Protein AF-A0A812N0Z2-F1 (afdb_monomer_lite)

Foldseek 3Di:
DKKKKWQKAAPPQDDPVRVVVLVVQQVVLLVVQVVVVWFDDKDFDDPQQQDWDWDADPNDIDIDGGDPDDDNIDRGMMTMTHDDDPVVVVVSSCSRSSVVHTDIDMDDDDPDQDCVNVPDPQPVQFQDQCAQLAQQQSQGNVLLLVCCVPVVDPDLVCSCVSRNRCVAFNLSSVVSRQSNVCVVVVHDGRGGHRVVSLQVSLVCVVVVSGHRDPPGNDNDDPDLPPDDLLPDDLQLVVVLVLLLVLLQVQLVVVVPDPDDQSHDQLSSLLSQLLVLVVQLVVLVVVCPDPPDDPVSNVVSVVSNVVSVVVNQVSLLVSLVSLVVNCVSVVQAADPPAAEDPDALSRLSSVLSNLSNLLVVLVVQCVDPPRDPVSNVVSVVVNVVSVVVSVVSSVVSSVVSVCSSNSNYDRDRDDDDDQCVDLVSNPVNVVVVVVVD

Radius of gyration: 29.94 Å; chains: 1; bounding box: 54×76×89 Å

Secondary structure (DSSP, 8-state):
-EEEEEEEE-TTS--HHHHHHHHHHHHHHHHHHHHTT-EEEEEE---GGG-EEEEEETTEEEEEES-SS--SSEEEEEEEEE-S-HHHHHHHHTTSGGGGTSEEEEEEPPS---GGGGS-TTSSSS--TTSEEETTTTEEHHHHHHHHHHH--SSGGGGGGTTTTTSSSSTTHHHHHHHHHHHHHTS------HHHHHHHHHHHHHTTS--PPTTSPP----------TT-----HHHHHHHHHHHHHHHHHHHHHS-------HHHHHHHHHHHHHHHHHHHHHHHT-SSS-HHHHHHHHHHHHHHHHHHHHHHHHHHHHHHHHHHHTT----TTSPBPSS-HHHHHHHHHHHHHHHHHHHHHHH-TT--HHHHHHHHHHHHHHHHHHHHHHHHHHHHHHHHHTTSSB--------GGGSTTT-HHHHHHHHHH-

Sequence (436 aa):
MKFMLLVYGTESTWTEEERDACMAESQAMCHELAEQGKFLAASPLHPVATARSVRVRGGERLVTTGPFAETTEQLGGYYVIDVESMEEALDFASKIPPAKKGTIEGEHLSEAVTHSAIRNPQSEIALNPDDELCLCFHVTRRKVENYLRLERPAAPSQLADCYGAGTGCGWCRKLLVRLFEAHKAKSEAELPDAAEHASGRGEYVRAGKGTPPAGATPVCAPQPLSGKDSDMPLDSATIVRQVLQLHADAVERWHGQPLDNPYTGLLGVVCQQHQYNFLLWHEEDIARRTDVTDAQIAQVKRNIDGFNQRRNDWIERIDETLLEMLESQGVAAPESAPLNTETPGSAMDRLSIMSLRVFHMEEELARPDATEEHLSRVEPKRQRCVLQRADLSNSLQELLGDIFAGSKRLRVYRQMKMYNDPTLNPQLYKTQRKAG

Structure (mmCIF, N/CA/C/O backbone):
data_AF-A0A812N0Z2-F1
#
_entry.id   AF-A0A812N0Z2-F1
#
loop_
_atom_site.group_PDB
_atom_site.id
_atom_site.type_symbol
_atom_site.label_atom_id
_atom_site.label_alt_id
_atom_site.label_comp_id
_atom_site.label_asym_id
_atom_site.label_entity_id
_atom_site.label_seq_id
_atom_site.pdbx_PDB_ins_code
_atom_site.Cartn_x
_atom_site.Cartn_y
_atom_site.Cartn_z
_atom_site.occupancy
_atom_site.B_iso_or_equiv
_atom_site.auth_seq_id
_atom_site.auth_comp_id
_atom_site.auth_asym_id
_atom_site.auth_atom_id
_atom_site.pdbx_PDB_model_num
ATOM 1 N N . MET A 1 1 ? -4.688 -4.544 29.044 1.00 90.06 1 MET A N 1
ATOM 2 C CA . MET A 1 1 ? -4.305 -3.368 28.228 1.00 90.06 1 MET A CA 1
ATOM 3 C C . MET A 1 1 ? -2.873 -3.012 28.562 1.00 90.06 1 MET A C 1
ATOM 5 O O . MET A 1 1 ? -2.476 -3.120 29.716 1.00 90.06 1 MET A O 1
ATOM 9 N N . LYS A 1 2 ? -2.086 -2.596 27.568 1.00 93.69 2 LYS A N 1
ATOM 10 C CA . LYS A 1 2 ? -0.648 -2.395 27.761 1.00 93.69 2 LYS A CA 1
ATOM 11 C C . LYS A 1 2 ? -0.341 -0.949 28.111 1.00 93.69 2 LYS A C 1
ATOM 13 O O . LYS A 1 2 ? -0.781 -0.034 27.420 1.00 93.69 2 LYS A O 1
ATOM 18 N N . PHE A 1 3 ? 0.458 -0.758 29.148 1.00 95.12 3 PHE A N 1
ATOM 19 C CA . PHE A 1 3 ? 0.903 0.557 29.591 1.00 95.12 3 PHE A CA 1
ATOM 20 C C . PHE A 1 3 ? 2.423 0.590 29.663 1.00 95.12 3 PHE A C 1
ATOM 22 O O . PHE A 1 3 ? 3.050 -0.383 30.089 1.00 95.12 3 PHE A O 1
ATOM 29 N N . MET A 1 4 ? 3.007 1.708 29.241 1.00 97.00 4 MET A N 1
ATOM 30 C CA . MET A 1 4 ? 4.414 2.0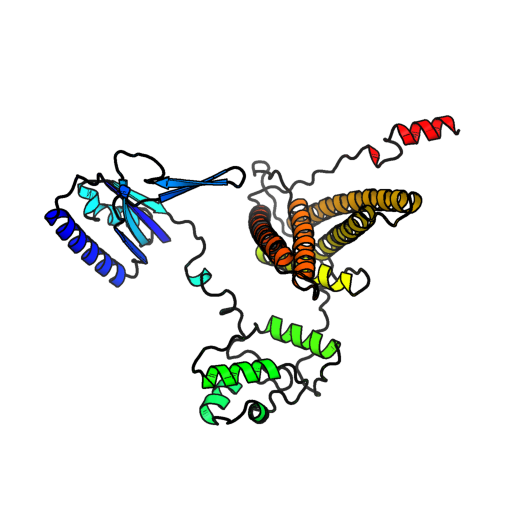22 29.446 1.00 97.00 4 MET A CA 1
ATOM 31 C C . MET A 1 4 ? 4.524 3.036 30.579 1.00 97.00 4 MET A C 1
ATOM 33 O O . MET A 1 4 ? 3.848 4.059 30.570 1.00 97.00 4 MET A O 1
ATOM 37 N N . LEU A 1 5 ? 5.368 2.734 31.559 1.00 97.38 5 LEU A N 1
ATOM 38 C CA . LEU A 1 5 ? 5.665 3.610 32.682 1.00 97.38 5 LEU A CA 1
ATOM 39 C C . LEU A 1 5 ? 7.093 4.121 32.523 1.00 97.38 5 LEU A C 1
ATOM 41 O O . LEU A 1 5 ? 8.041 3.339 32.606 1.00 97.38 5 LEU A O 1
ATOM 45 N N . LEU A 1 6 ? 7.244 5.413 32.265 1.00 97.12 6 LEU A N 1
ATOM 46 C CA . LEU A 1 6 ? 8.519 6.086 32.050 1.00 97.12 6 LEU A CA 1
ATOM 47 C C . LEU A 1 6 ? 9.036 6.642 33.375 1.00 97.12 6 LEU A C 1
ATOM 49 O O . LEU A 1 6 ? 8.339 7.380 34.066 1.00 97.12 6 LEU A O 1
ATOM 53 N N . VAL A 1 7 ? 10.264 6.274 33.737 1.00 95.75 7 VAL A N 1
ATOM 54 C CA . VAL A 1 7 ? 10.891 6.661 35.003 1.00 95.75 7 VAL A CA 1
ATOM 55 C C . VAL A 1 7 ? 11.773 7.882 34.771 1.00 95.75 7 VAL A C 1
ATOM 57 O O . VAL A 1 7 ? 12.840 7.767 34.166 1.00 95.75 7 VAL A O 1
ATOM 60 N N . TYR A 1 8 ? 11.361 9.035 35.283 1.00 94.56 8 TYR A N 1
ATOM 61 C CA . TYR A 1 8 ? 12.120 10.279 35.237 1.00 94.56 8 TYR A CA 1
ATOM 62 C C . TYR A 1 8 ? 12.748 10.606 36.588 1.00 94.56 8 TYR A C 1
ATOM 64 O O . TYR A 1 8 ? 12.145 10.413 37.642 1.00 94.56 8 TYR A O 1
ATOM 72 N N . GLY A 1 9 ? 13.968 11.130 36.561 1.00 92.25 9 GLY A N 1
ATOM 73 C CA . GLY A 1 9 ? 14.633 11.661 37.744 1.00 92.25 9 GLY A CA 1
ATOM 74 C C . GLY A 1 9 ? 15.941 12.348 37.387 1.00 92.25 9 GLY A C 1
ATOM 75 O O . GLY A 1 9 ? 16.431 12.239 36.265 1.00 92.25 9 GLY A O 1
ATOM 76 N N . THR A 1 10 ? 16.520 13.079 38.335 1.00 91.31 10 THR A N 1
ATOM 77 C CA . THR A 1 10 ? 17.859 13.656 38.143 1.00 91.31 10 THR A CA 1
ATOM 78 C C . THR A 1 10 ? 18.926 12.590 38.414 1.00 91.31 10 THR A C 1
ATOM 80 O O . THR A 1 10 ? 18.888 11.923 39.450 1.00 91.31 10 THR A O 1
ATOM 83 N N . GLU A 1 11 ? 19.907 12.438 37.519 1.00 85.75 11 GLU A N 1
ATOM 84 C CA . GLU A 1 11 ? 20.952 11.398 37.634 1.00 85.75 11 GLU A CA 1
ATOM 85 C C . GLU A 1 11 ? 21.791 11.489 38.923 1.00 85.75 11 GLU A C 1
ATOM 87 O O . GLU A 1 11 ? 22.321 10.485 39.398 1.00 85.75 11 GLU A O 1
ATOM 92 N N . SER A 1 12 ? 21.892 12.678 39.520 1.00 86.25 12 SER A N 1
ATOM 93 C CA . SER A 1 12 ? 22.649 12.930 40.752 1.00 86.25 12 SER A CA 1
ATOM 94 C C . SER A 1 12 ? 21.873 12.657 42.047 1.00 86.25 12 SER A C 1
ATOM 96 O O . SER A 1 12 ? 22.440 12.795 43.130 1.00 86.25 12 SER A O 1
ATOM 98 N N . THR A 1 13 ? 20.595 12.277 41.969 1.00 83.19 13 THR A N 1
ATOM 99 C CA . THR A 1 13 ? 19.698 12.181 43.137 1.00 83.19 13 THR A CA 1
ATOM 100 C C . THR A 1 13 ? 19.938 10.955 44.028 1.00 83.19 13 THR A C 1
ATOM 102 O O . THR A 1 13 ? 19.444 10.911 45.157 1.00 83.19 13 THR A O 1
ATOM 105 N N . TRP A 1 14 ? 20.686 9.958 43.552 1.00 83.25 14 TRP A N 1
ATOM 106 C CA . TRP A 1 14 ? 20.848 8.672 44.236 1.00 83.25 14 TRP A CA 1
ATOM 107 C C . TRP A 1 14 ? 22.316 8.338 44.519 1.00 83.25 14 TRP A C 1
ATOM 109 O O . TRP A 1 14 ? 23.156 8.369 43.609 1.00 83.25 14 TRP A O 1
ATOM 119 N N . THR A 1 15 ? 22.623 7.934 45.758 1.00 88.19 15 THR A N 1
ATOM 120 C CA . THR A 1 15 ? 23.935 7.332 46.073 1.00 88.19 15 THR A CA 1
ATOM 121 C C . THR A 1 15 ? 24.073 5.955 45.417 1.00 88.19 15 THR A C 1
ATOM 123 O O . THR A 1 15 ? 23.108 5.418 44.873 1.00 88.19 15 THR A O 1
ATOM 126 N N . GLU A 1 16 ? 25.276 5.379 45.415 1.00 82.94 16 GLU A N 1
ATOM 127 C CA . GLU A 1 16 ? 25.475 4.021 44.886 1.00 82.94 16 GLU A CA 1
ATOM 128 C C . GLU A 1 16 ? 24.690 2.986 45.699 1.00 82.94 16 GLU A C 1
ATOM 130 O O . GLU A 1 16 ? 23.975 2.175 45.120 1.00 82.94 16 GLU A O 1
ATOM 135 N N . GLU A 1 17 ? 24.706 3.089 47.028 1.00 88.00 17 GLU A N 1
ATOM 136 C CA . GLU A 1 17 ? 23.974 2.174 47.907 1.00 88.00 17 GLU A CA 1
ATOM 137 C C . GLU A 1 17 ? 22.456 2.290 47.724 1.00 88.00 17 GLU A C 1
ATOM 139 O O . GLU A 1 17 ? 21.745 1.285 47.703 1.00 88.00 17 GLU A O 1
ATOM 144 N N . GLU A 1 18 ? 21.941 3.513 47.565 1.00 87.75 18 GLU A N 1
ATOM 145 C CA . GLU A 1 18 ? 20.519 3.724 47.297 1.00 87.75 18 GLU A CA 1
ATOM 146 C C . GLU A 1 18 ? 20.123 3.205 45.908 1.00 87.75 18 GLU A C 1
ATOM 148 O O . GLU A 1 18 ? 19.009 2.704 45.747 1.00 87.75 18 GLU A O 1
ATOM 153 N N . ARG A 1 19 ? 21.015 3.300 44.908 1.00 85.31 19 ARG A N 1
ATOM 154 C CA . ARG A 1 19 ? 20.798 2.715 43.576 1.00 85.31 19 ARG A CA 1
ATOM 155 C C . ARG A 1 19 ? 20.735 1.197 43.648 1.00 85.31 19 ARG A C 1
ATOM 157 O O . ARG A 1 19 ? 19.808 0.621 43.086 1.00 85.31 19 ARG A O 1
ATOM 164 N N . ASP A 1 20 ? 21.649 0.562 44.371 1.00 85.38 20 ASP A N 1
ATOM 165 C CA . ASP A 1 20 ? 21.664 -0.894 44.526 1.00 85.38 20 ASP A CA 1
ATOM 166 C C . ASP A 1 20 ? 20.404 -1.400 45.244 1.00 85.38 20 ASP A C 1
ATOM 168 O O . ASP A 1 20 ? 19.762 -2.349 44.786 1.00 85.38 20 ASP A O 1
ATOM 172 N N . ALA A 1 21 ? 19.986 -0.722 46.320 1.00 88.88 21 ALA A N 1
ATOM 173 C CA . ALA A 1 21 ? 18.741 -1.036 47.021 1.00 88.88 21 ALA A CA 1
ATOM 174 C C . ALA A 1 21 ? 17.508 -0.841 46.121 1.00 88.88 21 ALA A C 1
ATOM 176 O O . ALA A 1 21 ? 16.644 -1.715 46.044 1.00 88.88 21 ALA A O 1
ATOM 177 N N . CYS A 1 22 ? 17.456 0.271 45.382 1.00 89.31 22 CYS A N 1
ATOM 178 C CA . CYS A 1 22 ? 16.396 0.569 44.421 1.00 89.31 22 CYS A CA 1
ATOM 179 C C . CYS A 1 22 ? 16.294 -0.500 43.325 1.00 89.31 22 CYS A C 1
ATOM 181 O O . CYS A 1 22 ? 15.190 -0.930 42.983 1.00 89.31 22 CYS A O 1
ATOM 183 N N . MET A 1 23 ? 17.432 -0.965 42.803 1.00 87.19 23 MET A N 1
ATOM 184 C CA . MET A 1 23 ? 17.485 -2.037 41.811 1.00 87.19 23 MET A CA 1
ATOM 185 C C . MET A 1 23 ? 16.980 -3.364 42.381 1.00 87.19 23 MET A C 1
ATOM 187 O O . MET A 1 23 ? 16.204 -4.043 41.712 1.00 87.19 23 MET A O 1
ATOM 191 N N . ALA A 1 24 ? 17.354 -3.712 43.616 1.00 88.44 24 ALA A N 1
ATOM 192 C CA . ALA A 1 24 ? 16.875 -4.924 44.278 1.00 88.44 24 ALA A CA 1
ATOM 193 C C . ALA A 1 24 ? 15.354 -4.893 44.530 1.00 88.44 24 ALA A C 1
ATOM 195 O O . ALA A 1 24 ? 14.659 -5.859 44.210 1.00 88.44 24 ALA A O 1
ATOM 196 N N . GLU A 1 25 ? 14.821 -3.775 45.039 1.00 91.56 25 GLU A N 1
ATOM 197 C CA . GLU A 1 25 ? 13.375 -3.575 45.237 1.00 91.56 25 GLU A CA 1
ATOM 198 C C . GLU A 1 25 ? 12.609 -3.628 43.903 1.00 91.56 25 GLU A C 1
ATOM 200 O O . GLU A 1 25 ? 11.595 -4.317 43.787 1.00 91.56 25 GLU A O 1
ATOM 205 N N . SER A 1 26 ? 13.126 -2.952 42.873 1.00 91.12 26 SER A N 1
ATOM 206 C CA . SER A 1 26 ? 12.549 -2.951 41.521 1.00 91.12 26 SER A CA 1
ATOM 207 C C . SER A 1 26 ? 12.541 -4.353 40.908 1.00 91.12 26 SER A C 1
ATOM 209 O O . SER A 1 26 ? 11.559 -4.767 40.294 1.00 91.12 26 SER A O 1
ATOM 211 N N . GLN A 1 27 ? 13.615 -5.122 41.110 1.00 88.81 27 GLN A N 1
ATOM 212 C CA . GLN A 1 27 ? 13.706 -6.498 40.636 1.00 88.81 27 GLN A CA 1
ATOM 213 C C . GLN A 1 27 ? 12.684 -7.402 41.332 1.00 88.81 27 GLN A C 1
ATOM 215 O O . GLN A 1 27 ? 12.037 -8.195 40.649 1.00 88.81 27 GLN A O 1
ATOM 220 N N . ALA A 1 28 ? 12.510 -7.287 42.652 1.00 90.75 28 ALA A N 1
ATOM 221 C CA . ALA A 1 28 ? 11.495 -8.045 43.388 1.00 90.75 28 ALA A CA 1
ATOM 222 C C . ALA A 1 28 ? 10.080 -7.739 42.867 1.00 90.75 28 ALA A C 1
ATOM 224 O O . ALA A 1 28 ? 9.316 -8.653 42.566 1.00 90.75 28 ALA A O 1
ATOM 225 N N . MET A 1 29 ? 9.779 -6.462 42.636 1.00 91.56 29 MET A N 1
ATOM 226 C CA . MET A 1 29 ? 8.499 -6.016 42.087 1.00 91.56 29 MET A CA 1
ATOM 227 C C . MET A 1 29 ? 8.220 -6.570 40.677 1.00 91.56 29 MET A C 1
ATOM 229 O O . MET A 1 29 ? 7.099 -6.988 40.384 1.00 91.56 29 MET A O 1
ATOM 233 N N . CYS A 1 30 ? 9.234 -6.639 39.807 1.00 89.81 30 CYS A N 1
ATOM 234 C CA . CYS A 1 30 ? 9.105 -7.289 38.498 1.00 89.81 30 CYS A CA 1
ATOM 235 C C . CYS A 1 30 ? 8.770 -8.785 38.616 1.00 89.81 30 CYS A C 1
ATOM 237 O O . CYS A 1 30 ? 7.988 -9.288 37.810 1.00 89.81 30 CYS A O 1
ATOM 239 N N . HIS A 1 31 ? 9.330 -9.496 39.605 1.00 87.00 31 HIS A N 1
ATOM 240 C CA . HIS A 1 31 ? 9.005 -10.910 39.836 1.00 87.00 31 HIS A CA 1
ATOM 241 C C . HIS A 1 31 ? 7.546 -11.075 40.272 1.00 87.00 31 HIS A C 1
ATOM 243 O O . HIS A 1 31 ? 6.841 -11.903 39.700 1.00 87.00 31 HIS A O 1
ATOM 249 N N . GLU A 1 32 ? 7.067 -10.244 41.200 1.00 90.19 32 GLU A N 1
ATOM 250 C CA . GLU A 1 32 ? 5.668 -10.270 41.648 1.00 90.19 32 GLU A CA 1
ATOM 251 C C . GLU A 1 32 ? 4.685 -10.018 40.493 1.00 90.19 32 GLU A C 1
ATOM 253 O O . GLU A 1 32 ? 3.669 -10.705 40.372 1.00 90.19 32 GLU A O 1
ATOM 258 N N . LEU A 1 33 ? 4.985 -9.066 39.602 1.00 89.00 33 LEU A N 1
ATOM 259 C CA . LEU A 1 33 ? 4.162 -8.822 38.413 1.00 89.00 33 LEU A CA 1
ATOM 260 C C . LEU A 1 33 ? 4.208 -9.978 37.409 1.00 89.00 33 LEU A C 1
ATOM 262 O O . LEU A 1 33 ? 3.203 -10.264 36.754 1.00 89.00 33 LEU A O 1
ATOM 266 N N . ALA A 1 34 ? 5.366 -10.621 37.255 1.00 84.69 34 ALA A N 1
ATOM 267 C CA . ALA A 1 34 ? 5.516 -11.765 36.365 1.00 84.69 34 ALA A CA 1
ATOM 268 C C . ALA A 1 34 ? 4.700 -12.966 36.864 1.00 84.69 34 ALA A C 1
ATOM 270 O O . ALA A 1 34 ? 4.011 -13.598 36.066 1.00 84.69 34 ALA A O 1
ATOM 271 N N . GLU A 1 35 ? 4.695 -13.228 38.175 1.00 89.62 35 GLU A N 1
ATOM 272 C CA . GLU A 1 35 ? 3.848 -14.255 38.801 1.00 89.62 35 GLU A CA 1
ATOM 273 C C . GLU A 1 35 ? 2.349 -13.987 38.591 1.00 89.62 35 GLU A C 1
ATOM 275 O O . GLU A 1 35 ? 1.562 -14.921 38.447 1.00 89.62 35 GLU A O 1
ATOM 280 N N . GLN A 1 36 ? 1.957 -12.714 38.511 1.00 91.06 36 GLN A N 1
ATOM 281 C CA . GLN A 1 36 ? 0.583 -12.289 38.227 1.00 91.06 36 GLN A CA 1
ATOM 282 C C . GLN A 1 36 ? 0.235 -12.284 36.727 1.00 91.06 36 GLN A C 1
ATOM 284 O O . GLN A 1 36 ? -0.911 -12.010 36.377 1.00 91.06 36 GLN A O 1
ATOM 289 N N . GLY A 1 37 ? 1.197 -12.553 35.836 1.00 89.31 37 GLY A N 1
ATOM 290 C CA . GLY A 1 37 ? 1.005 -12.491 34.382 1.00 89.31 37 GLY A CA 1
ATOM 291 C C . GLY A 1 37 ? 0.871 -11.071 33.815 1.00 89.31 37 GLY A C 1
ATOM 292 O O . GLY A 1 37 ? 0.426 -10.913 32.683 1.00 89.31 37 GLY A O 1
ATOM 293 N N . LYS A 1 38 ? 1.251 -10.045 34.587 1.00 94.19 38 LYS A N 1
ATOM 294 C CA . LYS A 1 38 ? 1.085 -8.618 34.251 1.00 94.19 38 LYS A CA 1
ATOM 295 C C . LYS A 1 38 ? 2.374 -7.948 33.768 1.00 94.19 38 LYS A C 1
ATOM 297 O O . LYS A 1 38 ? 2.349 -6.799 33.338 1.00 94.19 38 LYS A O 1
ATOM 302 N N . PHE A 1 39 ? 3.516 -8.630 33.851 1.00 92.62 39 PHE A N 1
ATOM 303 C CA . PHE A 1 39 ? 4.820 -8.099 33.444 1.00 92.62 39 PHE A CA 1
ATOM 304 C C . PHE A 1 39 ? 5.117 -8.367 31.964 1.00 92.62 39 PHE A C 1
ATOM 306 O O . PHE A 1 39 ? 5.049 -9.515 31.527 1.00 92.62 39 PHE A O 1
ATOM 313 N N . LEU A 1 40 ? 5.522 -7.337 31.210 1.00 90.00 40 LEU A N 1
ATOM 314 C CA . LEU A 1 40 ? 5.990 -7.493 29.826 1.00 90.00 40 LEU A CA 1
ATOM 315 C C . LEU A 1 40 ? 7.485 -7.187 29.674 1.00 90.00 40 LEU A C 1
ATOM 317 O O . LEU A 1 40 ? 8.208 -7.974 29.067 1.00 90.00 40 LEU A O 1
ATOM 321 N N . ALA A 1 41 ? 7.954 -6.052 30.196 1.00 93.19 41 ALA A N 1
ATOM 322 C CA . ALA A 1 41 ? 9.362 -5.658 30.143 1.00 93.19 41 ALA A CA 1
ATOM 323 C C . ALA A 1 41 ? 9.681 -4.594 31.198 1.00 93.19 41 ALA A C 1
ATOM 325 O O . ALA A 1 41 ? 8.811 -3.824 31.586 1.00 93.19 41 ALA A O 1
ATOM 326 N N . ALA A 1 42 ? 10.938 -4.496 31.620 1.00 93.31 42 ALA A N 1
ATOM 327 C CA . ALA A 1 42 ? 11.450 -3.341 32.349 1.00 93.31 42 ALA A CA 1
ATOM 328 C C . ALA A 1 42 ? 12.965 -3.263 32.182 1.00 93.31 42 ALA A C 1
ATOM 330 O O . ALA A 1 42 ? 13.633 -4.294 32.084 1.00 93.31 42 ALA A O 1
ATOM 331 N N . SER A 1 43 ? 13.514 -2.052 32.155 1.00 93.12 43 SER A N 1
ATOM 332 C CA . SER A 1 43 ? 14.963 -1.857 32.164 1.00 93.12 43 SER A CA 1
ATOM 333 C C . SER A 1 43 ? 15.325 -0.476 32.698 1.00 93.12 43 SER A C 1
ATOM 335 O O . SER A 1 43 ? 14.682 0.505 32.311 1.00 93.12 43 SER A O 1
ATOM 337 N N . PRO A 1 44 ? 16.394 -0.355 33.505 1.00 91.31 44 PRO A N 1
ATOM 338 C CA . PRO A 1 44 ? 17.073 0.922 33.659 1.00 91.31 44 PRO A CA 1
ATOM 339 C C . PRO A 1 44 ? 17.750 1.312 32.338 1.00 91.31 44 PRO A C 1
ATOM 341 O O . PRO A 1 44 ? 18.066 0.458 31.501 1.00 91.31 44 PRO A O 1
ATOM 344 N N . LEU A 1 45 ? 17.992 2.605 32.159 1.00 92.44 45 LEU A N 1
ATOM 345 C CA . LEU A 1 45 ? 18.785 3.155 31.068 1.00 92.44 45 LEU A CA 1
ATOM 346 C C . LEU A 1 45 ? 20.144 3.624 31.593 1.00 92.44 45 LEU A C 1
ATOM 348 O O . LEU A 1 45 ? 20.307 3.972 32.761 1.00 92.44 45 LEU A O 1
ATOM 352 N N . HIS A 1 46 ? 21.139 3.633 30.709 1.00 90.75 46 HIS A N 1
ATOM 353 C CA . HIS A 1 46 ? 22.416 4.273 31.003 1.00 90.75 46 HIS A CA 1
ATOM 354 C C . HIS A 1 46 ? 22.262 5.802 31.074 1.00 90.75 46 HIS A C 1
ATOM 356 O O . HIS A 1 46 ? 21.336 6.340 30.462 1.00 90.75 46 HIS A O 1
ATOM 362 N N . PRO A 1 47 ? 23.197 6.511 31.739 1.00 89.75 47 PRO A N 1
ATOM 363 C CA . PRO A 1 47 ? 23.189 7.969 31.795 1.00 89.75 47 PRO A CA 1
ATOM 364 C C . PRO A 1 47 ? 23.065 8.619 30.414 1.00 89.75 47 PRO A C 1
ATOM 366 O O . PRO A 1 47 ? 23.645 8.126 29.436 1.00 89.75 47 PRO A O 1
ATOM 369 N N . VAL A 1 48 ? 22.392 9.766 30.324 1.00 90.69 48 VAL A N 1
ATOM 370 C CA . VAL A 1 48 ? 22.109 10.477 29.067 1.00 90.69 48 VAL A CA 1
ATOM 371 C C . VAL A 1 48 ? 23.373 10.891 28.311 1.00 90.69 48 VAL A C 1
ATOM 373 O O . VAL A 1 48 ? 23.332 11.070 27.095 1.00 90.69 48 VAL A O 1
ATOM 376 N N . ALA A 1 49 ? 24.528 10.952 28.983 1.00 88.81 49 ALA A N 1
ATOM 377 C CA . ALA A 1 49 ? 25.840 11.130 28.354 1.00 88.81 49 ALA A CA 1
ATOM 378 C C . ALA A 1 49 ? 26.185 10.020 27.335 1.00 88.81 49 ALA A C 1
ATOM 380 O O . ALA A 1 49 ? 26.947 10.235 26.386 1.00 88.81 49 ALA A O 1
ATOM 381 N N . THR A 1 50 ? 25.611 8.826 27.502 1.00 90.19 50 THR A N 1
ATOM 382 C CA . THR A 1 50 ? 25.768 7.697 26.573 1.00 90.19 50 THR A CA 1
ATOM 383 C C . THR A 1 50 ? 24.794 7.758 25.394 1.00 90.19 50 THR A C 1
ATOM 385 O O . THR A 1 50 ? 25.031 7.109 24.373 1.00 90.19 50 THR A O 1
ATOM 388 N N . ALA A 1 51 ? 23.741 8.578 25.482 1.00 91.25 51 ALA A N 1
ATOM 389 C CA . ALA A 1 51 ? 22.709 8.662 24.462 1.00 91.25 51 ALA A CA 1
ATOM 390 C C . ALA A 1 51 ? 23.245 9.221 23.131 1.00 91.25 51 ALA A C 1
ATOM 392 O O . ALA A 1 51 ? 24.231 9.973 23.059 1.00 91.25 51 ALA A O 1
ATOM 393 N N . ARG A 1 52 ? 22.577 8.832 22.043 1.00 91.81 52 ARG A N 1
ATOM 394 C CA . ARG A 1 52 ? 22.789 9.350 20.690 1.00 91.81 52 ARG A CA 1
ATOM 395 C C . ARG A 1 52 ? 21.429 9.664 20.085 1.00 91.81 52 ARG A C 1
ATOM 397 O O . ARG A 1 52 ? 20.595 8.774 19.960 1.00 91.81 52 ARG A O 1
ATOM 404 N N . SER A 1 53 ? 21.234 10.908 19.674 1.00 92.06 53 SER A N 1
ATOM 405 C CA . SER A 1 53 ? 20.008 11.363 19.019 1.00 92.06 53 SER A CA 1
ATOM 406 C C . SER A 1 53 ? 20.236 11.487 17.515 1.00 92.06 53 SER A C 1
ATOM 408 O O . SER A 1 53 ? 21.283 11.965 17.080 1.00 92.06 53 SER A O 1
ATOM 410 N N . VAL A 1 54 ? 19.272 11.060 16.697 1.00 92.62 54 VAL A N 1
ATOM 411 C CA . VAL A 1 54 ? 19.347 11.140 15.230 1.00 92.62 54 VAL A CA 1
ATOM 412 C C . VAL A 1 54 ? 18.188 11.963 14.677 1.00 92.62 54 VAL A C 1
ATOM 414 O O . VAL A 1 54 ? 17.049 11.817 15.109 1.00 92.62 54 VAL A O 1
ATOM 417 N N . ARG A 1 55 ? 18.473 12.838 13.711 1.00 91.38 55 ARG A N 1
ATOM 418 C CA . ARG A 1 55 ? 17.473 13.614 12.965 1.00 91.38 55 ARG A CA 1
ATOM 419 C C . ARG A 1 55 ? 17.744 13.495 11.470 1.00 91.38 55 ARG A C 1
ATOM 421 O O . ARG A 1 55 ? 18.900 13.550 11.056 1.00 91.38 55 ARG A O 1
ATOM 428 N N . VAL A 1 56 ? 16.687 13.361 10.670 1.00 90.69 56 VAL A N 1
ATOM 429 C CA . VAL A 1 56 ? 16.775 13.334 9.203 1.00 90.69 56 VAL A CA 1
ATOM 430 C C . VAL A 1 56 ? 15.969 14.490 8.629 1.00 90.69 56 VAL A C 1
ATOM 432 O O . VAL A 1 56 ? 14.777 14.615 8.904 1.00 90.69 56 VAL A O 1
ATOM 435 N N . ARG A 1 57 ? 16.613 15.357 7.845 1.00 84.94 57 ARG A N 1
ATOM 436 C CA . ARG A 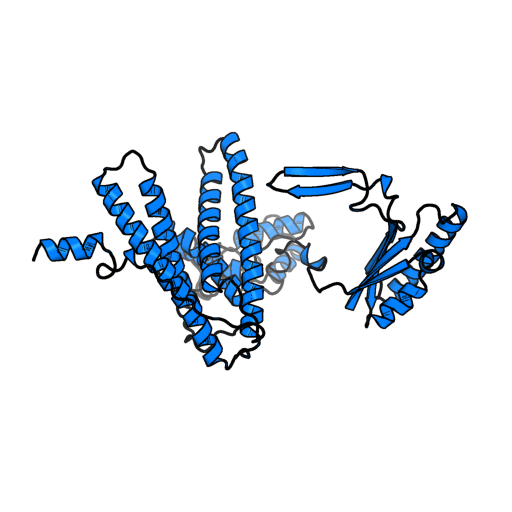1 57 ? 15.958 16.470 7.140 1.00 84.94 57 ARG A CA 1
ATOM 437 C C . ARG A 1 57 ? 16.536 16.589 5.741 1.00 84.94 57 ARG A C 1
ATOM 439 O O . ARG A 1 57 ? 17.745 16.521 5.576 1.00 84.94 57 ARG A O 1
ATOM 446 N N . GLY A 1 58 ? 15.672 16.727 4.735 1.00 78.75 58 GLY A N 1
ATOM 447 C CA . GLY A 1 58 ? 16.114 16.835 3.339 1.00 78.75 58 GLY A CA 1
ATOM 448 C C . GLY A 1 58 ? 16.932 15.635 2.839 1.00 78.75 58 GLY A C 1
ATOM 449 O O . GLY A 1 58 ? 17.710 15.785 1.909 1.00 78.75 58 GLY A O 1
ATOM 450 N N . GLY A 1 59 ? 16.785 14.458 3.460 1.00 84.12 59 GLY A N 1
ATOM 451 C CA . GLY A 1 59 ? 17.574 13.265 3.133 1.00 84.12 59 GLY A CA 1
ATOM 452 C C . GLY A 1 59 ? 18.946 13.187 3.811 1.00 84.12 59 GLY A C 1
ATOM 453 O O . GLY A 1 59 ? 19.629 12.178 3.657 1.00 84.12 59 GLY A O 1
ATOM 454 N N . GLU A 1 60 ? 19.339 14.187 4.600 1.00 75.25 60 GLU A N 1
ATOM 455 C CA . GLU A 1 60 ? 20.597 14.175 5.346 1.00 75.25 60 GLU A CA 1
ATOM 456 C C . GLU A 1 60 ? 20.395 13.684 6.779 1.00 75.25 60 GLU A C 1
ATOM 458 O O . GLU A 1 60 ? 19.463 14.099 7.473 1.00 75.25 60 GLU A O 1
ATOM 463 N N . ARG A 1 61 ? 21.291 12.799 7.229 1.00 94.75 61 ARG A N 1
ATOM 464 C CA . ARG A 1 61 ? 21.306 12.239 8.584 1.00 94.75 61 ARG A CA 1
ATOM 465 C C . ARG A 1 61 ? 22.247 13.045 9.475 1.00 94.75 61 ARG A C 1
ATOM 467 O O . ARG A 1 61 ? 23.453 13.057 9.247 1.00 94.75 61 ARG A O 1
ATOM 474 N N . LEU A 1 62 ? 21.708 13.609 10.551 1.00 92.88 62 LEU A N 1
ATOM 475 C CA . LEU A 1 62 ? 22.463 14.266 11.615 1.00 92.88 62 LEU A CA 1
ATOM 476 C C . LEU A 1 62 ? 22.397 13.428 12.895 1.00 92.88 62 LEU A C 1
ATOM 478 O O . LEU A 1 62 ? 21.304 13.118 13.368 1.00 92.88 62 LEU A O 1
ATOM 482 N N . VAL A 1 63 ? 23.552 13.084 13.469 1.00 93.00 63 VAL A N 1
ATOM 483 C CA . VAL A 1 63 ? 23.658 12.382 14.759 1.00 93.00 63 VAL A CA 1
ATOM 484 C C . VAL A 1 63 ? 24.295 13.318 15.782 1.00 93.00 63 VAL A C 1
ATOM 486 O O . VAL A 1 63 ? 25.362 13.868 15.524 1.00 93.00 63 VAL A O 1
ATOM 489 N N . THR A 1 64 ? 23.660 13.486 16.939 1.00 90.56 64 THR A N 1
ATOM 490 C CA . THR A 1 64 ? 24.162 14.294 18.057 1.00 90.56 64 THR A CA 1
ATOM 491 C C . THR A 1 64 ? 24.370 13.433 19.298 1.00 90.56 64 THR A C 1
ATOM 493 O O . THR A 1 64 ? 23.611 12.499 19.561 1.00 90.56 64 THR A O 1
ATOM 496 N N . THR A 1 65 ? 25.415 13.737 20.065 1.00 90.25 65 THR A N 1
ATOM 497 C CA . THR A 1 65 ? 25.639 13.142 21.389 1.00 90.25 65 THR A CA 1
ATOM 498 C C . THR A 1 65 ? 24.668 13.749 22.393 1.00 90.25 65 THR A C 1
ATOM 500 O O . THR A 1 65 ? 24.454 14.958 22.365 1.00 90.25 65 THR A O 1
ATOM 503 N N . GLY A 1 66 ? 24.112 12.917 23.273 1.00 85.88 66 GLY A N 1
ATOM 504 C CA . GLY A 1 66 ? 23.163 13.340 24.296 1.00 85.88 66 GLY A CA 1
ATOM 505 C C . GLY A 1 66 ? 21.695 13.095 23.924 1.00 85.88 66 GLY A C 1
ATOM 506 O O . GLY A 1 66 ? 21.390 12.598 22.827 1.00 85.88 66 GLY A O 1
ATOM 507 N N . PRO A 1 67 ? 20.782 13.399 24.862 1.00 86.00 67 PRO A N 1
ATOM 508 C CA . PRO A 1 67 ? 19.349 13.189 24.700 1.00 86.00 67 PRO A CA 1
ATOM 509 C C . PRO A 1 67 ? 18.766 14.132 23.638 1.00 86.00 67 PRO A C 1
ATOM 511 O O . PRO A 1 67 ? 19.428 15.059 23.168 1.00 86.00 67 PRO A O 1
ATOM 514 N N . PHE A 1 68 ? 17.515 13.894 23.236 1.00 82.50 68 PHE A N 1
ATOM 515 C CA . PHE A 1 68 ? 16.868 14.714 22.206 1.00 82.50 68 PHE A CA 1
ATOM 516 C C . PHE A 1 68 ? 16.628 16.162 22.671 1.00 82.50 68 PHE A C 1
ATOM 518 O O . PHE A 1 68 ? 16.596 17.076 21.844 1.00 82.50 68 PHE A O 1
ATOM 525 N N . ALA A 1 69 ? 16.467 16.352 23.983 1.00 83.50 69 ALA A N 1
ATOM 526 C CA . ALA A 1 69 ? 16.296 17.626 24.660 1.00 83.50 69 ALA A CA 1
ATOM 527 C C . ALA A 1 69 ? 17.040 17.604 26.001 1.00 83.50 69 ALA A C 1
ATOM 529 O O . ALA A 1 69 ? 17.100 16.570 26.667 1.00 83.50 69 ALA A O 1
ATOM 530 N N . GLU A 1 70 ? 17.593 18.750 26.394 1.00 84.00 70 GLU A N 1
ATOM 531 C CA . GLU A 1 70 ? 18.130 18.954 27.738 1.00 84.00 70 GLU A CA 1
ATOM 532 C C . GLU A 1 70 ? 16.966 19.247 28.689 1.00 84.00 70 GLU A C 1
ATOM 534 O O . GLU A 1 70 ? 16.261 20.246 28.539 1.00 84.00 70 GLU A O 1
ATOM 539 N N . THR A 1 71 ? 16.740 18.351 29.644 1.00 86.50 71 THR A N 1
ATOM 540 C CA . THR A 1 71 ? 15.656 18.431 30.629 1.00 86.50 71 THR A CA 1
ATOM 541 C C . THR A 1 71 ? 16.227 18.392 32.040 1.00 86.50 71 THR A C 1
ATOM 543 O O . THR A 1 71 ? 17.312 17.853 32.258 1.00 86.50 71 THR A O 1
ATOM 546 N N . THR A 1 72 ? 15.501 18.952 33.012 1.00 85.94 72 THR A N 1
ATOM 547 C CA . THR A 1 72 ? 15.893 18.906 34.432 1.00 85.94 72 THR A CA 1
ATOM 548 C C . THR A 1 72 ? 15.876 17.475 34.975 1.00 85.94 72 THR A C 1
ATOM 550 O O . THR A 1 72 ? 16.798 17.082 35.683 1.00 85.94 72 THR A O 1
ATOM 553 N N . GLU A 1 73 ? 14.873 16.682 34.592 1.00 89.75 73 GLU A N 1
ATOM 554 C CA . GLU A 1 73 ? 14.782 15.250 34.896 1.00 89.75 73 GLU A CA 1
ATOM 555 C C . GLU A 1 73 ? 15.015 14.430 33.628 1.00 89.75 73 GLU A C 1
ATOM 557 O O . GLU A 1 73 ? 14.472 14.742 32.566 1.00 89.75 73 GLU A O 1
ATOM 562 N N . GLN A 1 74 ? 15.837 13.390 33.725 1.00 93.38 74 GLN A N 1
ATOM 563 C CA . GLN A 1 74 ? 16.214 12.528 32.611 1.00 93.38 74 GLN A CA 1
ATOM 564 C C . GLN A 1 74 ? 15.433 11.214 32.667 1.00 93.38 74 GLN A C 1
ATOM 566 O O . GLN A 1 74 ? 15.087 10.737 33.748 1.00 93.38 74 GLN A O 1
ATOM 571 N N . LEU A 1 75 ? 15.172 10.614 31.501 1.00 94.06 75 LEU A N 1
ATOM 572 C CA . LEU A 1 75 ? 14.579 9.280 31.425 1.00 94.06 75 LEU A CA 1
ATOM 573 C C . LEU A 1 75 ? 15.616 8.244 31.883 1.00 94.06 75 LEU A C 1
ATOM 575 O O . LEU A 1 75 ? 16.581 7.971 31.170 1.00 94.06 75 LEU A O 1
ATOM 579 N N . GLY A 1 76 ? 15.413 7.685 33.072 1.00 91.62 76 GLY A N 1
ATOM 580 C CA . GLY A 1 76 ? 16.328 6.746 33.721 1.00 91.62 76 GLY A CA 1
ATOM 581 C C . GLY A 1 76 ? 15.930 5.277 33.584 1.00 91.62 76 GLY A C 1
ATOM 582 O O . GLY A 1 76 ? 16.724 4.398 33.909 1.00 91.62 76 GLY A O 1
ATOM 583 N N . GLY A 1 77 ? 14.722 4.978 33.108 1.00 93.75 77 GLY A N 1
ATOM 584 C CA . GLY A 1 77 ? 14.230 3.608 32.980 1.00 93.75 77 GLY A CA 1
ATOM 585 C C . GLY A 1 77 ? 12.787 3.540 32.506 1.00 93.75 77 GLY A C 1
ATOM 586 O O . GLY A 1 77 ? 12.126 4.566 32.341 1.00 93.75 77 GLY A O 1
ATOM 587 N N . TYR A 1 78 ? 12.295 2.324 32.297 1.00 96.94 78 TYR A N 1
ATOM 588 C CA . TYR A 1 78 ? 10.895 2.092 31.962 1.00 96.94 78 TYR A CA 1
ATOM 589 C C . TYR A 1 78 ? 10.383 0.750 32.489 1.00 96.94 78 TYR A C 1
ATOM 591 O O . TYR A 1 78 ? 11.164 -0.176 32.722 1.00 96.94 78 TYR A O 1
ATOM 599 N N . TYR A 1 79 ? 9.058 0.645 32.592 1.00 96.38 79 TYR A N 1
ATOM 600 C CA . TYR A 1 79 ? 8.306 -0.601 32.741 1.00 96.38 79 TYR A CA 1
ATOM 601 C C . TYR A 1 79 ? 7.259 -0.697 31.628 1.00 96.38 79 TYR A C 1
ATOM 603 O O . TYR A 1 79 ? 6.725 0.313 31.182 1.00 96.38 79 TYR A O 1
ATOM 611 N N . VAL A 1 80 ? 6.946 -1.912 31.193 1.00 96.00 80 VAL A N 1
ATOM 612 C CA . VAL A 1 80 ? 5.814 -2.237 30.327 1.00 96.00 80 VAL A CA 1
ATOM 613 C C . VAL A 1 80 ? 5.006 -3.321 31.023 1.00 96.00 80 VAL A C 1
ATOM 615 O O . VAL A 1 80 ? 5.533 -4.395 31.329 1.00 96.00 80 VAL A O 1
ATOM 618 N N . ILE A 1 81 ? 3.735 -3.027 31.276 1.00 95.38 81 ILE A N 1
ATOM 619 C CA . ILE A 1 81 ? 2.817 -3.885 32.031 1.00 95.38 81 ILE A CA 1
ATOM 620 C C . ILE A 1 81 ? 1.518 -4.104 31.255 1.00 95.38 81 ILE A C 1
ATOM 622 O O . ILE A 1 81 ? 1.134 -3.267 30.437 1.00 95.38 81 ILE A O 1
ATOM 626 N N . ASP A 1 82 ? 0.852 -5.228 31.504 1.00 95.19 82 ASP A N 1
ATOM 627 C CA . ASP A 1 82 ? -0.468 -5.560 30.963 1.00 95.19 82 ASP A CA 1
ATOM 628 C C . ASP A 1 82 ? -1.484 -5.620 32.110 1.00 95.19 82 ASP A C 1
ATOM 630 O O . ASP A 1 82 ? -1.477 -6.552 32.913 1.00 95.19 82 ASP A O 1
ATOM 634 N N . VAL A 1 83 ? -2.305 -4.576 32.226 1.00 94.25 83 VAL A N 1
ATOM 635 C CA . VAL A 1 83 ? -3.251 -4.353 33.333 1.00 94.25 83 VAL A CA 1
ATOM 636 C C . VAL A 1 83 ? -4.617 -3.912 32.810 1.00 94.25 83 VAL A C 1
ATOM 638 O O . VAL A 1 83 ? -4.767 -3.550 31.639 1.00 94.25 83 VAL A O 1
ATOM 641 N N . GLU A 1 84 ? -5.650 -3.978 33.643 1.00 92.81 84 GLU A N 1
ATOM 642 C CA . GLU A 1 84 ? -7.037 -3.796 33.203 1.00 92.81 84 GLU A CA 1
ATOM 643 C C . GLU A 1 84 ? -7.428 -2.328 33.017 1.00 92.81 84 GLU A C 1
ATOM 645 O O . GLU A 1 84 ? -8.439 -2.048 32.377 1.00 92.81 84 GLU A O 1
ATOM 650 N N . SER A 1 85 ? -6.653 -1.376 33.545 1.00 94.38 85 SER A N 1
ATOM 651 C CA . SER A 1 85 ? -6.965 0.052 33.442 1.00 94.38 85 SER A CA 1
ATOM 652 C C . SER A 1 85 ? -5.748 0.955 33.670 1.00 94.38 85 SER A C 1
ATOM 654 O O . SER A 1 85 ? -4.729 0.540 34.221 1.00 94.38 85 SER A O 1
ATOM 656 N N . MET A 1 86 ? -5.880 2.227 33.275 1.00 92.62 86 MET A N 1
ATOM 657 C CA . MET A 1 86 ? -4.898 3.269 33.604 1.00 92.62 86 MET A CA 1
ATOM 658 C C . MET A 1 86 ? -4.779 3.473 35.122 1.00 92.62 86 MET A C 1
ATOM 660 O O . MET A 1 86 ? -3.696 3.747 35.621 1.00 92.62 86 MET A O 1
ATOM 664 N N . GLU A 1 87 ? -5.873 3.322 35.869 1.00 96.50 87 GLU A N 1
ATOM 665 C CA . GLU A 1 87 ? -5.869 3.455 37.330 1.00 96.50 87 GLU A CA 1
ATOM 666 C C . GLU A 1 87 ? -5.003 2.369 37.979 1.00 96.50 87 GLU A C 1
ATOM 668 O O . GLU A 1 87 ? -4.133 2.680 38.786 1.00 96.50 87 GLU A O 1
ATOM 673 N N . GLU A 1 88 ? -5.134 1.117 37.529 1.00 95.19 88 GLU A N 1
ATOM 674 C CA . GLU A 1 88 ? -4.280 0.017 37.988 1.00 95.19 88 GLU A CA 1
ATOM 675 C C . GLU A 1 88 ? -2.801 0.248 37.622 1.00 95.19 88 GLU A C 1
ATOM 677 O O . GLU A 1 88 ? -1.900 -0.036 38.418 1.00 95.19 88 GLU A O 1
ATOM 682 N N . ALA A 1 89 ? -2.536 0.813 36.438 1.00 95.44 89 ALA A N 1
ATOM 683 C CA . ALA A 1 89 ? -1.184 1.174 36.019 1.00 95.44 89 ALA A CA 1
ATOM 684 C C . ALA A 1 89 ? -0.567 2.261 36.917 1.00 95.44 89 ALA A C 1
ATOM 686 O O . ALA A 1 89 ? 0.606 2.162 37.280 1.00 95.44 89 ALA A O 1
ATOM 687 N N . LEU A 1 90 ? -1.348 3.273 37.309 1.00 94.56 90 LEU A N 1
ATOM 688 C CA . LEU A 1 90 ? -0.908 4.350 38.200 1.00 94.56 90 LEU A CA 1
ATOM 689 C C . LEU A 1 90 ? -0.738 3.877 39.651 1.00 94.56 90 LEU A C 1
ATOM 691 O O . LEU A 1 90 ? 0.222 4.270 40.317 1.00 94.56 90 LEU A O 1
ATOM 695 N N . ASP A 1 91 ? -1.601 2.978 40.123 1.00 95.00 91 ASP A N 1
ATOM 696 C CA . ASP A 1 91 ? -1.450 2.329 41.427 1.00 95.00 91 ASP A CA 1
ATOM 697 C C . ASP A 1 91 ? -0.140 1.547 41.509 1.00 95.00 91 ASP A C 1
ATOM 699 O O . ASP A 1 91 ? 0.557 1.591 42.528 1.00 95.00 91 ASP A O 1
ATOM 703 N N . PHE A 1 92 ? 0.227 0.854 40.430 1.00 94.25 92 PHE A N 1
ATOM 704 C CA . PHE A 1 92 ? 1.530 0.216 40.321 1.00 94.25 92 PHE A CA 1
ATOM 705 C C . PHE A 1 92 ? 2.664 1.250 40.247 1.00 94.25 92 PHE A C 1
ATOM 707 O O . PHE A 1 92 ? 3.620 1.162 41.019 1.00 94.25 92 PHE A O 1
ATOM 714 N N . ALA A 1 93 ? 2.533 2.267 39.390 1.00 95.56 93 ALA A N 1
ATOM 715 C CA . ALA A 1 93 ? 3.520 3.333 39.223 1.00 95.56 93 ALA A CA 1
ATOM 716 C C . ALA A 1 93 ? 3.882 4.021 40.550 1.00 95.56 93 ALA A C 1
ATOM 718 O O . ALA A 1 93 ? 5.053 4.292 40.804 1.00 95.56 93 ALA A O 1
ATOM 719 N N . SER A 1 94 ? 2.900 4.234 41.431 1.00 95.38 94 SER A N 1
ATOM 720 C CA . SER A 1 94 ? 3.101 4.859 42.745 1.00 95.38 94 SER A CA 1
ATOM 721 C C . SER A 1 94 ? 4.009 4.061 43.693 1.00 95.38 94 SER A C 1
ATOM 723 O O . SER A 1 94 ? 4.575 4.624 44.633 1.00 95.38 94 SER A O 1
ATOM 725 N N . LYS A 1 95 ? 4.161 2.752 43.458 1.00 94.31 95 LYS A N 1
ATOM 726 C CA . LYS A 1 95 ? 4.951 1.841 44.299 1.00 94.31 95 LYS A CA 1
ATOM 727 C C . LYS A 1 95 ? 6.391 1.699 43.809 1.00 94.31 95 LYS A C 1
ATOM 729 O O . LYS A 1 95 ? 7.253 1.326 44.604 1.00 94.31 95 LYS A O 1
ATOM 734 N N . ILE A 1 96 ? 6.658 2.005 42.538 1.00 93.88 96 ILE A N 1
ATOM 735 C CA . ILE A 1 96 ? 7.984 1.907 41.913 1.00 93.88 96 ILE A CA 1
ATOM 736 C C . ILE A 1 96 ? 8.986 2.754 42.723 1.00 93.88 96 ILE A C 1
ATOM 738 O O . ILE A 1 96 ? 8.751 3.951 42.892 1.00 93.88 96 ILE A O 1
ATOM 742 N N . PRO A 1 97 ? 10.107 2.196 43.233 1.00 91.81 97 PRO A N 1
ATOM 743 C CA . PRO A 1 97 ? 10.974 2.916 44.173 1.00 91.81 97 PRO A CA 1
ATOM 744 C C . PRO A 1 97 ? 11.466 4.294 43.678 1.00 91.81 97 PRO A C 1
ATOM 746 O O . PRO A 1 97 ? 11.449 5.240 44.476 1.00 91.81 97 PRO A O 1
ATOM 749 N N . PRO A 1 98 ? 11.816 4.471 42.382 1.00 91.50 98 PRO A N 1
ATOM 750 C CA . PRO A 1 98 ? 12.099 5.782 41.797 1.00 91.50 98 PRO A CA 1
ATOM 751 C C . PRO A 1 98 ? 11.023 6.866 41.978 1.00 91.50 98 PRO A C 1
ATOM 753 O O . PRO A 1 98 ? 11.382 8.040 42.050 1.00 91.50 98 PRO A O 1
ATOM 756 N N . ALA A 1 99 ? 9.741 6.514 42.139 1.00 92.62 99 ALA A N 1
ATOM 757 C CA . ALA A 1 99 ? 8.650 7.472 42.353 1.00 92.62 99 ALA A CA 1
ATOM 758 C C . ALA A 1 99 ? 8.830 8.328 43.623 1.00 92.62 99 ALA A C 1
ATOM 760 O O . ALA A 1 99 ? 8.264 9.410 43.738 1.00 92.62 99 ALA A O 1
ATOM 761 N N . LYS A 1 100 ? 9.645 7.873 44.588 1.00 89.50 100 LYS A N 1
ATOM 762 C CA . LYS A 1 100 ? 9.943 8.614 45.827 1.00 89.50 100 LYS A CA 1
ATOM 763 C C . LYS A 1 100 ? 10.838 9.840 45.599 1.00 89.50 100 LYS A C 1
ATOM 765 O O . LYS A 1 100 ? 10.862 10.730 46.446 1.00 89.50 100 LYS A O 1
ATOM 770 N N . LYS A 1 101 ? 11.628 9.853 44.519 1.00 90.56 101 LYS A N 1
ATOM 771 C CA . LYS A 1 101 ? 12.661 10.874 44.249 1.00 90.56 101 LYS A CA 1
ATOM 772 C C . LYS A 1 101 ? 12.650 11.387 42.800 1.00 90.56 101 LYS A C 1
ATOM 774 O O . LYS A 1 101 ? 13.628 11.989 42.358 1.00 90.56 101 LYS A O 1
ATOM 779 N N . GLY A 1 102 ? 11.581 11.111 42.067 1.00 91.88 102 GLY A N 1
ATOM 780 C CA . GLY A 1 102 ? 11.411 11.451 40.661 1.00 91.88 102 GLY A CA 1
ATOM 781 C C . GLY A 1 102 ? 9.951 11.299 40.252 1.00 91.88 102 GLY A C 1
ATOM 782 O O . GLY A 1 102 ? 9.064 11.255 41.105 1.00 91.88 102 GLY A O 1
ATOM 783 N N . THR A 1 103 ? 9.710 11.180 38.954 1.00 95.06 103 THR A N 1
ATOM 784 C CA . THR A 1 103 ? 8.365 11.134 38.376 1.00 95.06 103 THR A CA 1
ATOM 785 C C . THR A 1 103 ? 8.186 9.847 37.582 1.00 95.06 103 THR A C 1
ATOM 787 O O . THR A 1 103 ? 9.061 9.476 36.803 1.00 95.06 103 THR A O 1
ATOM 790 N N . ILE A 1 104 ? 7.050 9.166 37.754 1.00 96.31 104 ILE A N 1
ATOM 791 C CA . ILE A 1 104 ? 6.644 8.075 36.862 1.00 96.31 104 ILE A CA 1
ATOM 792 C C . ILE A 1 104 ? 5.520 8.584 35.969 1.00 96.31 104 ILE A C 1
ATOM 794 O O . ILE A 1 104 ? 4.452 8.941 36.463 1.00 96.31 104 ILE A O 1
ATOM 798 N N . GLU A 1 105 ? 5.761 8.614 34.666 1.00 96.44 105 GLU A N 1
ATOM 799 C CA . GLU A 1 105 ? 4.751 8.975 33.673 1.00 96.44 105 GLU A CA 1
ATOM 800 C C . GLU A 1 105 ? 4.134 7.704 33.088 1.00 96.44 105 GLU A C 1
ATOM 802 O O . GLU A 1 105 ? 4.852 6.817 32.632 1.00 96.44 105 GLU A O 1
ATOM 807 N N . GLY A 1 106 ? 2.807 7.588 33.149 1.00 94.38 106 GLY A N 1
ATOM 808 C CA . GLY A 1 106 ? 2.076 6.439 32.624 1.00 94.38 106 GLY A CA 1
ATOM 809 C C . GLY A 1 106 ? 1.421 6.752 31.287 1.00 94.38 106 GLY A C 1
ATOM 810 O O . GLY A 1 106 ? 0.550 7.616 31.212 1.00 94.38 106 GLY A O 1
ATOM 811 N N . GLU A 1 107 ? 1.790 6.006 30.250 1.00 92.56 107 GLU A N 1
ATOM 812 C CA . GLU A 1 107 ? 1.206 6.117 28.917 1.00 92.56 107 GLU A CA 1
ATOM 813 C C . GLU A 1 107 ? 0.501 4.821 28.508 1.00 92.56 107 GLU A C 1
ATOM 815 O O . GLU A 1 107 ? 1.023 3.713 28.668 1.00 92.56 107 GLU A O 1
ATOM 820 N N . HIS A 1 108 ? -0.701 4.956 27.945 1.00 92.50 108 HIS A N 1
ATOM 821 C CA . HIS A 1 108 ? -1.390 3.837 27.315 1.00 92.50 108 HIS A CA 1
ATOM 822 C C . HIS A 1 108 ? -0.746 3.554 25.958 1.00 92.50 108 HIS A C 1
ATOM 824 O O . HIS A 1 108 ? -0.694 4.429 25.093 1.00 92.50 108 HIS A O 1
ATOM 830 N N . LEU A 1 109 ? -0.277 2.324 25.761 1.00 87.94 109 LEU A N 1
ATOM 831 C CA . LEU A 1 109 ? 0.282 1.912 24.484 1.00 87.94 109 LEU A CA 1
ATOM 832 C C . LEU A 1 109 ? -0.863 1.635 23.513 1.00 87.94 109 LEU A C 1
ATOM 834 O O . LEU A 1 109 ? -1.705 0.773 23.761 1.00 87.94 109 LEU A O 1
ATOM 838 N N . SER A 1 110 ? -0.876 2.341 22.381 1.00 76.81 110 SER A N 1
ATOM 839 C CA . SER A 1 110 ? -1.757 1.994 21.265 1.00 76.81 110 SER A CA 1
ATOM 840 C C . SER A 1 110 ? -1.482 0.555 20.839 1.00 76.81 110 SER A C 1
ATOM 842 O O . SER A 1 110 ? -0.319 0.147 20.773 1.00 76.81 110 SER A O 1
ATOM 844 N N . GLU A 1 111 ? -2.518 -0.206 20.500 1.00 63.47 111 GLU A N 1
ATOM 845 C CA . GLU A 1 111 ? -2.329 -1.541 19.945 1.00 63.47 111 GLU A CA 1
ATOM 846 C C . GLU A 1 111 ? -1.657 -1.445 18.564 1.00 63.47 111 GLU A C 1
ATOM 848 O O . GLU A 1 111 ? -2.306 -1.247 17.543 1.00 63.47 111 GLU A O 1
ATOM 853 N N . ALA A 1 112 ? -0.328 -1.563 18.539 1.00 47.22 112 ALA A N 1
ATOM 854 C CA . ALA A 1 112 ? 0.470 -1.640 17.326 1.00 47.22 112 ALA A CA 1
ATOM 855 C C . ALA A 1 112 ? 1.600 -2.665 17.501 1.00 47.22 112 ALA A C 1
ATOM 857 O O . ALA A 1 112 ? 2.388 -2.604 18.443 1.00 47.22 112 ALA A O 1
ATOM 858 N N . VAL A 1 113 ? 1.624 -3.614 16.558 1.00 42.97 113 VAL A N 1
ATOM 859 C CA . VAL A 1 113 ? 2.705 -4.553 16.211 1.00 42.97 113 VAL A CA 1
ATOM 860 C C . VAL A 1 113 ? 3.368 -5.214 17.429 1.00 42.97 113 VAL A C 1
ATOM 862 O O . VAL A 1 113 ? 4.488 -4.906 17.829 1.00 42.97 113 VAL A O 1
ATOM 865 N N . THR A 1 114 ? 2.661 -6.174 18.032 1.00 32.34 114 THR A N 1
ATOM 866 C CA . THR A 1 114 ? 3.244 -7.046 19.065 1.00 32.34 114 THR A CA 1
ATOM 867 C C . THR A 1 114 ? 4.453 -7.810 18.512 1.00 32.34 114 THR A C 1
ATOM 869 O O . THR A 1 114 ? 4.557 -8.014 17.312 1.00 32.34 114 THR A O 1
ATOM 872 N N . HIS A 1 115 ? 5.356 -8.307 19.363 1.00 32.53 115 HIS A N 1
ATOM 873 C CA . HIS A 1 115 ? 6.477 -9.176 18.956 1.00 32.53 115 HIS A CA 1
ATOM 874 C C . HIS A 1 115 ? 6.060 -10.434 18.153 1.00 32.53 115 HIS A C 1
ATOM 876 O O . HIS A 1 115 ? 6.916 -11.064 17.537 1.00 32.53 115 HIS A O 1
ATOM 882 N N . SER A 1 116 ? 4.766 -10.784 18.094 1.00 32.00 116 SER A N 1
ATOM 883 C CA . SER A 1 116 ? 4.254 -11.755 17.109 1.00 32.00 116 SER A CA 1
ATOM 884 C C . SER A 1 116 ? 4.441 -11.286 15.655 1.00 32.00 116 SER A C 1
ATOM 886 O O . SER A 1 116 ? 4.615 -12.106 14.768 1.00 32.00 116 SER A O 1
ATOM 888 N N . ALA A 1 117 ? 4.518 -9.977 15.421 1.00 32.84 117 ALA A N 1
ATOM 889 C CA . ALA A 1 117 ? 4.734 -9.334 14.131 1.00 32.84 117 ALA A CA 1
ATOM 890 C C . ALA A 1 117 ? 6.214 -8.984 13.842 1.00 32.84 117 ALA A C 1
ATOM 892 O O . ALA A 1 117 ? 6.519 -8.400 12.807 1.00 32.84 117 ALA A O 1
ATOM 893 N N . ILE A 1 118 ? 7.143 -9.404 14.717 1.00 34.75 118 ILE A N 1
ATOM 894 C CA . ILE A 1 118 ? 8.551 -9.682 14.358 1.00 34.75 118 ILE A CA 1
ATOM 895 C C . ILE A 1 118 ? 8.799 -11.205 14.419 1.00 34.75 118 ILE A C 1
ATOM 897 O O . ILE A 1 118 ? 9.904 -11.677 14.673 1.00 34.75 118 ILE A O 1
ATOM 901 N N . ARG A 1 119 ? 7.762 -12.022 14.199 1.00 31.52 119 ARG A N 1
ATOM 902 C CA . ARG A 1 119 ? 7.961 -13.332 13.575 1.00 31.52 119 ARG A CA 1
ATOM 903 C C . ARG A 1 119 ? 7.911 -13.108 12.078 1.00 31.52 119 ARG A C 1
ATOM 905 O O . ARG A 1 119 ? 7.154 -12.266 11.603 1.00 31.52 119 ARG A O 1
ATOM 912 N N . ASN A 1 120 ? 8.753 -13.835 11.353 1.00 33.41 120 ASN A N 1
ATOM 913 C CA . ASN A 1 120 ? 8.687 -13.898 9.904 1.00 33.41 120 ASN A CA 1
ATOM 914 C C . ASN A 1 120 ? 7.207 -14.081 9.493 1.00 33.41 120 ASN A C 1
ATOM 916 O O . ASN A 1 120 ? 6.630 -15.101 9.875 1.00 33.41 120 ASN A O 1
ATOM 920 N N . PRO A 1 121 ? 6.578 -13.141 8.757 1.00 36.75 121 PRO A N 1
ATOM 921 C CA . PRO A 1 121 ? 5.179 -13.264 8.339 1.00 36.75 121 PRO A CA 1
ATOM 922 C C . PRO A 1 121 ? 4.895 -14.551 7.549 1.00 36.75 121 PRO A C 1
ATOM 924 O O . PRO A 1 121 ? 3.744 -14.926 7.372 1.00 36.75 121 PRO A O 1
ATOM 927 N N . GLN A 1 122 ? 5.938 -15.256 7.101 1.00 39.41 122 GLN A N 1
ATOM 928 C CA . GLN A 1 122 ? 5.833 -16.549 6.434 1.00 39.41 122 GLN A CA 1
ATOM 929 C C . GLN A 1 122 ? 5.462 -17.727 7.361 1.00 39.41 122 GLN A C 1
ATOM 931 O O . GLN A 1 122 ? 5.055 -18.761 6.848 1.00 39.41 122 GLN A O 1
ATOM 936 N N . SER A 1 123 ? 5.587 -17.643 8.697 1.00 37.38 123 SER A N 1
ATOM 937 C CA . SER A 1 123 ? 5.428 -18.841 9.554 1.00 37.38 123 SER A CA 1
ATOM 938 C C . SER A 1 123 ? 4.002 -19.134 10.045 1.00 37.38 123 SER A C 1
ATOM 940 O O . SER A 1 123 ? 3.748 -20.245 10.494 1.00 37.38 123 SER A O 1
ATOM 942 N N . GLU A 1 124 ? 3.066 -18.181 9.965 1.00 40.97 124 GLU A N 1
ATOM 943 C CA . GLU A 1 124 ? 1.619 -18.436 10.175 1.00 40.97 124 GLU A CA 1
ATOM 944 C C . GLU A 1 124 ? 0.850 -18.585 8.848 1.00 40.97 124 GLU A C 1
ATOM 946 O O . GLU A 1 124 ? -0.341 -18.883 8.831 1.00 40.97 124 GLU A O 1
ATOM 951 N N . ILE A 1 125 ? 1.562 -18.441 7.729 1.00 50.34 125 ILE A N 1
ATOM 952 C CA . ILE A 1 125 ? 1.092 -18.578 6.345 1.00 50.34 125 ILE A CA 1
ATOM 953 C C . ILE A 1 125 ? 1.864 -19.750 5.705 1.00 50.34 125 ILE A C 1
ATOM 955 O O . ILE A 1 125 ? 2.257 -19.721 4.550 1.00 50.34 125 ILE A O 1
ATOM 959 N N . ALA A 1 126 ? 2.159 -20.787 6.489 1.00 66.31 126 ALA A N 1
ATOM 960 C CA . ALA A 1 126 ? 2.771 -22.017 6.006 1.00 66.31 126 ALA A CA 1
ATOM 961 C C . ALA A 1 126 ? 1.736 -23.135 6.093 1.00 66.31 126 ALA A C 1
ATOM 963 O O . ALA A 1 126 ? 0.948 -23.176 7.035 1.00 66.31 126 ALA A O 1
ATOM 964 N N . LEU A 1 127 ? 1.750 -24.052 5.126 1.00 78.19 127 LEU A N 1
ATOM 965 C CA . LEU A 1 127 ? 0.883 -25.228 5.060 1.00 78.19 127 LEU A CA 1
ATOM 966 C C . LEU A 1 127 ? 0.733 -25.849 6.453 1.00 78.19 127 LEU A C 1
ATOM 968 O O . LEU A 1 127 ? 1.712 -26.363 7.009 1.00 78.19 127 LEU A O 1
ATOM 972 N N . ASN A 1 128 ? -0.467 -25.807 7.029 1.00 83.94 128 ASN A N 1
ATOM 973 C CA . ASN A 1 128 ? -0.706 -26.388 8.340 1.00 83.94 128 ASN A CA 1
ATOM 974 C C . ASN A 1 128 ? -0.540 -27.910 8.261 1.00 83.94 128 ASN A C 1
ATOM 976 O O . ASN A 1 128 ? -0.653 -28.502 7.183 1.00 83.94 128 ASN A O 1
ATOM 980 N N . PRO A 1 129 ? -0.304 -28.603 9.390 1.00 86.12 129 PRO A N 1
ATOM 981 C CA . PRO A 1 129 ? -0.174 -30.058 9.383 1.00 86.12 129 PRO A CA 1
ATOM 982 C C . PRO A 1 129 ? -1.365 -30.779 8.720 1.00 86.12 129 PRO A C 1
ATOM 984 O O . PRO A 1 129 ? -1.186 -31.831 8.110 1.00 86.12 129 PRO A O 1
ATOM 987 N N . ASP A 1 130 ? -2.572 -30.224 8.794 1.00 86.81 130 ASP A N 1
ATOM 988 C CA . ASP A 1 130 ? -3.764 -30.825 8.184 1.00 86.81 130 ASP A CA 1
ATOM 989 C C . ASP A 1 130 ? -4.018 -30.420 6.730 1.00 86.81 130 ASP A C 1
ATOM 991 O O . ASP A 1 130 ? -4.841 -31.051 6.070 1.00 86.81 130 ASP A O 1
ATOM 995 N N . ASP A 1 131 ? -3.264 -29.461 6.195 1.00 87.06 131 ASP A N 1
ATOM 996 C CA . ASP A 1 131 ? -3.421 -29.019 4.814 1.00 87.06 131 ASP A CA 1
ATOM 997 C C . ASP A 1 131 ? -2.822 -30.028 3.826 1.00 87.06 131 ASP A C 1
ATOM 999 O O . ASP A 1 131 ? -1.831 -30.722 4.100 1.00 87.06 131 ASP A O 1
ATOM 1003 N N . GLU A 1 132 ? -3.433 -30.115 2.643 1.00 90.69 132 GLU A N 1
ATOM 1004 C CA . GLU A 1 132 ? -3.014 -31.013 1.571 1.00 90.69 132 GLU A CA 1
ATOM 1005 C C . GLU A 1 132 ? -1.699 -30.562 0.932 1.00 90.69 132 GLU A C 1
ATOM 1007 O O . GLU A 1 132 ? -1.647 -29.681 0.075 1.00 90.69 132 GLU A O 1
ATOM 1012 N N . LEU A 1 133 ? -0.617 -31.257 1.273 1.00 92.44 133 LEU A N 1
ATOM 1013 C CA . LEU A 1 133 ? 0.668 -31.078 0.614 1.00 92.44 133 LEU A CA 1
ATOM 1014 C C . LEU A 1 133 ? 0.666 -31.698 -0.788 1.00 92.44 133 LEU A C 1
ATOM 1016 O O . LEU A 1 133 ? 1.198 -31.116 -1.734 1.00 92.44 133 LEU A O 1
ATOM 1020 N N . CYS A 1 134 ? 0.054 -32.873 -0.959 1.00 93.31 134 CYS A N 1
ATOM 1021 C CA . CYS A 1 134 ? -0.142 -33.483 -2.271 1.00 93.31 134 CYS A CA 1
ATOM 1022 C C . CYS A 1 134 ? -1.607 -33.407 -2.703 1.00 93.31 134 CYS A C 1
ATOM 1024 O O . CYS A 1 134 ? -2.380 -34.328 -2.458 1.00 93.31 134 CYS A O 1
ATOM 1026 N N . LEU A 1 135 ? -1.938 -32.365 -3.465 1.00 89.75 135 LEU A N 1
ATOM 1027 C CA . LEU A 1 135 ? -3.264 -32.119 -4.055 1.00 89.75 135 LEU A CA 1
ATOM 1028 C C . LEU A 1 135 ? -3.684 -33.146 -5.133 1.00 89.75 135 LEU A C 1
ATOM 1030 O O . LEU A 1 135 ? -4.766 -33.055 -5.699 1.00 89.75 135 LEU A O 1
ATOM 1034 N N . CYS A 1 136 ? -2.812 -34.088 -5.514 1.00 88.12 136 CYS A N 1
ATOM 1035 C CA . CYS A 1 136 ? -3.181 -35.163 -6.450 1.00 88.12 136 CYS A CA 1
ATOM 1036 C C . CYS A 1 136 ? -3.744 -36.396 -5.751 1.00 88.12 136 CYS A C 1
ATOM 1038 O O . CYS A 1 136 ? -4.546 -37.103 -6.345 1.00 88.12 136 CYS A O 1
ATOM 1040 N N . PHE A 1 137 ? -3.291 -36.655 -4.526 1.00 90.94 137 PHE A N 1
ATOM 1041 C CA . PHE A 1 137 ? -3.616 -37.865 -3.771 1.00 90.94 137 PHE A CA 1
ATOM 1042 C C . PHE A 1 137 ? -4.100 -37.541 -2.349 1.00 90.94 137 PHE A C 1
ATOM 1044 O O . PHE A 1 137 ? -4.140 -38.424 -1.497 1.00 90.94 137 PHE A O 1
ATOM 1051 N N . HIS A 1 138 ? -4.442 -36.275 -2.084 1.00 89.50 138 HIS A N 1
ATOM 1052 C CA . HIS A 1 138 ? -4.968 -35.780 -0.807 1.00 89.50 138 HIS A CA 1
ATOM 1053 C C . HIS A 1 138 ? -4.091 -36.168 0.404 1.00 89.50 138 HIS A C 1
ATOM 1055 O O . HIS A 1 138 ? -4.556 -36.612 1.464 1.00 89.50 138 HIS A O 1
ATOM 1061 N N . VAL A 1 139 ? -2.769 -36.040 0.230 1.00 93.25 139 VAL A N 1
ATOM 1062 C CA . VAL A 1 139 ? -1.783 -36.331 1.284 1.00 93.25 139 VAL A CA 1
ATOM 1063 C C . VAL A 1 139 ? -1.485 -35.048 2.044 1.00 93.25 139 VAL A C 1
ATOM 1065 O O . VAL A 1 139 ? -0.957 -34.100 1.466 1.00 93.25 139 VAL A O 1
ATOM 1068 N N . THR A 1 140 ? -1.813 -35.021 3.334 1.00 94.31 140 THR A N 1
ATOM 1069 C CA . THR A 1 140 ? -1.594 -33.851 4.192 1.00 94.31 140 THR A CA 1
ATOM 1070 C C . THR A 1 140 ? -0.146 -33.741 4.656 1.00 94.31 140 THR A C 1
ATOM 1072 O O . THR A 1 140 ? 0.574 -34.746 4.701 1.00 94.31 140 THR A O 1
ATOM 1075 N N . ARG A 1 141 ? 0.287 -32.538 5.048 1.00 94.19 141 ARG A N 1
ATOM 1076 C CA . ARG A 1 141 ? 1.625 -32.306 5.622 1.00 94.19 141 ARG A CA 1
ATOM 1077 C C . ARG A 1 141 ? 1.922 -33.266 6.785 1.00 94.19 141 ARG A C 1
ATOM 1079 O O . ARG A 1 141 ? 2.962 -33.921 6.788 1.00 94.19 141 ARG A O 1
ATOM 1086 N N . ARG A 1 142 ? 0.972 -33.452 7.704 1.00 93.56 142 ARG A N 1
ATOM 1087 C CA . ARG A 1 142 ? 1.067 -34.348 8.869 1.00 93.56 142 ARG A CA 1
ATOM 1088 C C . ARG A 1 142 ? 1.307 -35.799 8.471 1.00 93.56 142 ARG A C 1
ATOM 1090 O O . ARG A 1 142 ? 2.074 -36.489 9.136 1.00 93.56 142 ARG A O 1
ATOM 1097 N N . LYS A 1 143 ? 0.667 -36.288 7.400 1.00 92.88 143 LYS A N 1
ATOM 1098 C CA . LYS A 1 143 ? 0.897 -37.659 6.907 1.00 92.88 143 LYS A CA 1
ATOM 1099 C C . LYS A 1 143 ? 2.346 -37.838 6.449 1.00 92.88 143 LYS A C 1
ATOM 1101 O O . LYS A 1 143 ? 2.958 -38.848 6.787 1.00 92.88 143 LYS A O 1
ATOM 1106 N N . VAL A 1 144 ? 2.900 -36.845 5.755 1.00 95.19 144 VAL A N 1
ATOM 1107 C CA . VAL A 1 144 ? 4.295 -36.858 5.289 1.00 95.19 144 VAL A CA 1
ATOM 1108 C C . VAL A 1 144 ? 5.278 -36.752 6.458 1.00 95.19 144 VAL A C 1
ATOM 1110 O O . VAL A 1 144 ? 6.222 -37.534 6.535 1.00 95.19 144 VAL A O 1
ATOM 1113 N N . GLU A 1 145 ? 5.047 -35.846 7.409 1.00 94.00 145 GLU A N 1
ATOM 1114 C CA . GLU A 1 145 ? 5.888 -35.698 8.608 1.00 94.00 145 GLU A CA 1
ATOM 1115 C C . GLU A 1 145 ? 5.878 -36.960 9.484 1.00 94.00 145 GLU A C 1
ATOM 1117 O O . GLU A 1 145 ? 6.920 -37.399 9.979 1.00 94.00 145 GLU A O 1
ATOM 1122 N N . ASN A 1 146 ? 4.713 -37.598 9.636 1.00 94.62 146 ASN A N 1
ATOM 1123 C CA . ASN A 1 146 ? 4.597 -38.879 10.327 1.00 94.62 146 ASN A CA 1
ATOM 1124 C C . ASN A 1 146 ? 5.364 -39.988 9.606 1.00 94.62 146 ASN A C 1
ATOM 1126 O O . ASN A 1 146 ? 6.068 -40.752 10.264 1.00 94.62 146 ASN A O 1
ATOM 1130 N N . TYR A 1 147 ? 5.266 -40.053 8.277 1.00 94.50 147 TYR A N 1
ATOM 1131 C CA . TYR A 1 147 ? 6.010 -41.012 7.464 1.00 94.50 147 TYR A CA 1
ATOM 1132 C C . TYR A 1 147 ? 7.527 -40.823 7.608 1.00 94.50 147 TYR A C 1
ATOM 1134 O O . TYR A 1 147 ? 8.238 -41.785 7.881 1.00 94.50 147 TYR A O 1
ATOM 1142 N N . LEU A 1 148 ? 8.020 -39.580 7.526 1.00 94.31 148 LEU A N 1
ATOM 1143 C CA . LEU A 1 148 ? 9.436 -39.250 7.741 1.00 94.31 148 LEU A CA 1
ATOM 1144 C C . LEU A 1 148 ? 9.938 -39.742 9.107 1.00 94.31 148 LEU A C 1
ATOM 1146 O O . LEU A 1 148 ? 11.004 -40.349 9.199 1.00 94.31 148 LEU A O 1
ATOM 1150 N N . ARG A 1 149 ? 9.139 -39.533 10.159 1.00 93.50 149 ARG A N 1
ATOM 1151 C CA . ARG A 1 149 ? 9.472 -39.932 11.532 1.00 93.50 149 ARG A CA 1
ATOM 1152 C C . ARG A 1 149 ? 9.484 -41.451 11.743 1.00 93.50 149 ARG A C 1
ATOM 1154 O O . ARG A 1 149 ? 10.334 -41.936 12.494 1.00 93.50 149 ARG A O 1
ATOM 1161 N N . LEU A 1 150 ? 8.532 -42.171 11.145 1.00 93.75 150 LEU A N 1
ATOM 1162 C CA . LEU A 1 150 ? 8.336 -43.611 11.349 1.00 93.75 150 LEU A CA 1
ATOM 1163 C C . LEU A 1 150 ? 9.217 -44.454 10.425 1.00 93.75 150 LEU A C 1
ATOM 1165 O O . LEU A 1 150 ? 9.982 -45.284 10.908 1.00 93.75 150 LEU A O 1
ATOM 1169 N N . GLU A 1 151 ? 9.147 -44.201 9.121 1.00 92.38 151 GLU A N 1
ATOM 1170 C CA . GLU A 1 151 ? 9.771 -45.042 8.091 1.00 92.38 151 GLU A CA 1
ATOM 1171 C C . GLU A 1 151 ? 11.215 -44.632 7.784 1.00 92.38 151 GLU A C 1
ATOM 1173 O O . GLU A 1 151 ? 11.971 -45.412 7.211 1.00 92.38 151 GLU A O 1
ATOM 1178 N N . ARG A 1 152 ? 11.619 -43.416 8.186 1.00 91.38 152 ARG A N 1
ATOM 1179 C CA . ARG A 1 152 ? 12.988 -42.882 8.054 1.00 91.38 152 ARG A CA 1
ATOM 1180 C C . ARG A 1 152 ? 13.599 -43.141 6.667 1.00 91.38 152 ARG A C 1
ATOM 1182 O O . ARG A 1 152 ? 14.635 -43.804 6.566 1.00 91.38 152 ARG A O 1
ATOM 1189 N N . PRO A 1 153 ? 12.975 -42.623 5.594 1.00 92.25 153 PRO A N 1
ATOM 1190 C CA . PRO A 1 153 ? 13.482 -42.820 4.243 1.00 92.25 153 PRO A CA 1
ATOM 1191 C C . PRO A 1 153 ? 14.923 -42.304 4.110 1.00 92.25 153 PRO A C 1
ATOM 1193 O O . PRO A 1 153 ? 15.308 -41.308 4.720 1.00 92.25 153 PRO A O 1
ATOM 1196 N N . ALA A 1 154 ? 15.722 -42.975 3.283 1.00 91.31 154 ALA A N 1
ATOM 1197 C CA . ALA A 1 154 ? 17.108 -42.617 2.996 1.00 91.31 154 ALA A CA 1
ATOM 1198 C C . ALA A 1 154 ? 17.232 -41.508 1.936 1.00 91.31 154 ALA A C 1
ATOM 1200 O O . ALA A 1 154 ? 18.252 -40.819 1.890 1.00 91.31 154 ALA A O 1
ATOM 1201 N N . ALA A 1 155 ? 16.213 -41.326 1.089 1.00 91.62 155 ALA A N 1
ATOM 1202 C CA . ALA A 1 155 ? 16.196 -40.309 0.040 1.00 91.62 155 ALA A CA 1
ATOM 1203 C C . ALA A 1 155 ? 14.803 -39.672 -0.142 1.00 91.62 155 ALA A C 1
ATOM 1205 O O . ALA A 1 155 ? 13.795 -40.361 0.037 1.00 91.62 155 ALA A O 1
ATOM 1206 N N . PRO A 1 156 ? 14.715 -38.404 -0.604 1.00 89.25 156 PRO A N 1
ATOM 1207 C CA . PRO A 1 156 ? 13.434 -37.738 -0.859 1.00 89.25 156 PRO A CA 1
ATOM 1208 C C . PRO A 1 156 ? 12.532 -38.474 -1.856 1.00 89.25 156 PRO A C 1
ATOM 1210 O O . PRO A 1 156 ? 11.311 -38.373 -1.777 1.00 89.25 156 PRO A O 1
ATOM 1213 N N . SER A 1 157 ? 13.109 -39.227 -2.800 1.00 88.44 157 SER A N 1
ATOM 1214 C CA . SER A 1 157 ? 12.350 -40.004 -3.788 1.00 88.44 157 SER A CA 1
ATOM 1215 C C . SER A 1 157 ? 11.455 -41.071 -3.154 1.00 88.44 157 SER A C 1
ATOM 1217 O O . SER A 1 157 ? 10.401 -41.372 -3.707 1.00 88.44 157 SER A O 1
ATOM 1219 N N . GLN A 1 158 ? 11.823 -41.593 -1.981 1.00 91.88 158 GLN A N 1
ATOM 1220 C CA . GLN A 1 158 ? 11.041 -42.590 -1.242 1.00 91.88 158 GLN A CA 1
ATOM 1221 C C . GLN A 1 158 ? 9.800 -41.992 -0.564 1.00 91.88 158 GLN A C 1
ATOM 1223 O O . GLN A 1 158 ? 8.966 -42.723 -0.041 1.00 91.88 158 GLN A O 1
ATOM 1228 N N . LEU A 1 159 ? 9.617 -40.665 -0.596 1.00 91.50 159 LEU A N 1
ATOM 1229 C CA . LEU A 1 159 ? 8.353 -40.047 -0.181 1.00 91.50 159 LEU A CA 1
ATOM 1230 C C . LEU A 1 159 ? 7.203 -40.365 -1.147 1.00 91.50 159 LEU A C 1
ATOM 1232 O O . LEU A 1 159 ? 6.047 -40.192 -0.773 1.00 91.50 159 LEU A O 1
ATOM 1236 N N . ALA A 1 160 ? 7.498 -40.893 -2.340 1.00 91.44 160 ALA A N 1
ATOM 1237 C CA . ALA A 1 160 ? 6.497 -41.472 -3.233 1.00 91.44 160 ALA A CA 1
ATOM 1238 C C . ALA A 1 160 ? 5.729 -42.641 -2.593 1.00 91.44 160 ALA A C 1
ATOM 1240 O O . ALA A 1 160 ? 4.554 -42.834 -2.902 1.00 91.44 160 ALA A O 1
ATOM 1241 N N . ASP A 1 161 ? 6.349 -43.369 -1.663 1.00 91.44 161 ASP A N 1
ATOM 1242 C CA . ASP A 1 161 ? 5.711 -44.475 -0.944 1.00 91.44 161 ASP A CA 1
ATOM 1243 C C . ASP A 1 161 ? 4.710 -43.965 0.118 1.00 91.44 161 ASP A C 1
ATOM 1245 O O . ASP A 1 161 ? 3.826 -44.698 0.564 1.00 91.44 161 ASP A O 1
ATOM 1249 N N . CYS A 1 162 ? 4.765 -42.672 0.469 1.00 91.31 162 CYS A N 1
ATOM 1250 C CA . CYS A 1 162 ? 3.767 -42.011 1.308 1.00 91.31 162 CYS A CA 1
ATOM 1251 C C . CYS A 1 162 ? 2.510 -41.693 0.481 1.00 91.31 162 CYS A C 1
ATOM 1253 O O . CYS A 1 162 ? 2.337 -40.582 -0.025 1.00 91.31 162 CYS A O 1
ATOM 1255 N N . TYR A 1 163 ? 1.629 -42.687 0.325 1.00 90.19 163 TYR A N 1
ATOM 1256 C CA . TYR A 1 163 ? 0.345 -42.564 -0.387 1.00 90.19 163 TYR A CA 1
ATOM 1257 C C . TYR A 1 163 ? 0.474 -42.012 -1.824 1.00 90.19 163 TYR A C 1
ATOM 1259 O O . TYR A 1 163 ? -0.427 -41.338 -2.321 1.00 90.19 163 TYR A O 1
ATOM 1267 N N . GLY A 1 164 ? 1.600 -42.259 -2.500 1.00 87.50 164 GLY A N 1
ATOM 1268 C CA . GLY A 1 164 ? 1.843 -41.765 -3.857 1.00 87.50 164 GLY A CA 1
ATOM 1269 C C . GLY A 1 164 ? 2.314 -40.309 -3.936 1.00 87.50 164 GLY A C 1
ATOM 1270 O O . GLY A 1 164 ? 2.400 -39.768 -5.040 1.00 87.50 164 GLY A O 1
ATOM 1271 N N . ALA A 1 165 ? 2.614 -39.634 -2.821 1.00 91.62 165 ALA A N 1
ATOM 1272 C CA . ALA A 1 165 ? 2.956 -38.212 -2.829 1.00 91.62 165 ALA A CA 1
ATOM 1273 C C . ALA A 1 165 ? 4.080 -37.882 -3.838 1.00 91.62 165 ALA A C 1
ATOM 1275 O O . ALA A 1 165 ? 5.171 -38.442 -3.819 1.00 91.62 165 ALA A O 1
ATOM 1276 N N . GLY A 1 166 ? 3.811 -36.946 -4.754 1.00 88.12 166 GLY A N 1
ATOM 1277 C CA . GLY A 1 166 ? 4.778 -36.511 -5.771 1.00 88.12 166 GLY A CA 1
ATOM 1278 C C . GLY A 1 166 ? 4.809 -37.329 -7.070 1.00 88.12 166 GLY A C 1
ATOM 1279 O O . GLY A 1 166 ? 5.465 -36.894 -8.020 1.00 88.12 166 GLY A O 1
ATOM 1280 N N . THR A 1 167 ? 4.077 -38.442 -7.181 1.00 92.31 167 THR A N 1
ATOM 1281 C CA . THR A 1 167 ? 4.021 -39.248 -8.423 1.00 92.31 167 THR A CA 1
ATOM 1282 C C . THR A 1 167 ? 2.952 -38.789 -9.421 1.00 92.31 167 THR A C 1
ATOM 1284 O O . THR A 1 167 ? 3.010 -39.184 -10.579 1.00 92.31 167 THR A O 1
ATOM 1287 N N . GLY A 1 168 ? 2.018 -37.926 -8.997 1.00 90.31 168 GLY A N 1
ATOM 1288 C CA . GLY A 1 168 ? 0.968 -37.345 -9.841 1.00 90.31 168 GLY A CA 1
ATOM 1289 C C . GLY A 1 168 ? 1.502 -36.222 -10.735 1.00 90.31 168 GLY A C 1
ATOM 1290 O O . GLY A 1 168 ? 2.482 -36.391 -11.451 1.00 90.31 168 GLY A O 1
ATOM 1291 N N . CYS A 1 169 ? 0.922 -35.020 -10.650 1.00 88.75 169 CYS A N 1
ATOM 1292 C CA . CYS A 1 169 ? 1.365 -33.890 -11.483 1.00 88.75 169 CYS A CA 1
ATOM 1293 C C . CYS A 1 169 ? 2.797 -33.391 -11.192 1.00 88.75 169 CYS A C 1
ATOM 1295 O O . CYS A 1 169 ? 3.279 -32.522 -11.900 1.00 88.75 169 CYS A O 1
ATOM 1297 N N . GLY A 1 170 ? 3.472 -33.876 -10.145 1.00 90.75 170 GLY A N 1
ATOM 1298 C CA . GLY A 1 170 ? 4.849 -33.489 -9.811 1.00 90.75 170 GLY A CA 1
ATOM 1299 C C . GLY A 1 170 ? 5.014 -32.160 -9.059 1.00 90.75 170 GLY A C 1
ATOM 1300 O O . GLY A 1 170 ? 6.085 -31.931 -8.501 1.00 90.75 170 GLY A O 1
ATOM 1301 N N . TRP A 1 171 ? 3.967 -31.334 -8.949 1.00 93.44 171 TRP A N 1
ATOM 1302 C CA . TRP A 1 171 ? 4.010 -30.017 -8.292 1.00 93.44 171 TRP A CA 1
ATOM 1303 C C . TRP A 1 171 ? 4.596 -30.041 -6.869 1.00 93.44 171 TRP A C 1
ATOM 1305 O O . TRP A 1 171 ? 5.525 -29.303 -6.550 1.00 93.44 171 TRP A O 1
ATOM 1315 N N . CYS A 1 172 ? 4.122 -30.954 -6.019 1.00 93.38 172 CYS A N 1
ATOM 1316 C CA . CYS A 1 172 ? 4.517 -31.004 -4.610 1.00 93.38 172 CYS A CA 1
ATOM 1317 C C . CYS A 1 172 ? 5.930 -31.570 -4.359 1.00 93.38 172 CYS A C 1
ATOM 1319 O O . CYS A 1 172 ? 6.364 -31.602 -3.210 1.00 93.38 172 CYS A O 1
ATOM 1321 N N . ARG A 1 173 ? 6.677 -32.012 -5.389 1.00 94.19 173 ARG A N 1
ATOM 1322 C CA . ARG A 1 173 ? 8.010 -32.632 -5.212 1.00 94.19 173 ARG A CA 1
ATOM 1323 C C . ARG A 1 173 ? 9.005 -31.708 -4.516 1.00 94.19 173 ARG A C 1
ATOM 1325 O O . ARG A 1 173 ? 9.757 -32.167 -3.665 1.00 94.19 173 ARG A O 1
ATOM 1332 N N . LYS A 1 174 ? 8.990 -30.411 -4.841 1.00 92.38 174 LYS A N 1
ATOM 1333 C CA . LYS A 1 174 ? 9.875 -29.431 -4.191 1.00 92.38 174 LYS A CA 1
ATOM 1334 C C . LYS A 1 174 ? 9.582 -29.313 -2.692 1.00 92.38 174 LYS A C 1
ATOM 1336 O O . LYS A 1 174 ? 10.518 -29.270 -1.903 1.00 92.38 174 LYS A O 1
ATOM 1341 N N . LEU A 1 175 ? 8.307 -29.334 -2.299 1.00 93.88 175 LEU A N 1
ATOM 1342 C CA . LEU A 1 175 ? 7.908 -29.283 -0.889 1.00 93.88 175 LEU A CA 1
ATOM 1343 C C . LEU A 1 175 ? 8.273 -30.569 -0.139 1.00 93.88 175 LEU A C 1
ATOM 1345 O O . LEU A 1 175 ? 8.741 -30.505 0.993 1.00 93.88 175 LEU A O 1
ATOM 1349 N N . LEU A 1 176 ? 8.136 -31.730 -0.789 1.00 93.88 176 LEU A N 1
ATOM 1350 C CA . LEU A 1 176 ? 8.571 -33.017 -0.236 1.00 93.88 176 LEU A CA 1
ATOM 1351 C C . LEU A 1 176 ? 10.079 -33.034 0.055 1.00 93.88 176 LEU A C 1
ATOM 1353 O O . LEU A 1 176 ? 10.490 -33.479 1.123 1.00 93.88 176 LEU A O 1
ATOM 1357 N N . VAL A 1 177 ? 10.899 -32.502 -0.859 1.00 94.81 177 VAL A N 1
ATOM 1358 C CA . VAL A 1 177 ? 12.349 -32.361 -0.641 1.00 94.81 177 VAL A CA 1
ATOM 1359 C C . VAL A 1 177 ? 12.637 -31.426 0.536 1.00 94.81 177 VAL A C 1
ATOM 1361 O O . VAL A 1 177 ? 13.437 -31.779 1.395 1.00 94.81 177 VAL A O 1
ATOM 1364 N N . ARG A 1 178 ? 11.956 -30.275 0.632 1.00 93.81 178 ARG A N 1
ATOM 1365 C CA . ARG A 1 178 ? 12.129 -29.346 1.766 1.00 93.81 178 ARG A CA 1
ATOM 1366 C C . ARG A 1 178 ? 11.797 -29.999 3.108 1.00 93.81 178 ARG A C 1
ATOM 1368 O O . ARG A 1 178 ? 12.576 -29.869 4.046 1.00 93.81 178 ARG A O 1
ATOM 1375 N N . LEU A 1 179 ? 10.687 -30.737 3.191 1.00 93.31 179 LEU A N 1
ATOM 1376 C CA . LEU A 1 179 ? 10.311 -31.472 4.404 1.00 93.31 179 LEU A CA 1
ATOM 1377 C C . LEU A 1 179 ? 11.328 -32.555 4.774 1.00 93.31 179 LEU A C 1
ATOM 1379 O O . LEU A 1 179 ? 11.642 -32.719 5.951 1.00 93.31 179 LEU A O 1
ATOM 1383 N N . PHE A 1 180 ? 11.856 -33.280 3.786 1.00 94.81 180 PHE A N 1
ATOM 1384 C CA . PHE A 1 180 ? 12.899 -34.277 4.013 1.00 94.81 180 PHE A CA 1
ATOM 1385 C C . PHE A 1 180 ? 14.168 -33.651 4.605 1.00 94.81 180 PHE A C 1
ATOM 1387 O O . PHE A 1 180 ? 14.673 -34.123 5.625 1.00 94.81 180 PHE A O 1
ATOM 1394 N N . GLU A 1 181 ? 14.668 -32.576 3.990 1.00 93.06 181 GLU A N 1
ATOM 1395 C CA . GLU A 1 181 ? 15.892 -31.907 4.441 1.00 93.06 181 GLU A CA 1
ATOM 1396 C C . GLU A 1 181 ? 15.713 -31.268 5.823 1.00 93.06 181 GLU A C 1
ATOM 1398 O O . GLU A 1 181 ? 16.567 -31.441 6.691 1.00 93.06 181 GLU A O 1
ATOM 1403 N N . ALA A 1 182 ? 14.572 -30.619 6.075 1.00 90.62 182 ALA A N 1
ATOM 1404 C CA . ALA A 1 182 ? 14.249 -30.056 7.385 1.00 90.62 182 ALA A CA 1
ATOM 1405 C C . ALA A 1 182 ? 14.175 -31.138 8.476 1.00 90.62 182 ALA A C 1
ATOM 1407 O O . ALA A 1 182 ? 14.751 -30.983 9.554 1.00 90.62 182 ALA A O 1
ATOM 1408 N N . HIS A 1 183 ? 13.554 -32.288 8.181 1.00 92.50 183 HIS A N 1
ATOM 1409 C CA . HIS A 1 183 ? 13.507 -33.421 9.106 1.00 92.50 183 HIS A CA 1
ATOM 1410 C C . HIS A 1 183 ? 14.908 -33.958 9.432 1.00 92.50 183 HIS A C 1
ATOM 1412 O O . HIS A 1 183 ? 15.227 -34.209 10.596 1.00 92.50 183 HIS A O 1
ATOM 1418 N N . LYS A 1 184 ? 15.770 -34.088 8.417 1.00 90.75 184 LYS A N 1
ATOM 1419 C CA . LYS A 1 184 ? 17.163 -34.522 8.582 1.00 90.75 184 LYS A CA 1
ATOM 1420 C C . LYS A 1 184 ? 17.986 -33.518 9.396 1.00 90.75 184 LYS A C 1
ATOM 1422 O O . LYS A 1 184 ? 18.796 -33.928 10.227 1.00 90.75 184 LYS A O 1
ATOM 1427 N N . ALA A 1 185 ? 17.753 -32.223 9.187 1.00 89.62 185 ALA A N 1
ATOM 1428 C CA . ALA A 1 185 ? 18.399 -31.129 9.907 1.00 89.62 185 ALA A CA 1
ATOM 1429 C C . ALA A 1 185 ? 17.803 -30.866 11.303 1.00 89.62 185 ALA A C 1
ATOM 1431 O O . ALA A 1 185 ? 18.373 -30.085 12.063 1.00 89.62 185 ALA A O 1
ATOM 1432 N N . LYS A 1 186 ? 16.685 -31.520 11.661 1.00 88.38 186 LYS A N 1
ATOM 1433 C CA . LYS A 1 186 ? 15.883 -31.229 12.866 1.00 88.38 186 LYS A CA 1
ATOM 1434 C C . LYS A 1 186 ? 15.489 -29.748 12.967 1.00 88.38 186 LYS A C 1
ATOM 1436 O O . LYS A 1 186 ? 15.458 -29.186 14.060 1.00 88.38 186 LYS A O 1
ATOM 1441 N N . SER A 1 187 ? 15.204 -29.133 11.825 1.00 85.19 187 SER A N 1
ATOM 1442 C CA . SER A 1 187 ? 14.753 -27.749 11.707 1.00 85.19 187 SER A CA 1
ATOM 1443 C C . SER A 1 187 ? 13.315 -27.697 11.198 1.00 85.19 187 SER A C 1
ATOM 1445 O O . SER A 1 187 ? 12.754 -28.700 10.753 1.00 85.19 187 SER A O 1
ATOM 1447 N N . GLU A 1 188 ? 12.712 -26.515 11.244 1.00 81.00 188 GLU A N 1
ATOM 1448 C CA . GLU A 1 188 ? 11.412 -26.280 10.624 1.00 81.00 188 GLU A CA 1
ATOM 1449 C C . GLU A 1 188 ? 11.557 -26.123 9.101 1.00 81.00 188 GLU A C 1
ATOM 1451 O O . GLU A 1 188 ? 12.573 -25.621 8.613 1.00 81.00 188 GLU A O 1
ATOM 1456 N N . ALA A 1 189 ? 10.574 -26.615 8.342 1.00 82.50 189 ALA A N 1
ATOM 1457 C CA . ALA A 1 189 ? 10.570 -26.526 6.885 1.00 82.50 189 ALA A CA 1
ATOM 1458 C C . ALA A 1 189 ? 9.853 -25.254 6.428 1.00 82.50 189 ALA A C 1
ATOM 1460 O O . ALA A 1 189 ? 8.721 -25.004 6.835 1.00 82.50 189 ALA A O 1
ATOM 1461 N N . GLU A 1 190 ? 10.471 -24.503 5.519 1.00 82.81 190 GLU A N 1
ATOM 1462 C CA . GLU A 1 190 ? 9.849 -23.333 4.898 1.00 82.81 190 GLU A CA 1
ATOM 1463 C C . GLU A 1 190 ? 8.878 -23.770 3.786 1.00 82.81 190 GLU A C 1
ATOM 1465 O O . GLU A 1 190 ? 9.277 -24.214 2.695 1.00 82.81 190 GLU A O 1
ATOM 1470 N N . LEU A 1 191 ? 7.583 -23.681 4.086 1.00 84.06 191 LEU A N 1
ATOM 1471 C CA . LEU A 1 191 ? 6.488 -24.081 3.207 1.00 84.06 191 LEU A CA 1
ATOM 1472 C C . LEU A 1 191 ? 5.577 -22.876 2.910 1.00 84.06 191 LEU A C 1
ATOM 1474 O O . LEU A 1 191 ? 5.390 -22.060 3.806 1.00 84.06 191 LEU A O 1
ATOM 1478 N N . PRO A 1 192 ? 5.010 -22.781 1.692 1.00 81.56 192 PRO A N 1
ATOM 1479 C CA . PRO A 1 192 ? 3.987 -21.783 1.356 1.00 81.56 192 PRO A CA 1
ATOM 1480 C C . PRO A 1 192 ? 2.678 -22.075 2.100 1.00 81.56 192 PRO A C 1
ATOM 1482 O O . PRO A 1 192 ? 2.522 -23.183 2.628 1.00 81.56 192 PRO A O 1
ATOM 1485 N N . ASP A 1 193 ? 1.708 -21.162 2.085 1.00 81.62 193 ASP A N 1
ATOM 1486 C CA . ASP A 1 193 ? 0.365 -21.469 2.594 1.00 81.62 193 ASP A CA 1
ATOM 1487 C C . ASP A 1 193 ? -0.420 -22.388 1.652 1.00 81.62 193 ASP A C 1
ATOM 1489 O O . ASP A 1 193 ? -0.030 -22.668 0.514 1.00 81.62 193 ASP A O 1
ATOM 1493 N N . ALA A 1 194 ? -1.556 -22.890 2.142 1.00 76.12 194 ALA A N 1
ATOM 1494 C CA . ALA A 1 194 ? -2.418 -23.794 1.393 1.00 76.12 194 ALA A CA 1
ATOM 1495 C C . ALA A 1 194 ? -3.003 -23.163 0.113 1.00 76.12 194 ALA A C 1
ATOM 1497 O O . ALA A 1 194 ? -3.136 -23.860 -0.897 1.00 76.12 194 ALA A O 1
ATOM 1498 N N . ALA A 1 195 ? -3.339 -21.870 0.129 1.00 64.94 195 ALA A N 1
ATOM 1499 C CA . ALA A 1 195 ? -3.902 -21.161 -1.015 1.00 64.94 195 ALA A CA 1
ATOM 1500 C C . ALA A 1 195 ? -2.827 -20.839 -2.066 1.00 64.94 195 ALA A C 1
ATOM 1502 O O . ALA A 1 195 ? -3.043 -21.121 -3.246 1.00 64.94 195 ALA A O 1
ATOM 1503 N N . GLU A 1 196 ? -1.653 -20.349 -1.656 1.00 72.94 196 GLU A N 1
ATOM 1504 C CA . GLU A 1 196 ? -0.479 -20.148 -2.516 1.00 72.94 196 GLU A CA 1
ATOM 1505 C C . GLU A 1 196 ? -0.062 -21.474 -3.170 1.00 72.94 196 GLU A C 1
ATOM 1507 O O . GLU A 1 196 ? 0.105 -21.562 -4.391 1.00 72.94 196 GLU A O 1
ATOM 1512 N N . HIS A 1 197 ? 0.014 -22.552 -2.383 1.00 84.75 197 HIS A N 1
ATOM 1513 C CA . HIS A 1 197 ? 0.341 -23.887 -2.883 1.00 84.75 197 HIS A CA 1
ATOM 1514 C C . HIS A 1 197 ? -0.676 -24.405 -3.906 1.00 84.75 197 HIS A C 1
ATOM 1516 O O . HIS A 1 197 ? -0.294 -24.986 -4.931 1.00 84.75 197 HIS A O 1
ATOM 1522 N N . ALA A 1 198 ? -1.970 -24.199 -3.651 1.00 77.88 198 ALA A N 1
ATOM 1523 C CA . ALA A 1 198 ? -3.036 -24.588 -4.568 1.00 77.88 198 ALA A CA 1
ATOM 1524 C C . ALA A 1 198 ? -3.032 -23.749 -5.855 1.00 77.88 198 ALA A C 1
ATOM 1526 O O . ALA A 1 198 ? -3.174 -24.313 -6.947 1.00 77.88 198 ALA A O 1
ATOM 1527 N N . SER A 1 199 ? -2.817 -22.435 -5.745 1.00 68.06 199 SER A N 1
ATOM 1528 C CA . SER A 1 199 ? -2.751 -21.514 -6.884 1.00 68.06 199 SER A CA 1
ATOM 1529 C C . SER A 1 199 ? -1.553 -21.821 -7.784 1.00 68.06 199 SER A C 1
ATOM 1531 O O . SER A 1 199 ? -1.723 -22.062 -8.986 1.00 68.06 199 SER A O 1
ATOM 1533 N N . GLY A 1 200 ? -0.361 -21.967 -7.195 1.00 79.06 200 GLY A N 1
ATOM 1534 C CA . GLY A 1 200 ? 0.862 -22.296 -7.927 1.00 79.06 200 GLY A CA 1
ATOM 1535 C C . GLY A 1 200 ? 0.784 -23.653 -8.636 1.00 79.06 200 GLY A C 1
ATOM 1536 O O . GLY A 1 200 ? 1.278 -23.804 -9.758 1.00 79.06 200 GLY A O 1
ATOM 1537 N N . ARG A 1 201 ? 0.069 -24.642 -8.064 1.00 87.69 201 ARG A N 1
ATOM 1538 C CA . ARG A 1 201 ? -0.223 -25.904 -8.773 1.00 87.69 201 ARG A CA 1
ATOM 1539 C C . ARG A 1 201 ? -1.014 -25.649 -10.045 1.00 87.69 201 ARG A C 1
ATOM 1541 O O . ARG A 1 201 ? -0.767 -26.299 -11.063 1.00 87.69 201 ARG A O 1
ATOM 1548 N N . GLY A 1 202 ? -1.992 -24.751 -9.973 1.00 75.12 202 GLY A N 1
ATOM 1549 C CA . GLY A 1 202 ? -2.829 -24.417 -11.110 1.00 75.12 202 GLY A CA 1
ATOM 1550 C C . GLY A 1 202 ? -2.024 -23.826 -12.258 1.00 75.12 202 GLY A C 1
ATOM 1551 O O . GLY A 1 202 ? -2.163 -24.273 -13.396 1.00 75.12 202 GLY A O 1
ATOM 1552 N N . GLU A 1 203 ? -1.125 -22.893 -11.960 1.00 73.94 203 GLU A N 1
ATOM 1553 C CA . GLU A 1 203 ? -0.205 -22.306 -12.939 1.00 73.94 203 GLU A CA 1
ATOM 1554 C C . GLU A 1 203 ? 0.756 -23.340 -13.524 1.00 73.94 203 GLU A C 1
ATOM 1556 O O . GLU A 1 203 ? 0.933 -23.411 -14.740 1.00 73.94 203 GLU A O 1
ATOM 1561 N N . TYR A 1 204 ? 1.323 -24.202 -12.678 1.00 82.94 204 TYR A N 1
ATOM 1562 C CA . TYR A 1 204 ? 2.237 -25.260 -13.098 1.00 82.94 204 TYR A CA 1
ATOM 1563 C C . TYR A 1 204 ? 1.597 -26.231 -14.099 1.00 82.94 204 TYR A C 1
ATOM 1565 O O . TYR A 1 204 ? 2.213 -26.579 -15.110 1.00 82.94 204 TYR A O 1
ATOM 1573 N N . VAL A 1 205 ? 0.354 -26.650 -13.842 1.00 81.00 205 VAL A N 1
ATOM 1574 C CA . VAL A 1 205 ? -0.394 -27.535 -14.746 1.00 81.00 205 VAL A CA 1
ATOM 1575 C C . VAL A 1 205 ? -0.792 -26.802 -16.029 1.00 81.00 205 VAL A C 1
ATOM 1577 O O . VAL A 1 205 ? -0.634 -27.363 -17.112 1.00 81.00 205 VAL A O 1
ATOM 1580 N N . ARG A 1 206 ? -1.241 -25.540 -15.944 1.00 74.12 206 ARG A N 1
ATOM 1581 C CA . ARG A 1 206 ? -1.582 -24.717 -17.123 1.00 74.12 206 ARG A CA 1
ATOM 1582 C C . ARG A 1 206 ? -0.383 -24.460 -18.035 1.00 74.12 206 ARG A C 1
ATOM 1584 O O . ARG A 1 206 ? -0.537 -24.459 -19.249 1.00 74.12 206 ARG A O 1
ATOM 1591 N N . ALA A 1 207 ? 0.812 -24.326 -17.465 1.00 75.62 207 ALA A N 1
ATOM 1592 C CA . ALA A 1 207 ? 2.066 -24.229 -18.208 1.00 75.62 207 ALA A CA 1
ATOM 1593 C C . ALA A 1 207 ? 2.517 -25.567 -18.839 1.00 75.62 207 ALA A C 1
ATOM 1595 O O . ALA A 1 207 ? 3.627 -25.650 -19.362 1.00 75.62 207 ALA A O 1
ATOM 1596 N N . GLY A 1 208 ? 1.708 -26.631 -18.752 1.00 84.00 208 GLY A N 1
ATOM 1597 C CA . GLY A 1 208 ? 1.993 -27.945 -19.334 1.00 84.00 208 GLY A CA 1
ATOM 1598 C C . GLY A 1 208 ? 3.070 -28.747 -18.599 1.00 84.00 208 GLY A C 1
ATOM 1599 O O . GLY A 1 208 ? 3.534 -29.761 -19.115 1.00 84.00 208 GLY A O 1
ATOM 1600 N N . LYS A 1 209 ? 3.488 -28.324 -17.398 1.00 81.00 209 LYS A N 1
ATOM 1601 C CA . LYS A 1 209 ? 4.619 -28.937 -16.676 1.00 81.00 209 LYS A CA 1
ATOM 1602 C C . LYS A 1 209 ? 4.248 -30.231 -15.939 1.00 81.00 209 LYS A C 1
ATOM 1604 O O . LYS A 1 209 ? 5.139 -30.942 -15.484 1.00 81.00 209 LYS A O 1
ATOM 1609 N N . GLY A 1 210 ? 2.961 -30.568 -15.838 1.00 85.69 210 GLY A N 1
ATOM 1610 C CA . GLY A 1 210 ? 2.496 -31.821 -15.242 1.00 85.69 210 GLY A CA 1
ATOM 1611 C C . GLY A 1 210 ? 1.009 -32.071 -15.467 1.00 85.69 210 GLY A C 1
ATOM 1612 O O . GLY A 1 210 ? 0.241 -31.137 -15.671 1.00 85.69 210 GLY A O 1
ATOM 1613 N N . THR A 1 211 ? 0.596 -33.339 -15.411 1.00 86.88 211 THR A N 1
ATOM 1614 C CA . THR A 1 211 ? -0.799 -33.753 -15.650 1.00 86.88 211 THR A CA 1
ATOM 1615 C C . THR A 1 211 ? -1.393 -34.357 -14.374 1.00 86.88 211 THR A C 1
ATOM 1617 O O . THR A 1 211 ? -0.877 -35.367 -13.889 1.00 86.88 211 THR A O 1
ATOM 1620 N N . PRO A 1 212 ? -2.435 -33.751 -13.776 1.00 87.25 212 PRO A N 1
ATOM 1621 C CA . PRO A 1 212 ? -3.147 -34.344 -12.650 1.00 87.25 212 PRO A CA 1
ATOM 1622 C C . PRO A 1 212 ? -3.801 -35.685 -13.022 1.00 87.25 212 PRO A C 1
ATOM 1624 O O . PRO A 1 212 ? -4.407 -35.777 -14.090 1.00 87.25 212 PRO A O 1
ATOM 1627 N N . PRO A 1 213 ? -3.722 -36.715 -12.161 1.00 86.00 213 PRO A N 1
ATOM 1628 C CA . PRO A 1 213 ? -4.471 -37.952 -12.356 1.00 86.00 213 PRO A CA 1
ATOM 1629 C C . PRO A 1 213 ? -5.978 -37.738 -12.131 1.00 86.00 213 PRO A C 1
ATOM 1631 O O . PRO A 1 213 ? -6.400 -36.757 -11.513 1.00 86.00 213 PRO A O 1
ATOM 1634 N N . ALA A 1 214 ? -6.794 -38.682 -12.606 1.00 77.31 2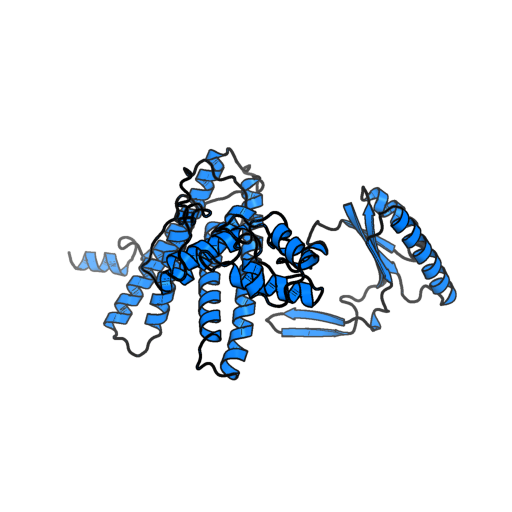14 ALA A N 1
ATOM 1635 C CA . ALA A 1 214 ? -8.230 -38.687 -12.340 1.00 77.31 214 ALA A CA 1
ATOM 1636 C C . ALA A 1 214 ? -8.502 -38.746 -10.824 1.00 77.31 214 ALA A C 1
ATOM 1638 O O . ALA A 1 214 ? -7.905 -39.557 -10.120 1.00 77.31 214 ALA A O 1
ATOM 1639 N N . GLY A 1 215 ? -9.396 -37.882 -10.333 1.00 72.94 215 GLY A N 1
ATOM 1640 C CA . GLY A 1 215 ? -9.733 -37.782 -8.907 1.00 72.94 215 GLY A CA 1
ATOM 1641 C C . GLY A 1 215 ? -8.846 -36.839 -8.087 1.00 72.94 215 GLY A C 1
ATOM 1642 O O . GLY A 1 215 ? -9.101 -36.679 -6.903 1.00 72.94 215 GLY A O 1
ATOM 1643 N N . ALA A 1 216 ? -7.845 -36.194 -8.694 1.00 80.31 216 ALA A N 1
ATOM 1644 C CA . ALA A 1 216 ? -7.073 -35.144 -8.031 1.00 80.31 216 ALA A CA 1
ATOM 1645 C C . ALA A 1 216 ? -7.933 -33.909 -7.706 1.00 80.31 216 ALA A C 1
ATOM 1647 O O . ALA A 1 216 ? -8.868 -33.602 -8.453 1.00 80.31 216 ALA A O 1
ATOM 1648 N N . THR A 1 217 ? -7.541 -33.131 -6.685 1.00 71.25 217 THR A N 1
ATOM 1649 C CA . THR A 1 217 ? -8.117 -31.804 -6.413 1.00 71.25 217 THR A CA 1
ATOM 1650 C C . THR A 1 217 ? -8.142 -31.004 -7.719 1.00 71.25 217 THR A C 1
ATOM 1652 O O . THR A 1 217 ? -7.085 -30.897 -8.371 1.00 71.25 217 THR A O 1
ATOM 1655 N N . PRO A 1 218 ? -9.308 -30.478 -8.148 1.00 68.69 218 PRO A N 1
ATOM 1656 C CA . PRO A 1 218 ? -9.418 -29.736 -9.393 1.00 68.69 218 PRO A CA 1
ATOM 1657 C C . PRO A 1 218 ? -8.379 -28.622 -9.455 1.00 68.69 218 PRO A C 1
ATOM 1659 O O . PRO A 1 218 ? -8.126 -27.925 -8.474 1.00 68.69 218 PRO A O 1
ATOM 1662 N N . VAL A 1 219 ? -7.738 -28.469 -10.611 1.00 63.31 219 VAL A N 1
ATOM 1663 C CA . VAL A 1 219 ? -6.908 -27.294 -10.866 1.00 63.31 219 VAL A CA 1
ATOM 1664 C C . VAL A 1 219 ? -7.859 -26.108 -10.914 1.00 63.31 219 VAL A C 1
ATOM 1666 O O . VAL A 1 219 ? -8.666 -26.035 -11.839 1.00 63.31 219 VAL A O 1
ATOM 1669 N N . CYS A 1 220 ? -7.806 -25.226 -9.909 1.00 47.72 220 CYS A N 1
ATOM 1670 C CA . CYS A 1 220 ? -8.633 -24.024 -9.891 1.00 47.72 220 CYS A CA 1
ATOM 1671 C C . CYS A 1 220 ? -8.473 -23.298 -11.231 1.00 47.72 220 CYS A C 1
ATOM 1673 O O . CYS A 1 220 ? -7.370 -22.867 -11.585 1.00 47.72 220 CYS A O 1
ATOM 1675 N N . ALA A 1 221 ? -9.569 -23.176 -11.984 1.00 41.19 221 ALA A N 1
ATOM 1676 C CA . ALA A 1 221 ? -9.682 -22.125 -12.985 1.00 41.19 221 ALA A CA 1
ATOM 1677 C C . ALA A 1 221 ? -9.427 -20.783 -12.274 1.00 41.19 221 ALA A C 1
ATOM 1679 O O . ALA A 1 221 ? -9.733 -20.703 -11.077 1.00 41.19 221 ALA A O 1
ATOM 1680 N N . PRO A 1 222 ? -8.874 -19.745 -12.936 1.00 39.28 222 PRO A N 1
ATOM 1681 C CA . PRO A 1 222 ? -8.973 -18.402 -12.374 1.00 39.28 222 PRO A CA 1
ATOM 1682 C C . PRO A 1 222 ? -10.449 -18.206 -12.043 1.00 39.28 222 PRO A C 1
ATOM 1684 O O . PRO A 1 222 ? -11.286 -18.310 -12.940 1.00 39.28 222 PRO A O 1
ATOM 1687 N N . GLN A 1 223 ? -10.790 -18.088 -10.759 1.00 36.62 223 GLN A N 1
ATOM 1688 C CA . GLN A 1 223 ? -12.175 -17.829 -10.419 1.00 36.62 223 GLN A CA 1
ATOM 1689 C C . GLN A 1 223 ? -12.461 -16.434 -10.965 1.00 36.62 223 GLN A C 1
ATOM 1691 O O . GLN A 1 223 ? -11.807 -15.486 -10.526 1.00 36.62 223 GLN A O 1
ATOM 1696 N N . PRO A 1 224 ? -13.404 -16.266 -11.908 1.00 32.81 224 PRO A N 1
ATOM 1697 C CA . PRO A 1 224 ? -14.022 -14.966 -12.011 1.00 32.81 224 PRO A CA 1
ATOM 1698 C C . PRO A 1 224 ? -14.667 -14.745 -10.644 1.00 32.81 224 PRO A C 1
ATOM 1700 O O . PRO A 1 224 ? -15.483 -15.569 -10.214 1.00 32.81 224 PRO A O 1
ATOM 1703 N N . LEU A 1 225 ? -14.274 -13.680 -9.941 1.00 38.16 225 LEU A N 1
ATOM 1704 C CA . LEU A 1 225 ? -15.012 -13.171 -8.785 1.00 38.16 225 LEU A CA 1
ATOM 1705 C C . LEU A 1 225 ? -16.372 -12.687 -9.300 1.00 38.16 225 LEU A C 1
ATOM 1707 O O . LEU A 1 225 ? -16.632 -11.505 -9.442 1.00 38.16 225 LEU A O 1
ATOM 1711 N N . SER A 1 226 ? -17.231 -13.639 -9.648 1.00 32.91 226 SER A N 1
ATOM 1712 C CA . SER A 1 226 ? -18.603 -13.443 -10.088 1.00 32.91 226 SER A CA 1
ATOM 1713 C C . SER A 1 226 ? -19.498 -13.407 -8.854 1.00 32.91 226 SER A C 1
ATOM 1715 O O . SER A 1 226 ? -20.395 -14.223 -8.672 1.00 32.91 226 SER A O 1
ATOM 1717 N N . GLY A 1 227 ? -19.219 -12.450 -7.974 1.00 33.50 227 GLY A N 1
ATOM 1718 C CA . GLY A 1 227 ? -20.219 -11.928 -7.056 1.00 33.50 227 GLY A CA 1
ATOM 1719 C C . GLY A 1 227 ? -20.861 -10.729 -7.734 1.00 33.50 227 GLY A C 1
ATOM 1720 O O . GLY A 1 227 ? -20.152 -9.886 -8.277 1.00 33.50 227 GLY A O 1
ATOM 1721 N N . LYS A 1 228 ? -22.192 -10.639 -7.738 1.00 36.25 228 LYS A N 1
ATOM 1722 C CA . LYS A 1 228 ? -22.836 -9.344 -7.981 1.00 36.25 228 LYS A CA 1
ATOM 1723 C C . LYS A 1 228 ? -22.269 -8.364 -6.951 1.00 36.25 228 LYS A C 1
ATOM 1725 O O . LYS A 1 228 ? -22.155 -8.726 -5.783 1.00 36.25 228 LYS A O 1
ATOM 1730 N N . ASP A 1 229 ? -21.949 -7.153 -7.386 1.00 45.09 229 ASP A N 1
ATOM 1731 C CA . ASP A 1 229 ? -21.225 -6.121 -6.625 1.00 45.09 229 ASP A CA 1
ATOM 1732 C C . ASP A 1 229 ? -21.869 -5.712 -5.281 1.00 45.09 229 ASP A C 1
ATOM 1734 O O . ASP A 1 229 ? -21.286 -4.946 -4.523 1.00 45.09 229 ASP A O 1
ATOM 1738 N N . SER A 1 230 ? -23.045 -6.254 -4.952 1.00 42.19 230 SER A N 1
ATOM 1739 C CA . SER A 1 230 ? -23.809 -5.991 -3.733 1.00 42.19 230 SER A CA 1
ATOM 1740 C C . SER A 1 230 ? -23.410 -6.814 -2.497 1.00 42.19 230 SER A C 1
ATOM 1742 O O . SER A 1 230 ? -23.889 -6.485 -1.420 1.00 42.19 230 SER A O 1
ATOM 1744 N N . ASP A 1 231 ? -22.575 -7.858 -2.616 1.00 48.59 231 ASP A N 1
ATOM 1745 C CA . ASP A 1 231 ? -22.258 -8.781 -1.496 1.00 48.59 231 ASP A CA 1
ATOM 1746 C C . ASP A 1 231 ? -20.785 -8.755 -1.034 1.00 48.59 231 ASP A C 1
ATOM 1748 O O . ASP A 1 231 ? -20.391 -9.551 -0.178 1.00 48.59 231 ASP A O 1
ATOM 1752 N N . MET A 1 232 ? -19.937 -7.866 -1.571 1.00 59.97 232 MET A N 1
ATOM 1753 C CA . MET A 1 232 ? -18.563 -7.739 -1.064 1.00 59.97 232 MET A CA 1
ATOM 1754 C C . MET A 1 232 ? -18.593 -7.064 0.322 1.00 59.97 232 MET A C 1
ATOM 1756 O O . MET A 1 232 ? -19.069 -5.930 0.424 1.00 59.97 232 MET A O 1
ATOM 1760 N N . PRO A 1 233 ? -18.097 -7.710 1.393 1.00 70.25 233 PRO A N 1
ATOM 1761 C CA . PRO A 1 233 ? -18.070 -7.091 2.713 1.00 70.25 233 PRO A CA 1
ATOM 1762 C C . PRO A 1 233 ? -17.193 -5.833 2.694 1.00 70.25 233 PRO A C 1
ATOM 1764 O O . PRO A 1 233 ? -16.126 -5.833 2.073 1.00 70.25 233 PRO A O 1
ATOM 1767 N N . LEU A 1 234 ? -17.630 -4.772 3.385 1.00 79.69 234 LEU A N 1
ATOM 1768 C CA . LEU A 1 234 ? -16.835 -3.559 3.623 1.00 79.69 234 LEU A CA 1
ATOM 1769 C C . LEU A 1 234 ? -15.691 -3.850 4.605 1.00 79.69 234 LEU A C 1
ATOM 1771 O O . LEU A 1 234 ? -15.684 -3.394 5.745 1.00 79.69 234 LEU A O 1
ATOM 1775 N N . ASP A 1 235 ? -14.721 -4.637 4.153 1.00 90.62 235 ASP A N 1
ATOM 1776 C CA . ASP A 1 235 ? -13.491 -4.927 4.876 1.00 90.62 235 ASP A CA 1
ATOM 1777 C C . ASP A 1 235 ? -12.313 -4.243 4.181 1.00 90.62 235 ASP A C 1
ATOM 1779 O O . ASP A 1 235 ? -11.874 -4.643 3.095 1.00 90.62 235 ASP A O 1
ATOM 1783 N N . SER A 1 236 ? -11.794 -3.189 4.813 1.00 91.44 236 SER A N 1
ATOM 1784 C CA . SER A 1 236 ? -10.705 -2.389 4.255 1.00 91.44 236 SER A CA 1
ATOM 1785 C C . SER A 1 236 ? -9.438 -3.216 4.042 1.00 91.44 236 SER A C 1
ATOM 1787 O O . SER A 1 236 ? -8.766 -3.041 3.024 1.00 91.44 236 SER A O 1
ATOM 1789 N N . ALA A 1 237 ? -9.137 -4.160 4.939 1.00 88.44 237 ALA A N 1
ATOM 1790 C CA . ALA A 1 237 ? -7.956 -5.010 4.832 1.00 88.44 237 ALA A CA 1
ATOM 1791 C C . ALA A 1 237 ? -8.047 -5.957 3.625 1.00 88.44 237 ALA A C 1
ATOM 1793 O O . ALA A 1 237 ? -7.080 -6.108 2.875 1.00 88.44 237 ALA A O 1
ATOM 1794 N N . THR A 1 238 ? -9.207 -6.584 3.400 1.00 86.75 238 THR A N 1
ATOM 1795 C CA . THR A 1 238 ? -9.430 -7.432 2.220 1.00 86.75 238 THR A CA 1
ATOM 1796 C C . THR A 1 238 ? -9.365 -6.632 0.926 1.00 86.75 238 THR A C 1
ATOM 1798 O O . THR A 1 238 ? -8.659 -7.052 0.009 1.00 86.75 238 THR A O 1
ATOM 1801 N N . ILE A 1 239 ? -10.019 -5.468 0.855 1.00 90.25 239 ILE A N 1
ATOM 1802 C CA . ILE A 1 239 ? -10.008 -4.631 -0.354 1.00 90.25 239 ILE A CA 1
ATOM 1803 C C . ILE A 1 239 ? -8.582 -4.197 -0.703 1.00 90.25 239 ILE A C 1
ATOM 1805 O O . ILE A 1 239 ? -8.150 -4.389 -1.839 1.00 90.25 239 ILE A O 1
ATOM 1809 N N . VAL A 1 240 ? -7.815 -3.667 0.257 1.00 92.31 240 VAL A N 1
ATOM 1810 C CA . VAL A 1 240 ? -6.434 -3.222 -0.004 1.00 92.31 240 VAL A CA 1
ATOM 1811 C C . VAL A 1 240 ? -5.550 -4.385 -0.443 1.00 92.31 240 VAL A C 1
ATOM 1813 O O . VAL A 1 240 ? -4.814 -4.254 -1.421 1.00 92.31 240 VAL A O 1
ATOM 1816 N N . ARG A 1 241 ? -5.659 -5.548 0.208 1.00 91.25 241 ARG A N 1
ATOM 1817 C CA . ARG A 1 241 ? -4.914 -6.756 -0.176 1.00 91.25 241 ARG A CA 1
ATOM 1818 C C . ARG A 1 241 ? -5.236 -7.195 -1.604 1.00 91.25 241 ARG A C 1
ATOM 1820 O O . ARG A 1 241 ? -4.322 -7.484 -2.370 1.00 91.25 241 ARG A O 1
ATOM 1827 N N . GLN A 1 242 ? -6.517 -7.215 -1.974 1.00 89.44 242 GLN A N 1
ATOM 1828 C CA . GLN A 1 242 ? -6.954 -7.581 -3.322 1.00 89.44 242 GLN A CA 1
ATOM 1829 C C . GLN A 1 242 ? -6.486 -6.573 -4.373 1.00 89.44 242 GLN A C 1
ATOM 1831 O O . GLN A 1 242 ? -6.062 -6.985 -5.447 1.00 89.44 242 GLN A O 1
ATOM 1836 N N . VAL A 1 243 ? -6.505 -5.273 -4.065 1.00 94.75 243 VAL A N 1
ATOM 1837 C CA . VAL A 1 243 ? -5.975 -4.225 -4.951 1.00 94.75 243 VAL A CA 1
ATOM 1838 C C . VAL A 1 243 ? -4.467 -4.382 -5.156 1.00 94.75 243 VAL A C 1
ATOM 1840 O O . VAL A 1 243 ? -3.998 -4.311 -6.290 1.00 94.75 243 VAL A O 1
ATOM 1843 N N . LEU A 1 244 ? -3.698 -4.629 -4.090 1.00 91.44 244 LEU A N 1
ATOM 1844 C CA . LEU A 1 244 ? -2.253 -4.866 -4.191 1.00 91.44 244 LEU A CA 1
ATOM 1845 C C . LEU A 1 244 ? -1.936 -6.108 -5.033 1.00 91.44 244 LEU A C 1
ATOM 1847 O O . LEU A 1 244 ? -1.059 -6.039 -5.893 1.00 91.44 244 LEU A O 1
ATOM 1851 N N . GLN A 1 245 ? -2.662 -7.206 -4.807 1.00 87.50 245 GLN A N 1
ATOM 1852 C CA . GLN A 1 245 ? -2.512 -8.442 -5.574 1.00 87.50 245 GLN A CA 1
ATOM 1853 C C . GLN A 1 245 ? -2.845 -8.215 -7.052 1.00 87.50 245 GLN A C 1
ATOM 1855 O O . GLN A 1 245 ? -2.044 -8.530 -7.925 1.00 87.50 245 GLN A O 1
ATOM 1860 N N . LEU A 1 246 ? -3.988 -7.582 -7.327 1.00 94.75 246 LEU A N 1
ATOM 1861 C CA . LEU A 1 246 ? -4.425 -7.228 -8.674 1.00 94.75 246 LEU A CA 1
ATOM 1862 C C . LEU A 1 246 ? -3.377 -6.387 -9.402 1.00 94.75 246 LEU A C 1
ATOM 1864 O O . LEU A 1 246 ? -3.065 -6.680 -10.552 1.00 94.75 246 LEU A O 1
ATOM 1868 N N . HIS A 1 247 ? -2.826 -5.356 -8.756 1.00 97.25 247 HIS A N 1
ATOM 1869 C CA . HIS A 1 247 ? -1.794 -4.525 -9.370 1.00 97.25 247 HIS A CA 1
ATOM 1870 C C . HIS A 1 247 ? -0.499 -5.297 -9.642 1.00 97.25 247 HIS A C 1
ATOM 1872 O O . HIS A 1 247 ? 0.170 -5.001 -10.624 1.00 97.25 247 HIS A O 1
ATOM 1878 N N . ALA A 1 248 ? -0.099 -6.242 -8.791 1.00 88.38 248 ALA A N 1
ATOM 1879 C CA . ALA A 1 248 ? 1.104 -7.037 -9.035 1.00 88.38 248 ALA A CA 1
ATOM 1880 C C . ALA A 1 248 ? 0.889 -8.009 -10.209 1.00 88.38 248 ALA A C 1
ATOM 1882 O O . ALA A 1 248 ? 1.633 -7.971 -11.191 1.00 88.38 248 ALA A O 1
ATOM 1883 N N . ASP A 1 249 ? -0.190 -8.794 -10.149 1.00 83.38 249 ASP A N 1
ATOM 1884 C CA . ASP A 1 249 ? -0.511 -9.827 -11.138 1.00 83.38 249 ASP A CA 1
ATOM 1885 C C . ASP A 1 249 ? -0.769 -9.234 -12.522 1.00 83.38 249 ASP A C 1
ATOM 1887 O O . ASP A 1 249 ? -0.360 -9.791 -13.542 1.00 83.38 249 ASP A O 1
ATOM 1891 N N . ALA A 1 250 ? -1.474 -8.102 -12.579 1.00 86.50 250 ALA A N 1
ATOM 1892 C CA . ALA A 1 250 ? -1.798 -7.450 -13.837 1.00 86.50 250 ALA A CA 1
ATOM 1893 C C . ALA A 1 250 ? -0.544 -6.920 -14.539 1.00 86.50 250 ALA A C 1
ATOM 1895 O O . ALA A 1 250 ? -0.398 -7.158 -15.737 1.00 86.50 250 ALA A O 1
ATOM 1896 N N . VAL A 1 251 ? 0.377 -6.265 -13.815 1.00 91.06 251 VAL A N 1
ATOM 1897 C CA . VAL A 1 251 ? 1.630 -5.772 -14.410 1.00 91.06 251 VAL A CA 1
ATOM 1898 C C . VAL A 1 251 ? 2.435 -6.926 -14.987 1.00 91.06 251 VAL A C 1
ATOM 1900 O O . VAL A 1 251 ? 2.810 -6.862 -16.154 1.00 91.06 251 VAL A O 1
ATOM 1903 N N . GLU A 1 252 ? 2.674 -7.987 -14.217 1.00 87.19 252 GLU A N 1
ATOM 1904 C CA . GLU A 1 252 ? 3.457 -9.130 -14.701 1.00 87.19 252 GLU A CA 1
ATOM 1905 C C . GLU A 1 252 ? 2.814 -9.757 -15.944 1.00 87.19 252 GLU A C 1
ATOM 1907 O O . GLU A 1 252 ? 3.463 -9.992 -16.967 1.00 87.19 252 GLU A O 1
ATOM 1912 N N . ARG A 1 253 ? 1.501 -9.975 -15.891 1.00 88.69 253 ARG A N 1
ATOM 1913 C CA . ARG A 1 253 ? 0.772 -10.656 -16.954 1.00 88.69 253 ARG A CA 1
ATOM 1914 C C . ARG A 1 253 ? 0.672 -9.826 -18.232 1.00 88.69 253 ARG A C 1
ATOM 1916 O O . ARG A 1 253 ? 0.842 -10.386 -19.313 1.00 88.69 253 ARG A O 1
ATOM 1923 N N . TRP A 1 254 ? 0.434 -8.518 -18.138 1.00 92.50 254 TRP A N 1
ATOM 1924 C CA . TRP A 1 254 ? 0.310 -7.624 -19.297 1.00 92.50 254 TRP A CA 1
ATOM 1925 C C . TRP A 1 254 ? 1.631 -7.380 -20.037 1.00 92.50 254 TRP A C 1
ATOM 1927 O O . TRP A 1 254 ? 1.605 -7.019 -21.212 1.00 92.50 254 TRP A O 1
ATOM 1937 N N . HIS A 1 255 ? 2.783 -7.638 -19.410 1.00 88.25 255 HIS A N 1
ATOM 1938 C CA . HIS A 1 255 ? 4.068 -7.653 -20.118 1.00 88.25 255 HIS A CA 1
ATOM 1939 C C . HIS A 1 255 ? 4.250 -8.895 -21.008 1.00 88.25 255 HIS A C 1
ATOM 1941 O O . HIS A 1 255 ? 5.020 -8.859 -21.967 1.00 88.25 255 HIS A O 1
ATOM 1947 N N . GLY A 1 256 ? 3.535 -9.991 -20.728 1.00 81.31 256 GLY A N 1
ATOM 1948 C CA . GLY A 1 256 ? 3.606 -11.235 -21.503 1.00 81.31 256 GLY A CA 1
ATOM 1949 C C . GLY A 1 256 ? 2.362 -11.554 -22.338 1.00 81.31 256 GLY A C 1
ATOM 1950 O O . GLY A 1 256 ? 2.388 -12.489 -23.141 1.00 81.31 256 GLY A O 1
ATOM 1951 N N . GLN A 1 257 ? 1.257 -10.836 -22.133 1.00 84.44 257 GLN A N 1
ATOM 1952 C CA . GLN A 1 257 ? -0.059 -11.150 -22.694 1.00 84.44 257 GLN A CA 1
ATOM 1953 C C . GLN A 1 257 ? -0.825 -9.871 -23.062 1.00 84.44 257 GLN A C 1
ATOM 1955 O O . GLN A 1 257 ? -0.550 -8.810 -22.505 1.00 84.44 257 GLN A O 1
ATOM 1960 N N . PRO A 1 258 ? -1.815 -9.945 -23.973 1.00 82.12 258 PRO A N 1
ATOM 1961 C CA . PRO A 1 258 ? -2.685 -8.809 -24.263 1.00 82.12 258 PRO A CA 1
ATOM 1962 C C . PRO A 1 258 ? -3.383 -8.265 -23.010 1.00 82.12 258 PRO A C 1
ATOM 1964 O O . PRO A 1 258 ? -3.732 -9.024 -22.104 1.00 82.12 258 PRO A O 1
ATOM 1967 N N . LEU A 1 259 ? -3.637 -6.953 -23.002 1.00 78.69 259 LEU A N 1
ATOM 1968 C CA . LEU A 1 259 ? -4.417 -6.307 -21.949 1.00 78.69 259 LEU A CA 1
ATOM 1969 C C . LEU A 1 259 ? -5.816 -6.924 -21.858 1.00 78.69 259 LEU A C 1
ATOM 1971 O O . LEU A 1 259 ? -6.528 -7.051 -22.854 1.00 78.69 259 LEU A O 1
ATOM 1975 N N . ASP A 1 260 ? -6.220 -7.249 -20.641 1.00 85.25 260 ASP A N 1
ATOM 1976 C CA . ASP A 1 260 ? -7.532 -7.781 -20.289 1.00 85.25 260 ASP A CA 1
ATOM 1977 C C . ASP A 1 260 ? -7.969 -7.236 -18.919 1.00 85.25 260 ASP A C 1
ATOM 1979 O O . ASP A 1 260 ? -7.184 -6.646 -18.168 1.00 85.25 260 ASP A O 1
ATOM 1983 N N . ASN A 1 261 ? -9.236 -7.444 -18.586 1.00 84.25 261 ASN A N 1
ATOM 1984 C CA . ASN A 1 261 ? -9.770 -7.147 -17.268 1.00 84.25 261 ASN A CA 1
ATOM 1985 C C . ASN A 1 261 ? -10.709 -8.288 -16.856 1.00 84.25 261 ASN A C 1
ATOM 1987 O O . ASN A 1 261 ? -11.864 -8.303 -17.285 1.00 84.25 261 ASN A O 1
ATOM 1991 N N . PRO A 1 262 ? -10.219 -9.278 -16.087 1.00 81.69 262 PRO A N 1
ATOM 1992 C CA . PRO A 1 262 ? -11.038 -10.405 -15.648 1.00 81.69 262 PRO A CA 1
ATOM 1993 C C . PRO A 1 262 ? -11.900 -10.077 -14.417 1.00 81.69 262 PRO A C 1
ATOM 1995 O O . PRO A 1 262 ? -12.656 -10.937 -13.964 1.00 81.69 262 PRO A O 1
ATOM 1998 N N . TYR A 1 263 ? -11.770 -8.874 -13.851 1.00 82.31 263 TYR A N 1
ATOM 1999 C CA . TYR A 1 263 ? -12.431 -8.476 -12.614 1.00 82.31 263 TYR A CA 1
ATOM 2000 C C . TYR A 1 263 ? -13.748 -7.738 -12.888 1.00 82.31 263 TYR A C 1
ATOM 2002 O O . TYR A 1 263 ? -13.924 -7.081 -13.913 1.00 82.31 263 TYR A O 1
ATOM 2010 N N . THR A 1 264 ? -14.667 -7.807 -11.927 1.00 80.25 264 THR A N 1
ATOM 2011 C CA . THR A 1 264 ? -15.923 -7.042 -11.902 1.00 80.25 264 THR A CA 1
ATOM 2012 C C . THR A 1 264 ? -15.986 -6.161 -10.651 1.00 80.25 264 THR A C 1
ATOM 2014 O O . THR A 1 264 ? -15.085 -6.211 -9.806 1.00 80.25 264 THR A O 1
ATOM 2017 N N . GLY A 1 265 ? -17.001 -5.301 -10.554 1.00 87.25 265 GLY A N 1
ATOM 2018 C CA . GLY A 1 265 ? -17.181 -4.401 -9.416 1.00 87.25 265 GLY A CA 1
ATOM 2019 C C . GLY A 1 265 ? -16.020 -3.459 -9.178 1.00 87.25 265 GLY A C 1
ATOM 2020 O O . GLY A 1 265 ? -15.363 -3.010 -10.118 1.00 87.25 265 GLY A O 1
ATOM 2021 N N . LEU A 1 266 ? -15.741 -3.200 -7.899 1.00 92.69 266 LEU A N 1
ATOM 2022 C CA . LEU A 1 266 ? -14.642 -2.336 -7.476 1.00 92.69 266 LEU A CA 1
ATOM 2023 C C . LEU A 1 266 ? -13.306 -2.764 -8.095 1.00 92.69 266 LEU A C 1
ATOM 2025 O O . LEU A 1 266 ? -12.601 -1.933 -8.662 1.00 92.69 266 LEU A O 1
ATOM 2029 N N . LEU A 1 267 ? -12.975 -4.058 -8.055 1.00 92.50 267 LEU A N 1
ATOM 2030 C CA . LEU A 1 267 ? -11.725 -4.565 -8.628 1.00 92.50 267 LEU A CA 1
ATOM 2031 C C . LEU A 1 267 ? -11.694 -4.438 -10.155 1.00 92.50 267 LEU A C 1
ATOM 2033 O O . LEU A 1 267 ? -10.643 -4.142 -10.715 1.00 92.50 267 LEU A O 1
ATOM 2037 N N . GLY A 1 268 ? -12.834 -4.591 -10.833 1.00 88.88 268 GLY A N 1
ATOM 2038 C CA . GLY A 1 268 ? -12.960 -4.320 -12.269 1.00 88.88 268 GLY A CA 1
ATOM 2039 C C . GLY A 1 268 ? -12.637 -2.868 -12.608 1.00 88.88 268 GLY A C 1
ATOM 2040 O O . GLY A 1 268 ? -11.869 -2.597 -13.534 1.00 88.88 268 GLY A O 1
ATOM 2041 N N . VAL A 1 269 ? -13.164 -1.931 -11.821 1.00 91.19 269 VAL A N 1
ATOM 2042 C CA . VAL A 1 269 ? -12.907 -0.495 -11.982 1.00 91.19 269 VAL A CA 1
ATOM 2043 C C . VAL A 1 269 ? -11.440 -0.157 -11.687 1.00 91.19 269 VAL A C 1
ATOM 2045 O O . VAL A 1 269 ? -10.808 0.550 -12.473 1.00 91.19 269 VAL A O 1
ATOM 2048 N N . VAL A 1 270 ? -10.866 -0.716 -10.617 1.00 97.69 270 VAL A N 1
ATOM 2049 C CA . VAL A 1 270 ? -9.442 -0.557 -10.268 1.00 97.69 270 VAL A CA 1
ATOM 2050 C C . VAL A 1 270 ? -8.531 -1.141 -11.352 1.00 97.69 270 VAL A C 1
ATOM 2052 O O . VAL A 1 270 ? -7.579 -0.485 -11.767 1.00 97.69 270 VAL A O 1
ATOM 2055 N N . CYS A 1 271 ? -8.837 -2.327 -11.883 1.00 95.62 271 CYS A N 1
ATOM 2056 C CA . CYS A 1 271 ? -8.077 -2.932 -12.979 1.00 95.62 271 CYS A CA 1
ATOM 2057 C C . CYS A 1 271 ? -8.082 -2.044 -14.223 1.00 95.62 271 CYS A C 1
ATOM 2059 O O . CYS A 1 271 ? -7.036 -1.802 -14.823 1.00 95.62 271 CYS A O 1
ATOM 2061 N N . GLN A 1 272 ? -9.242 -1.490 -14.578 1.00 92.12 272 GLN A N 1
ATOM 2062 C CA . GLN A 1 272 ? -9.358 -0.595 -15.722 1.00 92.12 272 GLN A CA 1
ATOM 2063 C C . GLN A 1 272 ? -8.574 0.710 -15.527 1.00 92.12 272 GLN A C 1
ATOM 2065 O O . GLN A 1 272 ? -7.959 1.203 -16.476 1.00 92.12 272 GLN A O 1
ATOM 2070 N N . GLN A 1 273 ? -8.561 1.252 -14.309 1.00 98.06 273 GLN A N 1
ATOM 2071 C CA . GLN A 1 273 ? -7.721 2.390 -13.935 1.00 98.06 273 GLN A CA 1
ATOM 2072 C C . GLN A 1 273 ? -6.232 2.050 -14.099 1.00 98.06 273 GLN A C 1
ATOM 2074 O O . GLN A 1 273 ? -5.481 2.798 -14.734 1.00 98.06 273 GLN A O 1
ATOM 2079 N N . HIS A 1 274 ? -5.827 0.886 -13.594 1.00 98.38 274 HIS A N 1
ATOM 2080 C CA . HIS A 1 274 ? -4.454 0.407 -13.635 1.00 98.38 274 HIS A CA 1
ATOM 2081 C C . HIS A 1 274 ? -3.956 0.157 -15.068 1.00 98.38 274 HIS A C 1
ATOM 2083 O O . HIS A 1 274 ? -2.822 0.511 -15.389 1.00 98.38 274 HIS A O 1
ATOM 2089 N N . GLN A 1 275 ? -4.816 -0.332 -15.972 1.00 96.25 275 GLN A N 1
ATOM 2090 C CA . GLN A 1 275 ? -4.499 -0.443 -17.404 1.00 96.25 275 GLN A CA 1
ATOM 2091 C C . GLN A 1 275 ? -4.082 0.900 -18.015 1.00 96.25 275 GLN A C 1
ATOM 2093 O O . GLN A 1 275 ? -3.151 0.948 -18.816 1.00 96.25 275 GLN A O 1
ATOM 2098 N N . TYR A 1 276 ? -4.741 2.007 -17.651 1.00 95.31 276 TYR A N 1
ATOM 2099 C CA . TYR A 1 276 ? -4.355 3.324 -18.169 1.00 95.31 276 TYR A CA 1
ATOM 2100 C C . TYR A 1 276 ? -3.018 3.797 -17.614 1.00 95.31 276 TYR A C 1
ATOM 2102 O O . TYR A 1 276 ? -2.271 4.442 -18.343 1.00 95.31 276 TYR A O 1
ATOM 2110 N N . ASN A 1 277 ? -2.690 3.449 -16.369 1.00 98.12 277 ASN A N 1
ATOM 2111 C CA . ASN A 1 277 ? -1.353 3.675 -15.825 1.00 98.12 277 ASN A CA 1
ATOM 2112 C C . ASN A 1 277 ? -0.290 2.849 -16.557 1.00 98.12 277 ASN A C 1
ATOM 2114 O O . ASN A 1 277 ? 0.752 3.393 -16.913 1.00 98.12 277 ASN A O 1
ATOM 2118 N N . PHE A 1 278 ? -0.574 1.577 -16.841 1.00 97.19 278 PHE A N 1
ATOM 2119 C CA . PHE A 1 278 ? 0.309 0.706 -17.616 1.00 97.19 278 PHE A CA 1
ATOM 2120 C C . PHE A 1 278 ? 0.557 1.264 -19.025 1.00 97.19 278 PHE A C 1
ATOM 2122 O O . PHE A 1 278 ? 1.702 1.420 -19.443 1.00 97.19 278 PHE A O 1
ATOM 2129 N N . LEU A 1 279 ? -0.508 1.626 -19.747 1.00 92.94 279 LEU A N 1
ATOM 2130 C CA . LEU A 1 279 ? -0.415 2.221 -21.084 1.00 92.94 279 LEU A CA 1
ATOM 2131 C C . LEU A 1 279 ? 0.351 3.548 -21.067 1.00 92.94 279 LEU A C 1
ATOM 2133 O O . LEU A 1 279 ? 1.210 3.779 -21.914 1.00 92.94 279 LEU A O 1
ATOM 2137 N N . LEU A 1 280 ? 0.065 4.408 -20.086 1.00 94.00 280 LEU A N 1
ATOM 2138 C CA . LEU A 1 280 ? 0.743 5.690 -19.916 1.00 94.00 280 LEU A CA 1
ATOM 2139 C C . LEU A 1 280 ? 2.246 5.514 -19.662 1.00 94.00 280 LEU A C 1
ATOM 2141 O O . LEU A 1 280 ? 3.036 6.257 -20.237 1.00 94.00 280 LEU A O 1
ATOM 2145 N N . TRP A 1 281 ? 2.635 4.538 -18.837 1.00 96.31 281 TRP A N 1
ATOM 2146 C CA . TRP A 1 281 ? 4.039 4.227 -18.565 1.00 96.31 281 TRP A CA 1
ATOM 2147 C C . TRP A 1 281 ? 4.805 3.907 -19.854 1.00 96.31 281 TRP A C 1
ATOM 2149 O O . TRP A 1 281 ? 5.833 4.517 -20.138 1.00 96.31 281 TRP A O 1
ATOM 2159 N N . HIS A 1 282 ? 4.259 3.014 -20.681 1.00 92.50 282 HIS A N 1
ATOM 2160 C CA . HIS A 1 282 ? 4.903 2.592 -21.925 1.00 92.50 282 HIS A CA 1
ATOM 2161 C C . HIS A 1 282 ? 4.963 3.712 -22.972 1.00 92.50 282 HIS A C 1
ATOM 2163 O O . HIS A 1 282 ? 5.947 3.826 -23.701 1.00 92.50 282 HIS A O 1
ATOM 2169 N N . GLU A 1 283 ? 3.943 4.571 -23.047 1.00 92.06 283 GLU A N 1
ATOM 2170 C CA . GLU A 1 283 ? 3.991 5.758 -23.911 1.00 92.06 283 GLU A CA 1
ATOM 2171 C C . GLU A 1 283 ? 5.060 6.762 -23.450 1.00 92.06 283 GLU A C 1
ATOM 2173 O O . GLU A 1 283 ? 5.758 7.338 -24.286 1.00 92.06 283 GLU A O 1
ATOM 2178 N N . GLU A 1 284 ? 5.242 6.951 -22.138 1.00 93.75 284 GLU A N 1
ATOM 2179 C CA . GLU A 1 284 ? 6.336 7.770 -21.600 1.00 93.75 284 GLU A CA 1
ATOM 2180 C C . GLU A 1 284 ? 7.707 7.183 -21.963 1.00 93.75 284 GLU A C 1
ATOM 2182 O O . GLU A 1 284 ? 8.579 7.937 -22.392 1.00 93.75 284 GLU A O 1
ATOM 2187 N N . ASP A 1 285 ? 7.896 5.862 -21.895 1.00 92.12 285 ASP A N 1
ATOM 2188 C CA . ASP A 1 285 ? 9.147 5.218 -22.323 1.00 92.12 285 ASP A CA 1
ATOM 2189 C C . ASP A 1 285 ? 9.428 5.441 -23.815 1.00 92.12 285 ASP A C 1
ATOM 2191 O O . ASP A 1 285 ? 10.546 5.805 -24.199 1.00 92.12 285 ASP A O 1
ATOM 2195 N N . ILE A 1 286 ? 8.407 5.315 -24.672 1.00 90.12 286 ILE A N 1
ATOM 2196 C CA . ILE A 1 286 ? 8.538 5.619 -26.105 1.00 90.12 286 ILE A CA 1
ATOM 2197 C C . ILE A 1 286 ? 8.886 7.101 -26.310 1.00 90.12 286 ILE A C 1
ATOM 2199 O O . ILE A 1 286 ? 9.727 7.412 -27.151 1.00 90.12 286 ILE A O 1
ATOM 2203 N N . ALA A 1 287 ? 8.308 8.020 -25.530 1.00 90.56 287 ALA A N 1
ATOM 2204 C CA . ALA A 1 287 ? 8.598 9.452 -25.629 1.00 90.56 287 ALA A CA 1
ATOM 2205 C C . ALA A 1 287 ? 10.055 9.814 -25.282 1.00 90.56 287 ALA A C 1
ATOM 2207 O O . ALA A 1 287 ? 10.535 10.871 -25.697 1.00 90.56 287 ALA A O 1
ATOM 2208 N N . ARG A 1 288 ? 10.765 8.971 -24.516 1.00 92.69 288 ARG A N 1
ATOM 2209 C CA . ARG A 1 288 ? 12.183 9.176 -24.153 1.00 92.69 288 ARG A CA 1
ATOM 2210 C C . ARG A 1 288 ? 13.163 8.645 -25.195 1.00 92.69 288 ARG A C 1
ATOM 2212 O O . ARG A 1 288 ? 14.355 8.945 -25.102 1.00 92.69 288 ARG A O 1
ATOM 2219 N N . ARG A 1 289 ? 12.690 7.870 -26.170 1.00 92.81 289 ARG A N 1
ATOM 2220 C CA . ARG A 1 289 ? 13.525 7.324 -27.239 1.00 92.81 289 ARG A CA 1
ATOM 2221 C C . ARG A 1 289 ? 14.021 8.426 -28.171 1.00 92.81 289 ARG A C 1
ATOM 2223 O O . ARG A 1 289 ? 13.284 9.336 -28.533 1.00 92.81 289 ARG A O 1
ATOM 2230 N N . THR A 1 290 ? 15.278 8.323 -28.591 1.00 92.31 290 THR A N 1
ATOM 2231 C CA . THR A 1 290 ? 15.904 9.256 -29.547 1.00 92.31 290 THR A CA 1
ATOM 2232 C C . THR A 1 290 ? 15.886 8.740 -30.986 1.00 92.31 290 THR A C 1
ATOM 2234 O O . THR A 1 290 ? 16.272 9.463 -31.899 1.00 92.31 290 THR A O 1
ATOM 2237 N N . ASP A 1 291 ? 15.431 7.504 -31.200 1.00 93.81 291 ASP A N 1
ATOM 2238 C CA . ASP A 1 291 ? 15.389 6.810 -32.491 1.00 93.81 291 ASP A CA 1
ATOM 2239 C C . ASP A 1 291 ? 13.987 6.797 -33.134 1.00 93.81 291 ASP A C 1
ATOM 2241 O O . ASP A 1 291 ? 13.727 6.027 -34.058 1.00 93.81 291 ASP A O 1
ATOM 2245 N N . VAL A 1 292 ? 13.077 7.655 -32.662 1.00 91.88 292 VAL A N 1
ATOM 2246 C CA . VAL A 1 292 ? 11.700 7.788 -33.164 1.00 91.88 292 VAL A CA 1
ATOM 2247 C C . VAL A 1 292 ? 11.502 9.099 -33.928 1.00 91.88 292 VAL A C 1
ATOM 2249 O O . VAL A 1 292 ? 12.185 10.093 -33.700 1.00 91.88 292 VAL A O 1
ATOM 2252 N N . THR A 1 293 ? 10.554 9.104 -34.862 1.00 93.75 293 THR A N 1
ATOM 2253 C CA . THR A 1 293 ? 10.254 10.272 -35.706 1.00 93.75 293 THR A CA 1
ATOM 2254 C C . THR A 1 293 ? 9.397 11.317 -34.984 1.00 93.75 293 THR A C 1
ATOM 2256 O O . THR A 1 293 ? 8.583 10.975 -34.126 1.00 93.75 293 THR A O 1
ATOM 2259 N N . ASP A 1 294 ? 9.462 12.581 -35.414 1.00 95.00 294 ASP A N 1
ATOM 2260 C CA . ASP A 1 294 ? 8.602 13.660 -34.894 1.00 95.00 294 ASP A CA 1
ATOM 2261 C C . ASP A 1 294 ? 7.101 13.335 -35.003 1.00 95.00 294 ASP A C 1
ATOM 2263 O O . ASP A 1 294 ? 6.310 13.664 -34.117 1.00 95.00 294 ASP A O 1
ATOM 2267 N N . ALA A 1 295 ? 6.691 12.653 -36.078 1.00 93.25 295 ALA A N 1
ATOM 2268 C CA . ALA A 1 295 ? 5.308 12.221 -36.269 1.00 93.25 295 ALA A CA 1
ATOM 2269 C C . ALA A 1 295 ? 4.884 11.173 -35.226 1.00 93.25 295 ALA A C 1
ATOM 2271 O O . ALA A 1 295 ? 3.767 11.239 -34.707 1.00 93.25 295 ALA A O 1
ATOM 2272 N N . GLN A 1 296 ? 5.781 10.239 -34.889 1.00 90.19 296 GLN A N 1
ATOM 2273 C CA . GLN A 1 296 ? 5.563 9.278 -33.808 1.00 90.19 296 GLN A CA 1
ATOM 2274 C C . GLN A 1 296 ? 5.517 9.983 -32.451 1.00 90.19 296 GLN A C 1
ATOM 2276 O O . GLN A 1 296 ? 4.586 9.734 -31.694 1.00 90.19 296 GLN A O 1
ATOM 2281 N N . ILE A 1 297 ? 6.422 10.927 -32.174 1.00 92.75 297 ILE A N 1
ATOM 2282 C CA . ILE A 1 297 ? 6.401 11.726 -30.936 1.00 92.75 297 ILE A CA 1
ATOM 2283 C C . ILE A 1 297 ? 5.084 12.501 -30.787 1.00 92.75 297 ILE A C 1
ATOM 2285 O O . ILE A 1 297 ? 4.484 12.518 -29.711 1.00 92.75 297 ILE A O 1
ATOM 2289 N N . ALA A 1 298 ? 4.572 13.098 -31.867 1.00 91.06 298 ALA A N 1
ATOM 2290 C CA . ALA A 1 298 ? 3.276 13.768 -31.843 1.00 91.06 298 ALA A CA 1
ATOM 2291 C C . ALA A 1 298 ? 2.120 12.796 -31.544 1.00 91.06 298 ALA A C 1
ATOM 2293 O O . ALA A 1 298 ? 1.169 13.174 -30.858 1.00 91.06 298 ALA A O 1
ATOM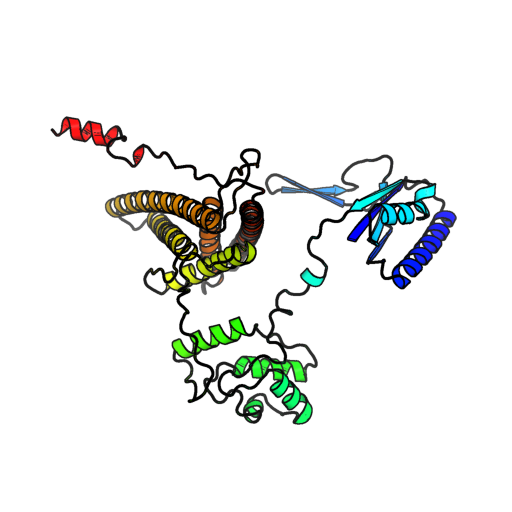 2294 N N . GLN A 1 299 ? 2.182 11.556 -32.042 1.00 89.75 299 GLN A N 1
ATOM 2295 C CA . GLN A 1 299 ? 1.183 10.531 -31.735 1.00 89.75 299 GLN A CA 1
ATOM 2296 C C . GLN A 1 299 ? 1.267 10.068 -30.277 1.00 89.75 299 GLN A C 1
ATOM 2298 O O . GLN A 1 299 ? 0.241 10.047 -29.601 1.00 89.75 299 GLN A O 1
ATOM 2303 N N . VAL A 1 300 ? 2.474 9.792 -29.778 1.00 89.62 300 VAL A N 1
ATOM 2304 C CA . VAL A 1 300 ? 2.744 9.442 -28.375 1.00 89.62 300 VAL A CA 1
ATOM 2305 C C . VAL A 1 300 ? 2.204 10.524 -27.445 1.00 89.62 300 VAL A C 1
ATOM 2307 O O . VAL A 1 300 ? 1.480 10.232 -26.500 1.00 89.62 300 VAL A O 1
ATOM 2310 N N . LYS A 1 301 ? 2.427 11.807 -27.761 1.00 89.06 301 LYS A N 1
ATOM 2311 C CA . LYS A 1 301 ? 1.884 12.910 -26.956 1.00 89.06 301 LYS A CA 1
ATOM 2312 C C . LYS A 1 301 ? 0.354 12.897 -26.882 1.00 89.06 301 LYS A C 1
ATOM 2314 O O . LYS A 1 301 ? -0.201 13.125 -25.808 1.00 89.06 301 LYS A O 1
ATOM 2319 N N . ARG A 1 302 ? -0.332 12.620 -27.998 1.00 86.81 302 ARG A N 1
ATOM 2320 C CA . ARG A 1 302 ? -1.802 12.491 -28.020 1.00 86.81 302 ARG A CA 1
ATOM 2321 C C . ARG A 1 302 ? -2.270 11.286 -27.204 1.00 86.81 302 ARG A C 1
ATOM 2323 O O . ARG A 1 302 ? -3.280 11.392 -26.512 1.00 86.81 302 ARG A O 1
ATOM 2330 N N . ASN A 1 303 ? -1.536 10.175 -27.263 1.00 86.25 303 ASN A N 1
ATOM 2331 C CA . ASN A 1 303 ? -1.822 8.979 -26.474 1.00 86.25 303 ASN A CA 1
ATOM 2332 C C . ASN A 1 303 ? -1.658 9.262 -24.973 1.00 86.25 303 ASN A C 1
ATOM 2334 O O . ASN A 1 303 ? -2.590 9.008 -24.217 1.00 86.25 303 ASN A O 1
ATOM 2338 N N . ILE A 1 304 ? -0.545 9.882 -24.559 1.00 86.81 304 ILE A N 1
ATOM 2339 C CA . ILE A 1 304 ? -0.281 10.320 -23.176 1.00 86.81 304 ILE A CA 1
ATOM 2340 C C . ILE A 1 304 ? -1.420 11.198 -22.657 1.00 86.81 304 ILE A C 1
ATOM 2342 O O . ILE A 1 304 ? -1.957 10.938 -21.583 1.00 86.81 304 ILE A O 1
ATOM 2346 N N . ASP A 1 305 ? -1.835 12.212 -23.422 1.00 86.69 305 ASP A N 1
ATOM 2347 C CA . ASP A 1 305 ? -2.927 13.101 -23.009 1.00 86.69 305 ASP A CA 1
ATOM 2348 C C . ASP A 1 305 ? -4.251 12.344 -22.845 1.00 86.69 305 ASP A C 1
ATOM 2350 O O . ASP A 1 305 ? -4.961 12.541 -21.853 1.00 86.69 305 ASP A O 1
ATOM 2354 N N . GLY A 1 306 ? -4.556 11.442 -23.782 1.00 83.81 306 GLY A N 1
ATOM 2355 C CA . GLY A 1 306 ? -5.750 10.603 -23.744 1.00 83.81 306 GLY A CA 1
ATOM 2356 C C . GLY A 1 306 ? -5.761 9.627 -22.567 1.00 83.81 306 GLY A C 1
ATOM 2357 O O . GLY A 1 306 ? -6.750 9.558 -21.838 1.00 83.81 306 GLY A O 1
ATOM 2358 N N . PHE A 1 307 ? -4.671 8.894 -22.342 1.00 88.06 307 PHE A N 1
ATOM 2359 C CA . PHE A 1 307 ? -4.559 7.943 -21.235 1.00 88.06 307 PHE A CA 1
ATOM 2360 C C . PHE A 1 307 ? -4.533 8.644 -19.882 1.00 88.06 307 PHE A C 1
ATOM 2362 O O . PHE A 1 307 ? -5.194 8.186 -18.959 1.00 88.06 307 PHE A O 1
ATOM 2369 N N . ASN A 1 308 ? -3.870 9.794 -19.768 1.00 88.06 308 ASN A N 1
ATOM 2370 C CA . ASN A 1 308 ? -3.869 10.597 -18.548 1.00 88.06 308 ASN A CA 1
ATOM 2371 C C . ASN A 1 308 ? -5.264 11.153 -18.211 1.00 88.06 308 ASN A C 1
ATOM 2373 O O . ASN A 1 308 ? -5.605 11.262 -17.034 1.00 88.06 308 ASN A O 1
ATOM 2377 N N . GLN A 1 309 ? -6.077 11.506 -19.216 1.00 83.38 309 GLN A N 1
ATOM 2378 C CA . GLN A 1 309 ? -7.478 11.872 -18.988 1.00 83.38 309 GLN A CA 1
ATOM 2379 C C . GLN A 1 309 ? -8.280 10.663 -18.503 1.00 83.38 309 GLN A C 1
ATOM 2381 O O . GLN A 1 309 ? -8.861 10.728 -17.425 1.00 83.38 309 GLN A O 1
ATOM 2386 N N . ARG A 1 310 ? -8.237 9.544 -19.237 1.00 86.50 310 ARG A N 1
ATOM 2387 C CA . ARG A 1 310 ? -8.988 8.333 -18.871 1.00 86.50 310 ARG A CA 1
ATOM 2388 C C . ARG A 1 310 ? -8.581 7.808 -17.497 1.00 86.50 310 ARG A C 1
ATOM 2390 O O . ARG A 1 310 ? -9.446 7.470 -16.705 1.00 86.50 310 ARG A O 1
ATOM 2397 N N . ARG A 1 311 ? -7.288 7.801 -17.164 1.00 92.25 311 ARG A N 1
ATOM 2398 C CA . ARG A 1 311 ? -6.800 7.449 -15.824 1.00 92.25 311 ARG A CA 1
ATOM 2399 C C . ARG A 1 311 ? -7.508 8.267 -14.744 1.00 92.25 311 ARG A C 1
ATOM 2401 O O . ARG A 1 311 ? -7.937 7.698 -13.750 1.00 92.25 311 ARG A O 1
ATOM 2408 N N . ASN A 1 312 ? -7.645 9.578 -14.942 1.00 89.56 312 ASN A N 1
ATOM 2409 C CA . ASN A 1 312 ? -8.314 10.454 -13.984 1.00 89.56 312 ASN A CA 1
ATOM 2410 C C . ASN A 1 312 ? -9.827 10.190 -13.921 1.00 89.56 312 ASN A C 1
ATOM 2412 O O . ASN A 1 312 ? -10.368 10.121 -12.824 1.00 89.56 312 ASN A O 1
ATOM 2416 N N . ASP A 1 313 ? -10.483 9.959 -15.060 1.00 85.81 313 ASP A N 1
ATOM 2417 C CA . ASP A 1 313 ? -11.906 9.588 -15.093 1.00 85.81 313 ASP A CA 1
ATOM 2418 C C . ASP A 1 313 ? -12.154 8.285 -14.306 1.00 85.81 313 ASP A C 1
ATOM 2420 O O . ASP A 1 313 ? -13.126 8.159 -13.564 1.00 85.81 313 ASP A O 1
ATOM 2424 N N . TRP A 1 314 ? -11.238 7.318 -14.417 1.00 92.88 314 TRP A N 1
ATOM 2425 C CA . TRP A 1 314 ? -11.333 6.047 -13.700 1.00 92.88 314 TRP A CA 1
ATOM 2426 C C . TRP A 1 314 ? -10.961 6.149 -12.217 1.00 92.88 314 TRP A C 1
ATOM 2428 O O . TRP A 1 314 ? -11.510 5.391 -11.426 1.00 92.88 314 TRP A O 1
ATOM 2438 N N . ILE A 1 315 ? -10.122 7.109 -11.808 1.00 94.25 315 ILE A N 1
ATOM 2439 C CA . ILE A 1 315 ? -9.942 7.456 -10.384 1.00 94.25 315 ILE A CA 1
ATOM 2440 C C . ILE A 1 315 ? -11.275 7.903 -9.783 1.00 94.25 315 ILE A C 1
ATOM 2442 O O . ILE A 1 315 ? -11.680 7.407 -8.735 1.00 94.25 315 ILE A O 1
ATOM 2446 N N . GLU A 1 316 ? -11.989 8.790 -10.477 1.00 90.00 316 GLU A N 1
ATOM 2447 C CA . GLU A 1 316 ? -13.304 9.252 -10.030 1.00 90.00 316 GLU A CA 1
ATOM 2448 C C . GLU A 1 316 ? -14.326 8.108 -10.019 1.00 90.00 316 GLU A C 1
ATOM 2450 O O . GLU A 1 316 ? -15.116 8.005 -9.082 1.00 90.00 316 GLU A O 1
ATOM 2455 N N . ARG A 1 317 ? -14.274 7.199 -11.005 1.00 89.06 317 ARG A N 1
ATOM 2456 C CA . ARG A 1 317 ? -15.144 6.014 -11.037 1.00 89.06 317 ARG A CA 1
ATOM 2457 C C . ARG A 1 317 ? -14.886 5.056 -9.870 1.00 89.06 317 ARG A C 1
ATOM 2459 O O . ARG A 1 317 ? -15.840 4.447 -9.389 1.00 89.06 317 ARG A O 1
ATOM 2466 N N . ILE A 1 318 ? -13.644 4.921 -9.391 1.00 95.81 318 ILE A N 1
ATOM 2467 C CA . ILE A 1 318 ? -13.342 4.151 -8.168 1.00 95.81 318 ILE A CA 1
ATOM 2468 C C . ILE A 1 318 ? -14.077 4.769 -6.975 1.00 95.81 318 ILE A C 1
ATOM 2470 O O . ILE A 1 318 ? -14.777 4.060 -6.255 1.00 95.81 318 ILE A O 1
ATOM 2474 N N . ASP A 1 319 ? -13.958 6.086 -6.792 1.00 95.69 319 ASP A N 1
ATOM 2475 C CA . ASP A 1 319 ? -14.595 6.784 -5.672 1.00 95.69 319 ASP A CA 1
ATOM 2476 C C . ASP A 1 319 ? -16.133 6.724 -5.749 1.00 95.69 319 ASP A C 1
ATOM 2478 O O . ASP A 1 319 ? -16.793 6.533 -4.730 1.00 95.69 319 ASP A O 1
ATOM 2482 N N . GLU A 1 320 ? -16.718 6.825 -6.948 1.00 89.69 320 GLU A N 1
ATOM 2483 C CA . GLU A 1 320 ? -18.154 6.589 -7.169 1.00 89.69 320 GLU A CA 1
ATOM 2484 C C . GLU A 1 320 ? -18.574 5.169 -6.797 1.00 89.69 320 GLU A C 1
ATOM 2486 O O . GLU A 1 320 ? -19.577 4.988 -6.117 1.00 89.69 320 GLU A O 1
ATOM 2491 N N . THR A 1 321 ? -17.798 4.166 -7.213 1.00 91.25 321 THR A N 1
ATOM 2492 C CA . THR A 1 321 ? -18.107 2.758 -6.926 1.00 91.25 321 THR A CA 1
ATOM 2493 C C . THR A 1 321 ? -18.076 2.500 -5.420 1.00 91.25 321 THR A C 1
ATOM 2495 O O . THR A 1 321 ? -18.936 1.807 -4.889 1.00 91.25 321 THR A O 1
ATOM 2498 N N . LEU A 1 322 ? -17.134 3.115 -4.698 1.00 93.94 322 LEU A N 1
ATOM 2499 C CA . LEU A 1 322 ? -17.094 3.054 -3.237 1.00 93.94 322 LEU A CA 1
ATOM 2500 C C . LEU A 1 322 ? -18.298 3.754 -2.590 1.00 93.94 322 LEU A C 1
ATOM 2502 O O . LEU A 1 322 ? -18.829 3.243 -1.608 1.00 93.94 322 LEU A O 1
ATOM 2506 N N . LEU A 1 323 ? -18.763 4.885 -3.133 1.00 92.12 323 LEU A N 1
ATOM 2507 C CA . LEU A 1 323 ? -20.001 5.526 -2.669 1.00 92.12 323 LEU A CA 1
ATOM 2508 C C . LEU A 1 323 ? -21.230 4.634 -2.890 1.00 92.12 323 LEU A C 1
ATOM 2510 O O . LEU A 1 323 ? -22.035 4.490 -1.973 1.00 92.12 323 LEU A O 1
ATOM 2514 N N . GLU A 1 324 ? -21.346 4.007 -4.064 1.00 88.75 324 GLU A N 1
ATOM 2515 C CA . GLU A 1 324 ? -22.414 3.049 -4.387 1.00 88.75 324 GLU A CA 1
ATOM 2516 C C . GLU A 1 324 ? -22.400 1.863 -3.394 1.00 88.75 324 GLU A C 1
ATOM 2518 O O . GLU A 1 324 ? -23.447 1.456 -2.884 1.00 88.75 324 GLU A O 1
ATOM 2523 N N . MET A 1 325 ? -21.212 1.353 -3.041 1.00 89.44 325 MET A N 1
ATOM 2524 C CA . MET A 1 325 ? -21.049 0.295 -2.034 1.00 89.44 325 MET A CA 1
ATOM 2525 C C . MET A 1 325 ? -21.494 0.744 -0.634 1.00 89.44 325 MET A C 1
ATOM 2527 O O . MET A 1 325 ? -22.233 0.015 0.029 1.00 89.44 325 MET A O 1
ATOM 2531 N N . LEU A 1 326 ? -21.093 1.941 -0.191 1.00 91.19 326 LEU A N 1
ATOM 2532 C CA . LEU A 1 326 ? -21.495 2.505 1.104 1.00 91.19 326 LEU A CA 1
ATOM 2533 C C . LEU A 1 326 ? -23.016 2.659 1.210 1.00 91.19 326 LEU A C 1
ATOM 2535 O O . LEU A 1 326 ? -23.608 2.247 2.208 1.00 91.19 326 LEU A O 1
ATOM 2539 N N . GLU A 1 327 ? -23.647 3.199 0.165 1.00 89.31 327 GLU A N 1
ATOM 2540 C CA . GLU A 1 327 ? -25.100 3.370 0.097 1.00 89.31 327 GLU A CA 1
ATOM 2541 C C . GLU A 1 327 ? -25.821 2.020 0.175 1.00 89.31 327 GLU A C 1
ATOM 2543 O O . GLU A 1 327 ? -26.759 1.864 0.959 1.00 89.31 327 GLU A O 1
ATOM 2548 N N . SER A 1 328 ? -25.339 1.014 -0.565 1.00 86.25 328 SER A N 1
ATOM 2549 C CA . SER A 1 328 ? -25.935 -0.328 -0.572 1.00 86.25 328 SER A CA 1
ATOM 2550 C C . SER A 1 328 ? -25.901 -1.025 0.795 1.00 86.25 328 SER A C 1
ATOM 2552 O O . SER A 1 328 ? -26.791 -1.820 1.099 1.00 86.25 328 SER A O 1
ATOM 2554 N N . GLN A 1 329 ? -24.914 -0.699 1.636 1.00 86.94 329 GLN A N 1
ATOM 2555 C CA . GLN A 1 329 ? -24.751 -1.261 2.981 1.00 86.94 329 GLN A CA 1
ATOM 2556 C C . GLN A 1 329 ? -25.260 -0.329 4.089 1.00 86.94 329 GLN A C 1
ATOM 2558 O O . GLN A 1 329 ? -25.100 -0.627 5.271 1.00 86.94 329 GLN A O 1
ATOM 2563 N N . GLY A 1 330 ? -25.900 0.788 3.729 1.00 88.56 330 GLY A N 1
ATOM 2564 C CA . GLY A 1 330 ? -26.479 1.730 4.686 1.00 88.56 330 GLY A CA 1
ATOM 2565 C C . GLY A 1 330 ? -25.446 2.490 5.522 1.00 88.56 330 GLY A C 1
ATOM 2566 O O . GLY A 1 330 ? -25.779 2.981 6.602 1.00 88.56 330 GLY A O 1
ATOM 2567 N N . VAL A 1 331 ? -24.202 2.596 5.049 1.00 90.38 331 VAL A N 1
ATOM 2568 C CA . VAL A 1 331 ? -23.155 3.368 5.721 1.00 90.38 331 VAL A CA 1
ATOM 2569 C C . VAL A 1 331 ? -23.279 4.833 5.316 1.00 90.38 331 VAL A C 1
ATOM 2571 O O . VAL A 1 331 ? -23.079 5.199 4.160 1.00 90.38 331 VAL A O 1
ATOM 2574 N N . ALA A 1 332 ? -23.581 5.691 6.289 1.00 88.81 332 ALA A N 1
ATOM 2575 C CA . ALA A 1 332 ? -23.666 7.131 6.095 1.00 88.81 332 ALA A CA 1
ATOM 2576 C C . ALA A 1 332 ? -22.887 7.863 7.192 1.00 88.81 332 ALA A C 1
ATOM 2578 O O . ALA A 1 332 ? -23.173 7.722 8.380 1.00 88.81 332 ALA A O 1
ATOM 2579 N N . ALA A 1 333 ? -21.916 8.678 6.784 1.00 89.88 333 ALA A N 1
ATOM 2580 C CA . ALA A 1 333 ? -21.178 9.545 7.693 1.00 89.88 333 ALA A CA 1
ATOM 2581 C C . ALA A 1 333 ? -21.952 10.860 7.937 1.00 89.88 333 ALA A C 1
ATOM 2583 O O . ALA A 1 333 ? -22.493 11.433 6.983 1.00 89.88 333 ALA A O 1
ATOM 2584 N N . PRO A 1 334 ? -21.997 11.385 9.178 1.00 89.88 334 PRO A N 1
ATOM 2585 C CA . PRO A 1 334 ? -22.680 12.642 9.473 1.00 89.88 334 PRO A CA 1
ATOM 2586 C C . PRO A 1 334 ? -22.006 13.827 8.766 1.00 89.88 334 PRO A C 1
ATOM 2588 O O . PRO A 1 334 ? -20.808 13.806 8.489 1.00 89.88 334 PRO A O 1
ATOM 2591 N N . GLU A 1 335 ? -22.737 14.921 8.522 1.00 90.44 335 GLU A N 1
ATOM 2592 C CA . GLU A 1 335 ? -22.161 16.124 7.891 1.00 90.44 335 GLU A CA 1
ATOM 2593 C C . GLU A 1 335 ? -20.999 16.743 8.685 1.00 90.44 335 GLU A C 1
ATOM 2595 O O . GLU A 1 335 ? -20.150 17.427 8.109 1.00 90.44 335 GLU A O 1
ATOM 2600 N N . SER A 1 336 ? -20.945 16.493 9.995 1.00 93.31 336 SER A N 1
ATOM 2601 C CA . SER A 1 336 ? -19.854 16.911 10.876 1.00 93.31 336 SER A CA 1
ATOM 2602 C C . SER A 1 336 ? -18.594 16.051 10.748 1.00 93.31 336 SER A C 1
ATOM 2604 O O . SER A 1 336 ? -17.538 16.482 11.210 1.00 93.31 336 SER A O 1
ATOM 2606 N N . ALA A 1 337 ? -18.664 14.868 10.127 1.00 93.50 337 ALA A N 1
ATOM 2607 C CA . ALA A 1 337 ? -17.506 13.994 9.990 1.00 93.50 337 ALA A CA 1
ATOM 2608 C C . ALA A 1 337 ? -16.424 14.634 9.094 1.00 93.50 337 ALA A C 1
ATOM 2610 O O . ALA A 1 337 ? -16.738 15.297 8.087 1.00 93.50 337 ALA A O 1
ATOM 2611 N N . PRO A 1 338 ? -15.139 14.455 9.446 1.00 94.50 338 PRO A N 1
ATOM 2612 C CA . PRO A 1 338 ? -14.028 15.022 8.700 1.00 94.50 338 PRO A CA 1
ATOM 2613 C C . PRO A 1 338 ? -13.953 14.479 7.267 1.00 94.50 338 PRO A C 1
ATOM 2615 O O . PRO A 1 338 ? -14.401 13.374 6.953 1.00 94.50 338 PRO A O 1
ATOM 2618 N N . LEU A 1 339 ? -13.364 15.294 6.393 1.00 91.31 339 LEU A N 1
ATOM 2619 C CA . LEU A 1 339 ? -12.955 14.921 5.040 1.00 91.31 339 LEU A CA 1
ATOM 2620 C C . LEU A 1 339 ? -11.447 14.673 5.028 1.00 91.31 339 LEU A C 1
ATOM 2622 O O . LEU A 1 339 ? -10.718 15.236 5.844 1.00 91.31 339 LEU A O 1
ATOM 2626 N N . ASN A 1 340 ? -10.982 13.895 4.057 1.00 90.19 340 ASN A N 1
ATOM 2627 C CA . ASN A 1 340 ? -9.557 13.767 3.771 1.00 90.19 340 ASN A CA 1
ATOM 2628 C C . ASN A 1 340 ? -9.198 14.570 2.525 1.00 90.19 340 ASN A C 1
ATOM 2630 O O . ASN A 1 340 ? -10.024 14.777 1.635 1.00 90.19 340 ASN A O 1
ATOM 2634 N N . THR A 1 341 ? -7.957 15.046 2.489 1.00 87.81 341 THR A N 1
ATOM 2635 C CA . THR A 1 341 ? -7.398 15.754 1.331 1.00 87.81 341 THR A CA 1
ATOM 2636 C C . THR A 1 341 ? -7.215 14.831 0.132 1.00 87.81 341 THR A C 1
ATOM 2638 O O . THR A 1 341 ? -7.259 15.292 -1.004 1.00 87.81 341 THR A O 1
ATOM 2641 N N . GLU A 1 342 ? -7.038 13.538 0.384 1.00 91.62 342 GLU A N 1
ATOM 2642 C CA . GLU A 1 342 ? -6.954 12.500 -0.626 1.00 91.62 342 GLU A CA 1
ATOM 2643 C C . GLU A 1 342 ? -8.175 11.570 -0.582 1.00 91.62 342 GLU A C 1
ATOM 2645 O O . GLU A 1 342 ? -8.659 11.212 0.494 1.00 91.62 342 GLU A O 1
ATOM 2650 N N . THR A 1 343 ? -8.636 11.149 -1.764 1.00 95.50 343 THR A N 1
ATOM 2651 C CA . THR A 1 343 ? -9.669 10.123 -1.934 1.00 95.50 343 THR A CA 1
ATOM 2652 C C . THR A 1 343 ? -9.067 8.714 -2.073 1.00 95.50 343 THR A C 1
ATOM 2654 O O . THR A 1 343 ? -7.932 8.576 -2.545 1.00 95.50 343 THR A O 1
ATOM 2657 N N . PRO A 1 344 ? -9.812 7.647 -1.723 1.00 97.12 344 PRO A N 1
ATOM 2658 C CA . PRO A 1 344 ? -9.377 6.270 -1.949 1.00 97.12 344 PRO A CA 1
ATOM 2659 C C . PRO A 1 344 ? -8.949 5.984 -3.394 1.00 97.12 344 PRO A C 1
ATOM 2661 O O . PRO A 1 344 ? -7.919 5.348 -3.599 1.00 97.12 344 PRO A O 1
ATOM 2664 N N . GLY A 1 345 ? -9.668 6.499 -4.395 1.00 96.75 345 GLY A N 1
ATOM 2665 C CA . GLY A 1 345 ? -9.310 6.358 -5.806 1.00 96.75 345 GLY A CA 1
ATOM 2666 C C . GLY A 1 345 ? -7.944 6.964 -6.134 1.00 96.75 345 GLY A C 1
ATOM 2667 O O . GLY A 1 345 ? -7.143 6.339 -6.828 1.00 96.75 345 GLY A O 1
ATOM 2668 N N . SER A 1 346 ? -7.631 8.147 -5.592 1.00 96.50 346 SER A N 1
ATOM 2669 C CA . SER A 1 346 ? -6.307 8.775 -5.740 1.00 96.50 346 SER A CA 1
ATOM 2670 C C . SER A 1 346 ? -5.205 7.960 -5.054 1.00 96.50 346 SER A C 1
ATOM 2672 O O . SER A 1 346 ? -4.119 7.779 -5.604 1.00 96.50 346 SER A O 1
ATOM 2674 N N . ALA A 1 347 ? -5.474 7.415 -3.869 1.00 97.56 347 ALA A N 1
ATOM 2675 C CA . ALA A 1 347 ? -4.520 6.549 -3.180 1.00 97.56 347 ALA A CA 1
ATOM 2676 C C . ALA A 1 347 ? -4.268 5.240 -3.957 1.00 97.56 347 ALA A C 1
ATOM 2678 O O . ALA A 1 347 ? -3.115 4.830 -4.115 1.00 97.56 347 ALA A O 1
ATOM 2679 N N . MET A 1 348 ? -5.320 4.618 -4.504 1.00 98.31 348 MET A N 1
ATOM 2680 C CA . MET A 1 348 ? -5.224 3.422 -5.351 1.00 98.31 348 MET A CA 1
ATOM 2681 C C . MET A 1 348 ? -4.452 3.690 -6.651 1.00 98.31 348 MET A C 1
ATOM 2683 O O . MET A 1 348 ? -3.630 2.862 -7.041 1.00 98.31 348 MET A O 1
ATOM 2687 N N . ASP A 1 349 ? -4.622 4.860 -7.275 1.00 98.50 349 ASP A N 1
ATOM 2688 C CA . ASP A 1 349 ? -3.807 5.291 -8.421 1.00 98.50 349 ASP A CA 1
ATOM 2689 C C . ASP A 1 349 ? -2.313 5.326 -8.085 1.00 98.50 349 ASP A C 1
ATOM 2691 O O . ASP A 1 349 ? -1.483 4.755 -8.800 1.00 98.50 349 ASP A O 1
ATOM 2695 N N . ARG A 1 350 ? -1.959 5.942 -6.952 1.00 98.25 350 ARG A N 1
ATOM 2696 C CA . ARG A 1 350 ? -0.562 6.025 -6.509 1.00 98.25 350 ARG A CA 1
ATOM 2697 C C . ARG A 1 350 ? 0.012 4.648 -6.182 1.00 98.25 350 ARG A C 1
ATOM 2699 O O . ARG A 1 350 ? 1.172 4.394 -6.509 1.00 98.25 350 ARG A O 1
ATOM 2706 N N . LEU A 1 351 ? -0.790 3.742 -5.620 1.00 98.31 351 LEU A N 1
ATOM 2707 C CA . LEU A 1 351 ? -0.412 2.336 -5.441 1.00 98.31 351 LEU A CA 1
ATOM 2708 C C . LEU A 1 351 ? -0.191 1.615 -6.775 1.00 98.31 351 LEU A C 1
ATOM 2710 O O . LEU A 1 351 ? 0.784 0.876 -6.903 1.00 98.31 351 LEU A O 1
ATOM 2714 N N . SER A 1 352 ? -1.039 1.860 -7.776 1.00 98.56 352 SER A N 1
ATOM 2715 C CA . SER A 1 352 ? -0.875 1.333 -9.136 1.00 98.56 352 SER A CA 1
ATOM 2716 C C . SER A 1 352 ? 0.469 1.770 -9.741 1.00 98.56 352 SER A C 1
ATOM 2718 O O . SER A 1 352 ? 1.227 0.942 -10.250 1.00 98.56 352 SER A O 1
ATOM 2720 N N . ILE A 1 353 ? 0.831 3.051 -9.596 1.00 98.06 353 ILE A N 1
ATOM 2721 C CA . ILE A 1 353 ? 2.128 3.578 -10.052 1.00 98.06 353 ILE A CA 1
ATOM 2722 C C . ILE A 1 353 ? 3.288 2.947 -9.268 1.00 98.06 353 ILE A C 1
ATOM 2724 O O . ILE A 1 353 ? 4.329 2.640 -9.853 1.00 98.06 353 ILE A O 1
ATOM 2728 N N . MET A 1 354 ? 3.144 2.741 -7.951 1.00 97.75 354 MET A N 1
ATOM 2729 C CA . MET A 1 354 ? 4.167 2.040 -7.164 1.00 97.75 354 MET A CA 1
ATOM 2730 C C . MET A 1 354 ? 4.346 0.594 -7.628 1.00 97.75 354 MET A C 1
ATOM 2732 O O . MET A 1 354 ? 5.480 0.127 -7.651 1.00 97.75 354 MET A O 1
ATOM 2736 N N . SER A 1 355 ? 3.272 -0.097 -8.026 1.00 96.62 355 SER A N 1
ATOM 2737 C CA . SER A 1 355 ? 3.358 -1.460 -8.566 1.00 96.62 355 SER A CA 1
ATOM 2738 C C . SER A 1 355 ? 4.236 -1.519 -9.817 1.00 96.62 355 SER A C 1
ATOM 2740 O O . SER A 1 355 ? 5.197 -2.284 -9.855 1.00 96.62 355 SER A O 1
ATOM 2742 N N . LEU A 1 356 ? 3.986 -0.628 -10.786 1.00 97.12 356 LEU A N 1
ATOM 2743 C CA . LEU A 1 356 ? 4.794 -0.508 -12.007 1.00 97.12 356 LEU A CA 1
ATOM 2744 C C . LEU A 1 356 ? 6.265 -0.206 -11.690 1.00 97.12 356 LEU A C 1
ATOM 2746 O O . LEU A 1 356 ? 7.168 -0.842 -12.225 1.00 97.12 356 LEU A O 1
ATOM 2750 N N . ARG A 1 357 ? 6.522 0.731 -10.767 1.00 97.75 357 ARG A N 1
ATOM 2751 C CA . ARG A 1 357 ? 7.894 1.066 -10.348 1.00 97.75 357 ARG A CA 1
ATOM 2752 C C . ARG A 1 357 ? 8.615 -0.114 -9.718 1.00 97.75 357 ARG A C 1
ATOM 2754 O O . ARG A 1 357 ? 9.797 -0.292 -9.987 1.00 97.75 357 ARG A O 1
ATOM 2761 N N . VAL A 1 358 ? 7.943 -0.866 -8.848 1.00 94.06 358 VAL A N 1
ATOM 2762 C CA . VAL A 1 358 ? 8.540 -2.042 -8.205 1.00 94.06 358 VAL A CA 1
ATOM 2763 C C . VAL A 1 358 ? 8.879 -3.087 -9.262 1.00 94.06 358 VAL A C 1
ATOM 2765 O O . VAL A 1 358 ? 10.029 -3.509 -9.301 1.00 94.06 358 VAL A O 1
ATOM 2768 N N . PHE A 1 359 ? 7.940 -3.408 -10.156 1.00 95.56 359 PHE A N 1
ATOM 2769 C CA . PHE A 1 359 ? 8.150 -4.377 -11.232 1.00 95.56 359 PHE A CA 1
ATOM 2770 C C . PHE A 1 359 ? 9.355 -4.017 -12.110 1.00 95.56 359 PHE A C 1
ATOM 2772 O O . PHE A 1 359 ? 10.296 -4.797 -12.214 1.00 95.56 359 PHE A O 1
ATOM 2779 N N . HIS A 1 360 ? 9.401 -2.801 -12.659 1.00 95.31 360 HIS A N 1
ATOM 2780 C CA . HIS A 1 360 ? 10.501 -2.406 -13.543 1.00 95.31 360 HIS A CA 1
ATOM 2781 C C . HIS A 1 360 ? 11.848 -2.276 -12.817 1.00 95.31 360 HIS A C 1
ATOM 2783 O O . HIS A 1 360 ? 12.900 -2.510 -13.406 1.00 95.31 360 HIS A O 1
ATOM 2789 N N . MET A 1 361 ? 11.858 -1.932 -11.524 1.00 95.38 361 MET A N 1
ATOM 2790 C CA . MET A 1 361 ? 13.096 -1.975 -10.736 1.00 95.38 361 MET A CA 1
ATOM 2791 C C . MET A 1 361 ? 13.576 -3.415 -10.524 1.00 95.38 361 MET A C 1
ATOM 2793 O O . MET A 1 361 ? 14.780 -3.651 -10.507 1.00 95.38 361 MET A O 1
ATOM 2797 N N . GLU A 1 362 ? 12.659 -4.368 -10.356 1.00 92.75 362 GLU A N 1
ATOM 2798 C CA . GLU A 1 362 ? 12.987 -5.793 -10.256 1.00 92.75 362 GLU A CA 1
ATOM 2799 C C . GLU A 1 362 ? 13.484 -6.356 -11.589 1.00 92.75 362 GLU A C 1
ATOM 2801 O O . GLU A 1 362 ? 14.455 -7.112 -11.589 1.00 92.75 362 GLU A O 1
ATOM 2806 N N . GLU A 1 363 ? 12.919 -5.921 -12.717 1.00 93.31 363 GLU A N 1
ATOM 2807 C CA . GLU A 1 363 ? 13.455 -6.237 -14.043 1.00 93.31 363 GLU A CA 1
ATOM 2808 C C . GLU A 1 363 ? 14.900 -5.754 -14.201 1.00 93.31 363 GLU A C 1
ATOM 2810 O O . GLU A 1 363 ? 15.763 -6.538 -14.593 1.00 93.31 363 GLU A O 1
ATOM 2815 N N . GLU A 1 364 ? 15.199 -4.503 -13.832 1.00 94.44 364 GLU A N 1
ATOM 2816 C CA . GLU A 1 364 ? 16.563 -3.960 -13.911 1.00 94.44 364 GLU A CA 1
ATOM 2817 C C . GLU A 1 364 ? 17.561 -4.733 -13.032 1.00 94.44 364 GLU A C 1
ATOM 2819 O O . GLU A 1 364 ? 18.718 -4.911 -13.417 1.00 94.44 364 GLU A O 1
ATOM 2824 N N . LEU A 1 365 ? 17.123 -5.242 -11.876 1.00 90.56 365 LEU A N 1
ATOM 2825 C CA . LEU A 1 365 ? 17.944 -6.094 -11.006 1.00 90.56 365 LEU A CA 1
ATOM 2826 C C . LEU A 1 365 ? 18.127 -7.514 -11.560 1.00 90.56 365 LEU A C 1
ATOM 2828 O O . LEU A 1 365 ? 19.146 -8.147 -11.287 1.00 90.56 365 LEU A O 1
ATOM 2832 N N . ALA A 1 366 ? 17.156 -8.020 -12.323 1.00 91.25 366 ALA A N 1
ATOM 2833 C CA . ALA A 1 366 ? 17.176 -9.358 -12.913 1.00 91.25 366 ALA A CA 1
ATOM 2834 C C . ALA A 1 366 ? 17.937 -9.432 -14.249 1.00 91.25 366 ALA A C 1
ATOM 2836 O O . ALA A 1 366 ? 18.145 -10.524 -14.789 1.00 91.25 366 ALA A O 1
ATOM 2837 N N . ARG A 1 367 ? 18.358 -8.287 -14.796 1.00 93.25 367 ARG A N 1
ATOM 2838 C CA . ARG A 1 367 ? 19.094 -8.203 -16.058 1.00 93.25 367 ARG A CA 1
ATOM 2839 C C . ARG A 1 367 ? 20.406 -9.003 -16.016 1.00 93.25 367 ARG A C 1
ATOM 2841 O O . ARG A 1 367 ? 21.243 -8.758 -15.146 1.00 93.25 367 ARG A O 1
ATOM 2848 N N . PRO A 1 368 ? 20.661 -9.897 -16.993 1.00 89.94 368 PRO A N 1
ATOM 2849 C CA . PRO A 1 368 ? 21.886 -10.701 -17.022 1.00 89.94 368 PRO A CA 1
ATOM 2850 C C . PRO A 1 368 ? 23.145 -9.875 -17.321 1.00 89.94 368 PRO A C 1
ATOM 2852 O O . PRO A 1 368 ? 24.255 -10.328 -17.054 1.00 89.94 368 PRO A O 1
ATOM 2855 N N . ASP A 1 369 ? 22.983 -8.681 -17.893 1.00 93.88 369 ASP A N 1
ATOM 2856 C CA . ASP A 1 369 ? 24.052 -7.747 -18.246 1.00 93.88 369 ASP A CA 1
ATOM 2857 C C . ASP A 1 369 ? 24.254 -6.626 -17.206 1.00 93.88 369 ASP A C 1
ATOM 2859 O O . ASP A 1 369 ? 25.069 -5.726 -17.424 1.00 93.88 369 ASP A O 1
ATOM 2863 N N . ALA A 1 370 ? 23.530 -6.652 -16.079 1.00 91.25 370 ALA A N 1
ATOM 2864 C CA . ALA A 1 370 ? 23.633 -5.623 -15.050 1.00 91.25 370 ALA A CA 1
ATOM 2865 C C . ALA A 1 370 ? 25.000 -5.651 -14.346 1.00 91.25 370 ALA A C 1
ATOM 2867 O O . ALA A 1 370 ? 25.439 -6.667 -13.809 1.00 91.25 370 ALA A O 1
ATOM 2868 N N . THR A 1 371 ? 25.672 -4.499 -14.311 1.00 95.06 371 THR A N 1
ATOM 2869 C CA . THR A 1 371 ? 26.945 -4.336 -13.595 1.00 95.06 371 THR A CA 1
ATOM 2870 C C . THR A 1 371 ? 26.719 -4.161 -12.093 1.00 95.06 371 THR A C 1
ATOM 2872 O O . THR A 1 371 ? 25.677 -3.660 -11.672 1.00 95.06 371 THR A O 1
ATOM 2875 N N . GLU A 1 372 ? 27.719 -4.469 -11.263 1.00 92.19 372 GLU A N 1
ATOM 2876 C CA . GLU A 1 372 ? 27.644 -4.220 -9.811 1.00 92.19 372 GLU A CA 1
ATOM 2877 C C . GLU A 1 372 ? 27.355 -2.742 -9.480 1.00 92.19 372 GLU A C 1
ATOM 2879 O O . GLU A 1 372 ? 26.585 -2.431 -8.568 1.00 92.19 372 GLU A O 1
ATOM 2884 N N . GLU A 1 373 ? 27.905 -1.808 -10.265 1.00 94.69 373 GLU A N 1
ATOM 2885 C CA . GLU A 1 373 ? 27.613 -0.379 -10.116 1.00 94.69 373 GLU A CA 1
ATOM 2886 C C . GLU A 1 373 ? 26.136 -0.074 -10.416 1.00 94.69 373 GLU A C 1
ATOM 2888 O O . GLU A 1 373 ? 25.501 0.712 -9.715 1.00 94.69 373 GLU A O 1
ATOM 2893 N N . HIS A 1 374 ? 25.552 -0.711 -11.433 1.00 92.50 374 HIS A N 1
ATOM 2894 C CA . HIS A 1 374 ? 24.132 -0.565 -11.727 1.00 92.50 374 HIS A CA 1
ATOM 2895 C C . HIS A 1 374 ? 23.271 -1.123 -10.583 1.00 92.50 374 HIS A C 1
ATOM 2897 O O . HIS A 1 374 ? 22.428 -0.393 -10.053 1.00 92.50 374 HIS A O 1
ATOM 2903 N N . LEU A 1 375 ? 23.541 -2.356 -10.142 1.00 91.62 375 LEU A N 1
ATOM 2904 C CA . LEU A 1 375 ? 22.809 -3.018 -9.057 1.00 91.62 375 LEU A CA 1
ATOM 2905 C C . LEU A 1 375 ? 22.851 -2.200 -7.756 1.00 91.62 375 LEU A C 1
ATOM 2907 O O . LEU A 1 375 ? 21.811 -1.964 -7.142 1.00 91.62 375 LEU A O 1
ATOM 2911 N N . SER A 1 376 ? 24.019 -1.658 -7.386 1.00 93.56 376 SER A N 1
ATOM 2912 C CA . SER A 1 376 ? 24.171 -0.824 -6.180 1.00 93.56 376 SER A CA 1
ATOM 2913 C C . SER A 1 376 ? 23.380 0.493 -6.223 1.00 93.56 376 SER A C 1
ATOM 2915 O O . SER A 1 376 ? 23.050 1.052 -5.176 1.00 93.56 376 SER A O 1
ATOM 2917 N N . ARG A 1 377 ? 23.022 0.988 -7.418 1.00 95.06 377 ARG A N 1
ATOM 2918 C CA . ARG A 1 377 ? 22.171 2.179 -7.594 1.00 95.06 377 ARG A CA 1
ATOM 2919 C C . ARG A 1 377 ? 20.680 1.851 -7.664 1.00 95.06 377 ARG A C 1
ATOM 2921 O O . ARG A 1 377 ? 19.870 2.717 -7.318 1.00 95.06 377 ARG A O 1
ATOM 2928 N N . VAL A 1 378 ? 20.312 0.667 -8.154 1.00 93.75 378 VAL A N 1
ATOM 2929 C CA . VAL A 1 378 ? 18.910 0.256 -8.348 1.00 93.75 378 VAL A CA 1
ATOM 2930 C C . VAL A 1 378 ? 18.326 -0.368 -7.086 1.00 93.75 378 VAL A C 1
ATOM 2932 O O . VAL A 1 378 ? 17.228 0.021 -6.693 1.00 93.75 378 VAL A O 1
ATOM 2935 N N . GLU A 1 379 ? 19.068 -1.223 -6.381 1.00 92.56 379 GLU A N 1
ATOM 2936 C CA . GLU A 1 379 ? 18.570 -1.921 -5.186 1.00 92.56 379 GLU A CA 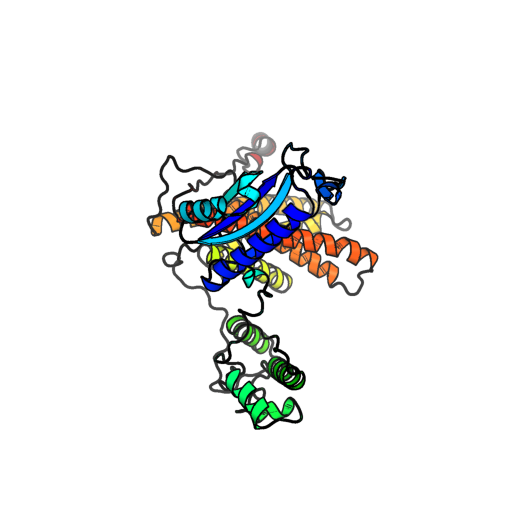1
ATOM 2937 C C . GLU A 1 379 ? 18.018 -0.949 -4.115 1.00 92.56 379 GLU A C 1
ATOM 2939 O O . GLU A 1 379 ? 16.868 -1.107 -3.694 1.00 92.56 379 GLU A O 1
ATOM 2944 N N . PRO A 1 380 ? 18.705 0.158 -3.751 1.00 95.06 380 PRO A N 1
ATOM 2945 C CA . PRO A 1 380 ? 18.146 1.122 -2.800 1.00 95.06 380 PRO A CA 1
ATOM 2946 C C . PRO A 1 380 ? 16.893 1.846 -3.323 1.00 95.06 380 PRO A C 1
ATOM 2948 O O . PRO A 1 380 ? 16.046 2.286 -2.543 1.00 95.06 380 PRO A O 1
ATOM 2951 N N . LYS A 1 381 ? 16.751 2.016 -4.646 1.00 96.06 381 LYS A N 1
ATOM 2952 C CA . LYS A 1 381 ? 15.543 2.607 -5.250 1.00 96.06 381 LYS A CA 1
ATOM 2953 C C . LYS A 1 381 ? 14.373 1.633 -5.175 1.00 96.06 381 LYS A C 1
ATOM 2955 O O . LYS A 1 381 ? 13.288 2.063 -4.786 1.00 96.06 381 LYS A O 1
ATOM 2960 N N . ARG A 1 382 ? 14.606 0.353 -5.477 1.00 96.00 382 ARG A N 1
ATOM 2961 C CA . ARG A 1 382 ? 13.623 -0.727 -5.334 1.00 96.00 382 ARG A CA 1
ATOM 2962 C C . ARG A 1 382 ? 13.122 -0.807 -3.894 1.00 96.00 382 ARG A C 1
ATOM 2964 O O . ARG A 1 382 ? 11.917 -0.747 -3.672 1.00 96.00 382 ARG A O 1
ATOM 2971 N N . GLN A 1 383 ? 14.027 -0.815 -2.914 1.00 92.50 383 GLN A N 1
ATOM 2972 C CA . GLN A 1 383 ? 13.672 -0.832 -1.487 1.00 92.50 383 GLN A CA 1
ATOM 2973 C C . GLN A 1 383 ? 12.806 0.366 -1.076 1.00 92.50 383 GLN A C 1
ATOM 2975 O O . GLN A 1 383 ? 11.802 0.192 -0.387 1.00 92.50 383 GLN A O 1
ATOM 2980 N N . ARG A 1 384 ? 13.128 1.578 -1.549 1.00 96.06 384 ARG A N 1
ATOM 2981 C CA . ARG A 1 384 ? 12.280 2.759 -1.305 1.00 96.06 384 ARG A CA 1
ATOM 2982 C C . ARG A 1 384 ? 10.899 2.641 -1.941 1.00 96.06 384 ARG A C 1
ATOM 2984 O O . ARG A 1 384 ? 9.933 3.058 -1.315 1.00 96.06 384 ARG A O 1
ATOM 2991 N N . CYS A 1 385 ? 10.792 2.086 -3.149 1.00 91.38 385 CYS A N 1
ATOM 2992 C CA . CYS A 1 385 ? 9.492 1.874 -3.791 1.00 91.38 385 CYS A CA 1
ATOM 2993 C C . CYS A 1 385 ? 8.642 0.867 -3.002 1.00 91.38 385 CYS A C 1
ATOM 2995 O O . CYS A 1 385 ? 7.454 1.102 -2.805 1.00 91.38 385 CYS A O 1
ATOM 2997 N N . VAL A 1 386 ? 9.253 -0.212 -2.498 1.00 89.81 386 VAL A N 1
ATOM 2998 C CA . VAL A 1 386 ? 8.575 -1.204 -1.647 1.00 89.81 386 VAL A CA 1
ATOM 2999 C C . VAL A 1 386 ? 8.094 -0.575 -0.336 1.00 89.81 386 VAL A C 1
ATOM 3001 O O . VAL A 1 386 ? 6.938 -0.776 0.031 1.00 89.81 386 VAL A O 1
ATOM 3004 N N . LEU A 1 387 ? 8.933 0.230 0.326 1.00 92.25 387 LEU A N 1
ATOM 3005 C CA . LEU A 1 387 ? 8.554 0.950 1.547 1.00 92.25 387 LEU A CA 1
ATOM 3006 C C . LEU A 1 387 ? 7.400 1.928 1.290 1.00 92.25 387 LEU A C 1
ATOM 3008 O O . LEU A 1 387 ? 6.391 1.879 1.980 1.00 92.25 387 LEU A O 1
ATOM 3012 N N . GLN A 1 388 ? 7.500 2.754 0.244 1.00 92.56 388 GLN A N 1
ATOM 3013 C CA . GLN A 1 388 ? 6.429 3.681 -0.133 1.00 92.56 388 GLN A CA 1
ATOM 3014 C C . GLN A 1 388 ? 5.124 2.943 -0.440 1.00 92.56 388 GLN A C 1
ATOM 3016 O O . GLN A 1 388 ? 4.062 3.379 -0.011 1.00 92.56 388 GLN A O 1
ATOM 3021 N N . ARG A 1 389 ? 5.183 1.811 -1.152 1.00 94.81 389 ARG A N 1
ATOM 3022 C CA . ARG A 1 389 ? 4.001 0.982 -1.417 1.00 94.81 389 ARG A CA 1
ATOM 3023 C C . ARG A 1 389 ? 3.352 0.501 -0.117 1.00 94.81 389 ARG A C 1
ATOM 3025 O O . ARG A 1 389 ? 2.132 0.575 -0.011 1.00 94.81 389 ARG A O 1
ATOM 3032 N N . ALA A 1 390 ? 4.150 0.048 0.853 1.00 88.44 390 ALA A N 1
ATOM 3033 C CA . ALA A 1 390 ? 3.659 -0.386 2.158 1.00 88.44 390 ALA A CA 1
ATOM 3034 C C . ALA A 1 390 ? 2.991 0.770 2.924 1.00 88.44 390 ALA A C 1
ATOM 3036 O O . ALA A 1 390 ? 1.828 0.646 3.311 1.00 88.44 390 ALA A O 1
ATOM 3037 N N . ASP A 1 391 ? 3.668 1.916 3.045 1.00 94.44 391 ASP A N 1
ATOM 3038 C CA . ASP A 1 391 ? 3.150 3.107 3.734 1.00 94.44 391 ASP A CA 1
ATOM 3039 C C . ASP A 1 391 ? 1.826 3.589 3.120 1.00 94.44 391 ASP A C 1
ATOM 3041 O O . ASP A 1 391 ? 0.849 3.832 3.832 1.00 94.44 391 ASP A O 1
ATOM 3045 N N . LEU A 1 392 ? 1.764 3.678 1.785 1.00 95.44 392 LEU A N 1
ATOM 3046 C CA . LEU A 1 392 ? 0.548 4.072 1.071 1.00 95.44 392 LEU A CA 1
ATOM 3047 C C . LEU A 1 392 ? -0.585 3.059 1.275 1.00 95.44 392 LEU A C 1
ATOM 3049 O O . LEU A 1 392 ? -1.735 3.463 1.425 1.00 95.44 392 LEU A O 1
ATOM 3053 N N . SER A 1 393 ? -0.283 1.757 1.282 1.00 94.44 393 SER A N 1
ATOM 3054 C CA . SER A 1 393 ? -1.306 0.722 1.463 1.00 94.44 393 SER A CA 1
ATOM 3055 C C . SER A 1 393 ? -1.897 0.723 2.871 1.00 94.44 393 SER A C 1
ATOM 3057 O O . SER A 1 393 ? -3.114 0.629 3.010 1.00 94.44 393 SER A O 1
ATOM 3059 N N . ASN A 1 394 ? -1.065 0.932 3.896 1.00 92.56 394 ASN A N 1
ATOM 3060 C CA . ASN A 1 394 ? -1.518 1.059 5.280 1.00 92.56 394 ASN A CA 1
ATOM 3061 C C . ASN A 1 394 ? -2.401 2.301 5.445 1.00 92.56 394 ASN A C 1
ATOM 3063 O O . ASN A 1 394 ? -3.509 2.211 5.967 1.00 92.56 394 ASN A O 1
ATOM 3067 N N . SER A 1 395 ? -1.960 3.443 4.906 1.00 95.81 395 SER A N 1
ATOM 3068 C CA . SER A 1 395 ? -2.738 4.683 4.952 1.00 95.81 395 SER A CA 1
ATOM 3069 C C . SER A 1 395 ? -4.075 4.567 4.205 1.00 95.81 395 SER A C 1
ATOM 3071 O O . SER A 1 395 ? -5.094 5.067 4.685 1.00 95.81 395 SER A O 1
ATOM 3073 N N . LEU A 1 396 ? -4.111 3.865 3.065 1.00 97.25 396 LEU A N 1
ATOM 3074 C CA . LEU A 1 396 ? -5.359 3.571 2.357 1.00 97.25 396 LEU A CA 1
ATOM 3075 C C . LEU A 1 396 ? -6.278 2.656 3.178 1.00 97.25 396 LEU A C 1
ATOM 3077 O O . LEU A 1 396 ? -7.486 2.885 3.206 1.00 97.25 396 LEU A O 1
ATOM 3081 N N . GLN A 1 397 ? -5.733 1.636 3.843 1.00 97.06 397 GLN A N 1
ATOM 3082 C CA . GLN A 1 397 ? -6.515 0.729 4.684 1.00 97.06 397 GLN A CA 1
ATOM 3083 C C . GLN A 1 397 ? -7.173 1.474 5.851 1.00 97.06 397 GLN A C 1
ATOM 3085 O O . GLN A 1 397 ? -8.357 1.261 6.112 1.00 97.06 397 GLN A O 1
ATOM 3090 N N . GLU A 1 398 ? -6.436 2.365 6.517 1.00 96.25 398 GLU A N 1
ATOM 3091 C CA . GLU A 1 398 ? -6.965 3.238 7.573 1.00 96.25 398 GLU A CA 1
ATOM 3092 C C . GLU A 1 398 ? -8.060 4.163 7.032 1.00 96.25 398 GLU A C 1
ATOM 3094 O O . GLU A 1 398 ? -9.151 4.234 7.593 1.00 96.25 398 GLU A O 1
ATOM 3099 N N . LEU A 1 399 ? -7.806 4.820 5.893 1.00 96.62 399 LEU A N 1
ATOM 3100 C CA . LEU A 1 399 ? -8.776 5.700 5.245 1.00 96.62 399 LEU A CA 1
ATOM 3101 C C . LEU A 1 399 ? -10.079 4.967 4.901 1.00 96.62 399 LEU A C 1
ATOM 3103 O O . LEU A 1 399 ? -11.162 5.476 5.188 1.00 96.62 399 LEU A O 1
ATOM 3107 N N . LEU A 1 400 ? -9.982 3.787 4.286 1.00 96.62 400 LEU A N 1
ATOM 3108 C CA . LEU A 1 400 ? -11.144 2.964 3.960 1.00 96.62 400 LEU A CA 1
ATOM 3109 C C . LEU A 1 400 ? -11.849 2.478 5.226 1.00 96.62 400 LEU A C 1
ATOM 3111 O O . LEU A 1 400 ? -13.071 2.536 5.277 1.00 96.62 400 LEU A O 1
ATOM 3115 N N . GLY A 1 401 ? -11.103 2.060 6.252 1.00 96.00 401 GLY A N 1
ATOM 3116 C CA . GLY A 1 401 ? -11.667 1.632 7.533 1.00 96.00 401 GLY A CA 1
ATOM 3117 C C . GLY A 1 401 ? -12.504 2.730 8.186 1.00 96.00 401 GLY A C 1
ATOM 3118 O O . GLY A 1 401 ? -13.647 2.494 8.567 1.00 96.00 401 GLY A O 1
ATOM 3119 N N . ASP A 1 402 ? -11.981 3.954 8.222 1.00 96.12 402 ASP A N 1
ATOM 3120 C CA . ASP A 1 402 ? -12.707 5.110 8.743 1.00 96.12 402 ASP A CA 1
ATOM 3121 C C . ASP A 1 402 ? -13.957 5.459 7.913 1.00 96.12 402 ASP A C 1
ATOM 3123 O O . ASP A 1 402 ? -15.014 5.797 8.451 1.00 96.12 402 ASP A O 1
ATOM 3127 N N . ILE A 1 403 ? -13.852 5.391 6.582 1.00 95.62 403 ILE A N 1
ATOM 3128 C CA . ILE A 1 403 ? -14.985 5.646 5.683 1.00 95.62 403 ILE A CA 1
ATOM 3129 C C . ILE A 1 403 ? -16.075 4.582 5.887 1.00 95.62 403 ILE A C 1
ATOM 3131 O O . ILE A 1 403 ? -17.250 4.925 6.006 1.00 95.62 403 ILE A O 1
ATOM 3135 N N . PHE A 1 404 ? -15.698 3.305 5.976 1.00 94.56 404 PHE A N 1
ATOM 3136 C CA . PHE A 1 404 ? -16.621 2.182 6.168 1.00 94.56 404 PHE A CA 1
ATOM 3137 C C . PHE A 1 404 ? -17.257 2.183 7.562 1.00 94.56 404 PHE A C 1
ATOM 3139 O O . PHE A 1 404 ? -18.404 1.771 7.714 1.00 94.56 404 PHE A O 1
ATOM 3146 N N . ALA A 1 405 ? -16.557 2.712 8.568 1.00 93.31 405 ALA A N 1
ATOM 3147 C CA . ALA A 1 405 ? -17.099 2.952 9.903 1.00 93.31 405 ALA A CA 1
ATOM 3148 C C . ALA A 1 405 ? -18.004 4.200 9.984 1.00 93.31 405 ALA A C 1
ATOM 3150 O O . ALA A 1 405 ? -18.579 4.476 11.037 1.00 93.31 405 ALA A O 1
ATOM 3151 N N . GLY A 1 406 ? -18.109 4.991 8.910 1.00 93.19 406 GLY A N 1
ATOM 3152 C CA . GLY A 1 406 ? -18.841 6.259 8.898 1.00 93.19 406 GLY A CA 1
ATOM 3153 C C . GLY A 1 406 ? -18.169 7.381 9.704 1.00 93.19 406 GLY A C 1
ATOM 3154 O O . GLY A 1 406 ? -18.788 8.422 9.933 1.00 93.19 406 GLY A O 1
ATOM 3155 N N . SER A 1 407 ? -16.913 7.204 10.132 1.00 94.44 407 SER A N 1
ATOM 3156 C CA . SER A 1 407 ? -16.152 8.212 10.884 1.00 94.44 407 SER A CA 1
ATOM 3157 C C . SER A 1 407 ? -15.549 9.288 9.974 1.00 94.44 407 SER A C 1
ATOM 3159 O O . SER A 1 407 ? -15.289 10.404 10.426 1.00 94.44 407 SER A O 1
ATOM 3161 N N . LYS A 1 408 ? -15.383 8.996 8.677 1.00 95.38 408 LYS A N 1
ATOM 3162 C CA . LYS A 1 408 ? -14.950 9.944 7.637 1.00 95.38 408 LYS A CA 1
ATOM 3163 C C . LYS A 1 408 ? -15.913 9.969 6.461 1.00 95.38 408 LYS A C 1
ATOM 3165 O O . LYS A 1 408 ? -16.496 8.961 6.077 1.00 95.38 408 LYS A O 1
ATOM 3170 N N . ARG A 1 409 ? -16.039 11.143 5.841 1.00 94.06 409 ARG A N 1
ATOM 3171 C CA . ARG A 1 409 ? -16.820 11.314 4.611 1.00 94.06 409 ARG A CA 1
ATOM 3172 C C . ARG A 1 409 ? -15.970 11.040 3.378 1.00 94.06 409 ARG A C 1
ATOM 3174 O O . ARG A 1 409 ? -14.858 11.556 3.257 1.00 94.06 409 ARG A O 1
ATOM 3181 N N . LEU A 1 410 ? -16.552 10.319 2.425 1.00 94.12 410 LEU A N 1
ATOM 3182 C CA . LEU A 1 410 ? -16.059 10.231 1.055 1.00 94.12 410 LEU A CA 1
ATOM 3183 C C . LEU A 1 410 ? -16.777 11.274 0.190 1.00 94.12 410 LEU A C 1
ATOM 3185 O O . LEU A 1 410 ? -18.001 11.385 0.221 1.00 94.12 410 LEU A O 1
ATOM 3189 N N . ARG A 1 411 ? -16.018 12.054 -0.583 1.00 88.12 411 ARG A N 1
ATOM 3190 C CA . ARG A 1 411 ? -16.563 13.015 -1.546 1.00 88.12 411 ARG A CA 1
ATOM 3191 C C . ARG A 1 411 ? -15.789 12.934 -2.851 1.00 88.12 411 ARG A C 1
ATOM 3193 O O . ARG A 1 411 ? -14.572 13.093 -2.852 1.00 88.12 411 ARG A O 1
ATOM 3200 N N . VAL A 1 412 ? -16.512 12.748 -3.952 1.00 85.81 412 VAL A N 1
ATOM 3201 C CA . VAL A 1 412 ? -15.936 12.754 -5.301 1.00 85.81 412 VAL A CA 1
ATOM 3202 C C . VAL A 1 412 ? -15.719 14.200 -5.736 1.00 85.81 412 VAL A C 1
ATOM 3204 O O . VAL A 1 412 ? -16.671 14.980 -5.841 1.00 85.81 412 VAL A O 1
ATOM 3207 N N . TYR A 1 413 ? -14.466 14.563 -5.997 1.00 77.81 413 TYR A N 1
ATOM 3208 C CA . TYR A 1 413 ? -14.107 15.847 -6.591 1.00 77.81 413 TYR A CA 1
ATOM 3209 C C . TYR A 1 413 ? -13.780 15.651 -8.069 1.00 77.81 413 TYR A C 1
ATOM 3211 O O . TYR A 1 413 ? -12.782 15.026 -8.408 1.00 77.81 413 TYR A O 1
ATOM 3219 N N . ARG A 1 414 ? -14.616 16.220 -8.943 1.00 77.00 414 ARG A N 1
ATOM 3220 C CA . ARG A 1 414 ? -14.425 16.160 -10.396 1.00 77.00 414 ARG A CA 1
ATOM 3221 C C . ARG A 1 414 ? -13.251 17.023 -10.826 1.00 77.00 414 ARG A C 1
ATOM 3223 O O . ARG A 1 414 ? -13.199 18.212 -10.492 1.00 77.00 414 ARG A O 1
ATOM 3230 N N . GLN A 1 415 ? -12.343 16.467 -11.616 1.00 70.56 415 GLN A N 1
ATOM 3231 C CA . GLN A 1 415 ? -11.288 17.253 -12.229 1.00 70.56 415 GLN A CA 1
ATOM 3232 C C . GLN A 1 415 ? -11.842 18.164 -13.325 1.00 70.56 415 GLN A C 1
ATOM 3234 O O . GLN A 1 415 ? -12.489 17.734 -14.274 1.00 70.56 415 GLN A O 1
ATOM 3239 N N . MET A 1 416 ? -11.516 19.451 -13.233 1.00 70.94 416 MET A N 1
ATOM 3240 C CA . MET A 1 416 ? -11.908 20.458 -14.219 1.00 70.94 416 MET A CA 1
ATOM 3241 C C . MET A 1 416 ? -10.738 20.762 -15.163 1.00 70.94 416 MET A C 1
ATOM 3243 O O . MET A 1 416 ? -10.050 21.774 -15.023 1.00 70.94 416 MET A O 1
ATOM 3247 N N . LYS A 1 417 ? -10.473 19.877 -16.133 1.00 68.38 417 LYS A N 1
ATOM 3248 C CA . LYS A 1 417 ? -9.463 20.119 -17.182 1.00 68.38 417 LYS A CA 1
ATOM 3249 C C . LYS A 1 417 ? -10.094 20.779 -18.409 1.00 68.38 417 LYS A C 1
ATOM 3251 O O . LYS A 1 417 ? -10.638 20.110 -19.276 1.00 68.38 417 LYS A O 1
ATOM 3256 N N . MET A 1 418 ? -9.959 22.101 -18.522 1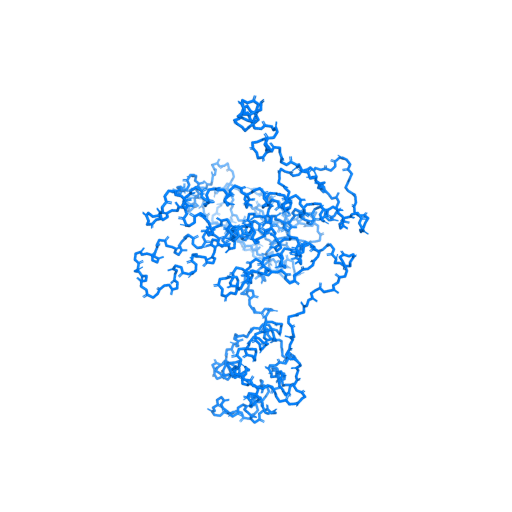.00 68.88 418 MET A N 1
ATOM 3257 C CA . MET A 1 418 ? -10.565 22.871 -19.624 1.00 68.88 418 MET A CA 1
ATOM 3258 C C . MET A 1 418 ? -9.940 22.610 -21.005 1.00 68.88 418 MET A C 1
ATOM 3260 O O . MET A 1 418 ? -10.591 22.787 -22.023 1.00 68.88 418 MET A O 1
ATOM 3264 N N . TYR A 1 419 ? -8.664 22.235 -21.079 1.00 70.56 419 TYR A N 1
ATOM 3265 C CA . TYR A 1 419 ? -7.925 22.188 -22.352 1.00 70.56 419 TYR A CA 1
ATOM 3266 C C . TYR A 1 419 ? -8.168 20.918 -23.182 1.00 70.56 419 TYR A C 1
ATOM 3268 O O . TYR A 1 419 ? -7.854 20.921 -24.374 1.00 70.56 419 TYR A O 1
ATOM 3276 N N . ASN A 1 420 ? -8.728 19.870 -22.572 1.00 65.56 420 ASN A N 1
ATOM 3277 C CA . ASN A 1 420 ? -9.068 18.610 -23.239 1.00 65.56 420 ASN A CA 1
ATOM 3278 C C . ASN A 1 420 ? -10.436 18.656 -23.931 1.00 65.56 420 ASN A C 1
ATOM 3280 O O . ASN A 1 420 ? -10.706 17.830 -24.798 1.00 65.56 420 ASN A O 1
ATOM 3284 N N . ASP A 1 421 ? -11.274 19.633 -23.583 1.00 71.31 421 ASP A N 1
ATOM 3285 C CA . ASP A 1 421 ? -12.527 19.908 -24.273 1.00 71.31 421 ASP A CA 1
ATOM 3286 C C . ASP A 1 421 ? -12.263 20.884 -25.440 1.00 71.31 421 ASP A C 1
ATOM 3288 O O . ASP A 1 421 ? -11.879 22.040 -25.210 1.00 71.31 421 ASP A O 1
ATOM 3292 N N . PRO A 1 422 ? -12.468 20.467 -26.706 1.00 74.12 422 PRO A N 1
ATOM 3293 C CA . PRO A 1 422 ? -12.278 21.338 -27.863 1.00 74.12 422 PRO A CA 1
ATOM 3294 C C . PRO A 1 422 ? -13.129 22.613 -27.830 1.00 74.12 422 PRO A C 1
ATOM 3296 O O . PRO A 1 422 ? -12.730 23.624 -28.409 1.00 74.12 422 PRO A O 1
ATOM 3299 N N . THR A 1 423 ? -14.273 22.583 -27.142 1.00 77.50 423 THR A N 1
ATOM 3300 C CA . THR A 1 423 ? -15.179 23.728 -26.990 1.00 77.50 423 THR A CA 1
ATOM 3301 C C . THR A 1 423 ? -14.677 24.742 -25.963 1.00 77.50 423 THR A C 1
ATOM 3303 O O . THR A 1 423 ? -14.980 25.931 -26.074 1.00 77.50 423 THR A O 1
ATOM 3306 N N . LEU A 1 424 ? -13.845 24.307 -25.013 1.00 79.88 424 LEU A N 1
ATOM 3307 C CA . LEU A 1 424 ? -13.253 25.155 -23.978 1.00 79.88 424 LEU A CA 1
ATOM 3308 C C . LEU A 1 424 ? -11.804 25.554 -24.297 1.00 79.88 424 LEU A C 1
ATOM 3310 O O . LEU A 1 424 ? -11.279 26.490 -23.693 1.00 79.88 424 LEU A O 1
ATOM 3314 N N . ASN A 1 425 ? -11.162 24.912 -25.279 1.00 81.94 425 ASN A N 1
ATOM 3315 C CA . ASN A 1 425 ? -9.786 25.198 -25.679 1.00 81.94 425 ASN A CA 1
ATOM 3316 C C . ASN A 1 425 ? -9.687 26.359 -26.700 1.00 81.94 425 ASN A C 1
ATOM 3318 O O . ASN A 1 425 ? -10.030 26.175 -27.876 1.00 81.94 425 ASN A O 1
ATOM 3322 N N . PRO A 1 426 ? -9.118 27.530 -26.328 1.00 82.88 426 PRO A N 1
ATOM 3323 C CA . PRO A 1 426 ? -9.041 28.702 -27.203 1.00 82.88 426 PRO A CA 1
ATOM 3324 C C . PRO A 1 426 ? -8.274 28.511 -28.497 1.00 82.88 426 PRO A C 1
ATOM 3326 O O . PRO A 1 426 ? -8.528 29.243 -29.447 1.00 82.88 426 PRO A O 1
ATOM 3329 N N . GLN A 1 427 ? -7.342 27.567 -28.556 1.00 82.88 427 GLN A N 1
ATOM 3330 C CA . GLN A 1 427 ? -6.593 27.308 -29.780 1.00 82.88 427 GLN A CA 1
ATOM 3331 C C . GLN A 1 427 ? -7.401 26.451 -30.762 1.00 82.88 427 GLN A C 1
ATOM 3333 O O . GLN A 1 427 ? -7.244 26.598 -31.971 1.00 82.88 427 GLN A O 1
ATOM 3338 N N . LEU A 1 428 ? -8.319 25.613 -30.272 1.00 79.75 428 LEU A N 1
ATOM 3339 C CA . LEU A 1 428 ? -9.132 24.728 -31.109 1.00 79.75 428 LEU A CA 1
ATOM 3340 C C . LEU A 1 428 ? -10.369 25.449 -31.655 1.00 79.75 428 LEU A C 1
ATOM 3342 O O . LEU A 1 428 ? -10.535 25.543 -32.875 1.00 79.75 428 LEU A O 1
ATOM 3346 N N . TYR A 1 429 ? -11.187 26.061 -30.791 1.00 82.44 429 TYR A N 1
ATOM 3347 C CA . TYR A 1 429 ? -12.416 26.720 -31.249 1.00 82.44 429 TYR A CA 1
ATOM 3348 C C . TYR A 1 429 ? -12.154 28.005 -32.055 1.00 82.44 429 TYR A C 1
ATOM 3350 O O . TYR A 1 429 ? -12.942 28.346 -32.938 1.00 82.44 429 TYR A O 1
ATOM 3358 N N . LYS A 1 430 ? -11.048 28.737 -31.816 1.00 82.56 430 LYS A N 1
ATOM 3359 C CA . LYS A 1 430 ? -10.692 29.910 -32.648 1.00 82.56 430 LYS A CA 1
ATOM 3360 C C . LYS A 1 430 ? -10.264 29.505 -34.054 1.00 82.56 430 LYS A C 1
ATOM 3362 O O . LYS A 1 430 ? -10.496 30.261 -34.991 1.00 82.56 430 LYS A O 1
ATOM 3367 N N . THR A 1 431 ? -9.649 28.335 -34.198 1.00 73.56 431 THR A N 1
ATOM 3368 C CA . THR A 1 431 ? -9.225 27.804 -35.498 1.00 73.56 431 THR A CA 1
ATOM 3369 C C . THR A 1 431 ? -10.429 27.295 -36.288 1.00 73.56 431 THR A C 1
ATOM 3371 O O . THR A 1 431 ? -10.559 27.620 -37.463 1.00 73.56 431 THR A O 1
ATOM 3374 N N . GLN A 1 432 ? -11.377 26.622 -35.626 1.00 66.19 432 GLN A N 1
ATOM 3375 C CA . GLN A 1 432 ? -12.652 26.219 -36.236 1.00 66.19 432 GLN A CA 1
ATOM 3376 C C . GLN A 1 432 ? -13.498 27.423 -36.691 1.00 66.19 432 GLN A C 1
ATOM 3378 O O . GLN A 1 432 ? -14.037 27.400 -37.790 1.00 66.19 432 GLN A O 1
ATOM 3383 N N . ARG A 1 433 ? -13.542 28.515 -35.911 1.00 68.38 433 ARG A N 1
ATOM 3384 C CA . ARG A 1 433 ? -14.225 29.775 -36.287 1.00 68.38 433 ARG A CA 1
ATOM 3385 C C . ARG A 1 433 ? -13.568 30.560 -37.429 1.00 68.38 433 ARG A C 1
ATOM 3387 O O . ARG A 1 433 ? -14.181 31.490 -37.929 1.00 68.38 433 ARG A O 1
ATOM 3394 N N . LYS A 1 434 ? -12.310 30.268 -37.770 1.00 59.44 434 LYS A N 1
ATOM 3395 C CA . LYS A 1 434 ? -11.617 30.867 -38.925 1.00 59.44 434 LYS A CA 1
ATOM 3396 C C . LYS A 1 434 ? -11.745 30.018 -40.194 1.00 59.44 434 LYS A C 1
ATOM 3398 O O . LYS A 1 434 ? -11.395 30.504 -41.264 1.00 59.44 434 LYS A O 1
ATOM 3403 N N . ALA A 1 435 ? -12.151 28.755 -40.054 1.00 56.69 435 ALA A N 1
ATOM 3404 C CA . ALA A 1 435 ? -12.254 27.782 -41.140 1.00 56.69 435 ALA A CA 1
ATOM 3405 C C . ALA A 1 435 ? -13.688 27.606 -41.676 1.00 56.69 435 ALA A C 1
ATOM 3407 O O . ALA A 1 435 ? -13.852 27.048 -42.758 1.00 56.69 435 ALA A O 1
ATOM 3408 N N . GLY A 1 436 ? -14.697 28.059 -40.927 1.00 48.59 436 GLY A N 1
ATOM 3409 C CA . GLY A 1 436 ? -16.069 28.279 -41.398 1.00 48.59 436 GLY A CA 1
ATOM 3410 C C . GLY A 1 436 ? -16.340 29.764 -41.546 1.00 48.59 436 GLY A C 1
ATOM 3411 O O . GLY A 1 436 ? -17.209 30.098 -42.378 1.00 48.59 436 GLY A O 1
#

pLDDT: mean 86.04, std 14.14, range [31.52, 98.56]